Protein AF-0000000086148954 (afdb_homodimer)

Nearest PDB structures (foldseek):
  1w4z-assembly1_B-2  TM=8.195E-01  e=2.477E-18  Streptomyces coelicolor
  4bms-assembly1_A  TM=8.502E-01  e=3.959E-18  Ralstonia sp. DSMZ 6428
  4imr-assembly1_A  TM=7.903E-01  e=1.659E-15  Agrobacterium fabrum str. C58
  8h8y-assembly1_D  TM=7.739E-01  e=9.082E-15  Acidimicrobiia bacterium
  7qy3-assembly4_J-2  TM=7.728E-01  e=2.153E-13  Ilumatobacter coccineus YM16-304

Structure (mmCIF, N/CA/C/O backbone):
data_AF-0000000086148954-model_v1
#
loop_
_entity.id
_entity.type
_entity.pdbx_description
1 polymer 'Uncharacterized protein'
#
loop_
_atom_site.group_PDB
_atom_site.id
_atom_site.type_symbol
_atom_site.label_atom_id
_atom_site.label_alt_id
_atom_site.label_comp_id
_atom_site.label_asym_id
_atom_site.label_entity_id
_atom_site.label_seq_id
_atom_site.pdbx_PDB_ins_code
_atom_site.Cartn_x
_atom_site.Cartn_y
_atom_site.Cartn_z
_atom_site.occupancy
_atom_site.B_iso_or_equiv
_atom_site.auth_seq_id
_atom_site.auth_comp_id
_atom_site.auth_asym_id
_atom_site.auth_atom_id
_atom_site.pdbx_PDB_model_num
ATOM 1 N N . MET A 1 1 ? -13.07 -8.312 -26.156 1 86.5 1 MET A N 1
ATOM 2 C CA . MET A 1 1 ? -13.484 -8.516 -24.766 1 86.5 1 MET A CA 1
ATOM 3 C C . MET A 1 1 ? -12.281 -8.586 -23.844 1 86.5 1 MET A C 1
ATOM 5 O O . MET A 1 1 ? -11.234 -9.133 -24.203 1 86.5 1 MET A O 1
ATOM 9 N N . SER A 1 2 ? -12.375 -7.961 -22.672 1 93.62 2 SER A N 1
ATOM 10 C CA . SER A 1 2 ? -11.281 -7.945 -21.703 1 93.62 2 SER A CA 1
ATOM 11 C C . SER A 1 2 ? -11.133 -9.297 -21.016 1 93.62 2 SER A C 1
ATOM 13 O O . SER A 1 2 ? -12.133 -9.938 -20.688 1 93.62 2 SER A O 1
ATOM 15 N N . THR A 1 3 ? -9.938 -9.805 -20.875 1 97.88 3 THR A N 1
ATOM 16 C CA . THR A 1 3 ? -9.648 -11.086 -20.25 1 97.88 3 THR A CA 1
ATOM 17 C C . THR A 1 3 ? -8.914 -10.883 -18.922 1 97.88 3 THR A C 1
ATOM 19 O O . THR A 1 3 ? -7.953 -10.117 -18.859 1 97.88 3 THR A O 1
ATOM 22 N N . VAL A 1 4 ? -9.43 -11.531 -17.906 1 98.75 4 VAL A N 1
ATOM 23 C CA . VAL A 1 4 ? -8.797 -11.609 -16.594 1 98.75 4 VAL A CA 1
ATOM 24 C C . VAL A 1 4 ? -8.211 -13 -16.391 1 98.75 4 VAL A C 1
ATOM 26 O O . VAL A 1 4 ? -8.906 -14.008 -16.562 1 98.75 4 VAL A O 1
ATOM 29 N N . VAL A 1 5 ? -6.922 -13.016 -16.047 1 98.94 5 VAL A N 1
ATOM 30 C CA . VAL A 1 5 ? -6.223 -14.281 -15.828 1 98.94 5 VAL A CA 1
ATOM 31 C C . VAL A 1 5 ? -5.914 -14.453 -14.344 1 98.94 5 VAL A C 1
ATOM 33 O O . VAL A 1 5 ? -5.355 -13.555 -13.711 1 98.94 5 VAL A O 1
ATOM 36 N N . ILE A 1 6 ? -6.293 -15.555 -13.805 1 98.81 6 ILE A N 1
ATOM 37 C CA . ILE A 1 6 ? -5.973 -15.875 -12.422 1 98.81 6 ILE A CA 1
ATOM 38 C C . ILE A 1 6 ? -5.258 -17.219 -12.352 1 98.81 6 ILE A C 1
ATOM 40 O O . ILE A 1 6 ? -5.781 -18.234 -12.82 1 98.81 6 ILE A O 1
ATOM 44 N N . THR A 1 7 ? -4.031 -17.156 -11.859 1 98.69 7 THR A N 1
ATOM 45 C CA . THR A 1 7 ? -3.285 -18.375 -11.609 1 98.69 7 THR A CA 1
ATOM 46 C C . THR A 1 7 ? -3.334 -18.75 -10.125 1 98.69 7 THR A C 1
ATOM 48 O O . THR A 1 7 ? -2.994 -17.938 -9.266 1 98.69 7 THR A O 1
ATOM 51 N N . GLY A 1 8 ? -3.611 -20 -9.773 1 97.94 8 GLY A N 1
ATOM 52 C CA . GLY A 1 8 ? -3.955 -20.391 -8.414 1 97.94 8 GLY A CA 1
ATOM 53 C C . GLY A 1 8 ? -5.395 -20.078 -8.055 1 97.94 8 GLY A C 1
ATOM 54 O O . GLY A 1 8 ? -5.773 -18.906 -7.945 1 97.94 8 GLY A O 1
ATOM 55 N N . ILE A 1 9 ? -6.203 -21.219 -7.934 1 97 9 ILE A N 1
ATOM 56 C CA . ILE A 1 9 ? -7.609 -20.938 -7.672 1 97 9 ILE A CA 1
ATOM 57 C C . ILE A 1 9 ? -8.023 -21.562 -6.34 1 97 9 ILE A C 1
ATOM 59 O O . ILE A 1 9 ? -9.039 -22.266 -6.262 1 97 9 ILE A O 1
ATOM 63 N N . GLY A 1 10 ? -7.129 -21.344 -5.309 1 95.25 10 GLY A N 1
ATOM 64 C CA . GLY A 1 10 ? -7.574 -21.547 -3.939 1 95.25 10 GLY A CA 1
ATOM 65 C C . GLY A 1 10 ? -8.57 -20.516 -3.467 1 95.25 10 GLY A C 1
ATOM 66 O O . GLY A 1 10 ? -9.32 -19.953 -4.27 1 95.25 10 GLY A O 1
ATOM 67 N N . GLY A 1 11 ? -8.688 -20.328 -2.229 1 94.12 11 GLY A N 1
ATOM 68 C CA . GLY A 1 11 ? -9.656 -19.391 -1.663 1 94.12 11 GLY A CA 1
ATOM 69 C C . GLY A 1 11 ? -9.516 -17.984 -2.199 1 94.12 11 GLY A C 1
ATOM 70 O O . GLY A 1 11 ? -10.5 -17.375 -2.625 1 94.12 11 GLY A O 1
ATOM 71 N N . MET A 1 12 ? -8.297 -17.438 -2.207 1 96.94 12 MET A N 1
ATOM 72 C CA . MET A 1 12 ? -8.07 -16.078 -2.658 1 96.94 12 MET A CA 1
ATOM 73 C C . MET A 1 12 ? -8.344 -15.938 -4.152 1 96.94 12 MET A C 1
ATOM 75 O O . MET A 1 12 ? -9.016 -15 -4.582 1 96.94 12 MET A O 1
ATOM 79 N N . GLY A 1 13 ? -7.852 -16.938 -4.949 1 98.38 13 GLY A N 1
ATOM 80 C CA . GLY A 1 13 ? -8.055 -16.891 -6.391 1 98.38 13 GLY A CA 1
ATOM 81 C C . GLY A 1 13 ? -9.516 -16.891 -6.789 1 98.38 13 GLY A C 1
ATOM 82 O O . GLY A 1 13 ? -9.922 -16.125 -7.668 1 98.38 13 GLY A O 1
ATOM 83 N N . LEU A 1 14 ? -10.273 -17.703 -6.113 1 98.19 14 LEU A N 1
ATOM 84 C CA . LEU A 1 14 ? -11.695 -17.797 -6.441 1 98.19 14 LEU A CA 1
ATOM 85 C C . LEU A 1 14 ? -12.438 -16.531 -6.043 1 98.19 14 LEU A C 1
ATOM 87 O O . LEU A 1 14 ? -13.328 -16.078 -6.762 1 98.19 14 LEU A O 1
ATOM 91 N N . ALA A 1 15 ? -12.102 -15.945 -4.898 1 98.31 15 ALA A N 1
ATOM 92 C CA . ALA A 1 15 ? -12.719 -14.695 -4.461 1 98.31 15 ALA A CA 1
ATOM 93 C C . ALA A 1 15 ? -12.422 -13.57 -5.441 1 98.31 15 ALA A C 1
ATOM 95 O O . ALA A 1 15 ? -13.305 -12.773 -5.77 1 98.31 15 ALA A O 1
ATOM 96 N N . ILE A 1 16 ? -11.211 -13.531 -5.926 1 98.75 16 ILE A N 1
ATOM 97 C CA . ILE A 1 16 ? -10.797 -12.516 -6.883 1 98.75 16 ILE A CA 1
ATOM 98 C C . ILE A 1 16 ? -11.531 -12.719 -8.203 1 98.75 16 ILE A C 1
ATOM 100 O O . ILE A 1 16 ? -12.023 -11.758 -8.797 1 98.75 16 ILE A O 1
ATOM 104 N N . ALA A 1 17 ? -11.625 -13.969 -8.609 1 98.69 17 ALA A N 1
ATOM 105 C CA . ALA A 1 17 ? -12.336 -14.289 -9.844 1 98.69 17 ALA A CA 1
ATOM 106 C C . ALA A 1 17 ? -13.781 -13.812 -9.789 1 98.69 17 ALA A C 1
ATOM 108 O O . ALA A 1 17 ? -14.297 -13.242 -10.758 1 98.69 17 ALA A O 1
ATOM 109 N N . ARG A 1 18 ? -14.383 -14.023 -8.688 1 98.25 18 ARG A N 1
ATOM 110 C CA . ARG A 1 18 ? -15.781 -13.633 -8.516 1 98.25 18 ARG A CA 1
ATOM 111 C C . ARG A 1 18 ? -15.945 -12.125 -8.641 1 98.25 18 ARG A C 1
ATOM 113 O O . ARG A 1 18 ? -16.938 -11.648 -9.211 1 98.25 18 ARG A O 1
ATOM 120 N N . ARG A 1 19 ? -15.008 -11.398 -8.141 1 98.12 19 ARG A N 1
ATOM 121 C CA . ARG A 1 19 ? -15.102 -9.945 -8.117 1 98.12 19 ARG A CA 1
ATOM 122 C C . ARG A 1 19 ? -14.758 -9.352 -9.477 1 98.12 19 ARG A C 1
ATOM 124 O O . ARG A 1 19 ? -15.328 -8.336 -9.875 1 98.12 19 ARG A O 1
ATOM 131 N N . LEU A 1 20 ? -13.867 -9.984 -10.219 1 98.19 20 LEU A N 1
ATOM 132 C CA . LEU A 1 20 ? -13.336 -9.367 -11.422 1 98.19 20 LEU A CA 1
ATOM 133 C C . LEU A 1 20 ? -13.977 -9.969 -12.672 1 98.19 20 LEU A C 1
ATOM 135 O O . LEU A 1 20 ? -13.844 -9.43 -13.773 1 98.19 20 LEU A O 1
ATOM 139 N N . GLY A 1 21 ? -14.648 -11.047 -12.562 1 97.19 21 GLY A N 1
ATOM 140 C CA . GLY A 1 21 ? -15.039 -11.836 -13.719 1 97.19 21 GLY A CA 1
ATOM 141 C C . GLY A 1 21 ? -16.312 -11.328 -14.391 1 97.19 21 GLY A C 1
ATOM 142 O O . GLY A 1 21 ? -16.609 -11.719 -15.516 1 97.19 21 GLY A O 1
ATOM 143 N N . SER A 1 22 ? -17.078 -10.492 -13.641 1 94.19 22 SER A N 1
ATOM 144 C CA . SER A 1 22 ? -18.344 -10.039 -14.195 1 94.19 22 SER A CA 1
ATOM 145 C C . SER A 1 22 ? -18.141 -9.188 -15.445 1 94.19 22 SER A C 1
ATOM 147 O O . SER A 1 22 ? -17.406 -8.195 -15.414 1 94.19 22 SER A O 1
ATOM 149 N N . GLY A 1 23 ? -18.734 -9.633 -16.562 1 94.75 23 GLY A N 1
ATOM 150 C CA . GLY A 1 23 ? -18.672 -8.883 -17.797 1 94.75 23 GLY A CA 1
ATOM 151 C C . GLY A 1 23 ? -17.359 -9.07 -18.547 1 94.75 23 GLY A C 1
ATOM 152 O O . GLY A 1 23 ? -17.125 -8.406 -19.562 1 94.75 23 GLY A O 1
ATOM 153 N N . ARG A 1 24 ? -16.5 -9.945 -18.078 1 97.5 24 ARG A N 1
ATOM 154 C CA . ARG A 1 24 ? -15.203 -10.203 -18.688 1 97.5 24 ARG A CA 1
ATOM 155 C C . ARG A 1 24 ? -15 -11.695 -18.953 1 97.5 24 ARG A C 1
ATOM 157 O O . ARG A 1 24 ? -15.82 -12.516 -18.531 1 97.5 24 ARG A O 1
ATOM 164 N N . ARG A 1 25 ? -14.031 -12.031 -19.734 1 98.25 25 ARG A N 1
ATOM 165 C CA . ARG A 1 25 ? -13.578 -13.414 -19.844 1 98.25 25 ARG A CA 1
ATOM 166 C C . ARG A 1 25 ? -12.625 -13.773 -18.719 1 98.25 25 ARG A C 1
ATOM 168 O O . ARG A 1 25 ? -11.68 -13.031 -18.422 1 98.25 25 ARG A O 1
ATOM 175 N N . LEU A 1 26 ? -12.977 -14.852 -18.109 1 98.44 26 LEU A N 1
ATOM 176 C CA . LEU A 1 26 ? -12.156 -15.352 -17 1 98.44 26 LEU A CA 1
ATOM 177 C C . LEU A 1 26 ? -11.352 -16.578 -17.438 1 98.44 26 LEU A C 1
ATOM 179 O O . LEU A 1 26 ? -11.922 -17.547 -17.938 1 98.44 26 LEU A O 1
ATOM 183 N N . LEU A 1 27 ? -10.039 -16.484 -17.344 1 98.81 27 LEU A N 1
ATOM 184 C CA . LEU A 1 27 ? -9.18 -17.656 -17.5 1 98.81 27 LEU A CA 1
ATOM 185 C C . LEU A 1 27 ? -8.57 -18.078 -16.172 1 98.81 27 LEU A C 1
ATOM 187 O O . LEU A 1 27 ? -7.727 -17.359 -15.617 1 98.81 27 LEU A O 1
ATOM 191 N N . LEU A 1 28 ? -9.031 -19.219 -15.672 1 98.81 28 LEU A N 1
ATOM 192 C CA . LEU A 1 28 ? -8.57 -19.766 -14.398 1 98.81 28 LEU A CA 1
ATOM 193 C C . LEU A 1 28 ? -7.559 -20.875 -14.617 1 98.81 28 LEU A C 1
ATOM 195 O O . LEU A 1 28 ? -7.816 -21.812 -15.383 1 98.81 28 LEU A O 1
ATOM 199 N N . ALA A 1 29 ? -6.418 -20.75 -14 1 98.88 29 ALA A N 1
ATOM 200 C CA . ALA A 1 29 ? -5.363 -21.75 -14.148 1 98.88 29 ALA A CA 1
ATOM 201 C C . ALA A 1 29 ? -4.957 -22.328 -12.789 1 98.88 29 ALA A C 1
ATOM 203 O O . ALA A 1 29 ? -4.902 -21.594 -11.797 1 98.88 29 ALA A O 1
ATOM 204 N N . ASP A 1 30 ? -4.668 -23.531 -12.766 1 98.75 30 ASP A N 1
ATOM 205 C CA . ASP A 1 30 ? -4.25 -24.25 -11.562 1 98.75 30 ASP A CA 1
ATOM 206 C C . ASP A 1 30 ? -3.557 -25.562 -11.914 1 98.75 30 ASP A C 1
ATOM 208 O O . ASP A 1 30 ? -3.68 -26.062 -13.039 1 98.75 30 ASP A O 1
ATOM 212 N N . TYR A 1 31 ? -2.811 -26.016 -10.953 1 98.5 31 TYR A N 1
ATOM 213 C CA . TYR A 1 31 ? -2.188 -27.328 -11.117 1 98.5 31 TYR A CA 1
ATOM 214 C C . TYR A 1 31 ? -3.221 -28.438 -11.016 1 98.5 31 TYR A C 1
ATOM 216 O O . TYR A 1 31 ? -3.104 -29.469 -11.688 1 98.5 31 TYR A O 1
ATOM 224 N N . SER A 1 32 ? -4.215 -28.266 -10.211 1 98.06 32 SER A N 1
ATOM 225 C CA . SER A 1 32 ? -5.219 -29.281 -9.914 1 98.06 32 SER A CA 1
ATOM 226 C C . SER A 1 32 ? -6.332 -29.281 -10.953 1 98.06 32 SER A C 1
ATOM 228 O O . SER A 1 32 ? -7.145 -28.359 -11 1 98.06 32 SER A O 1
ATOM 230 N N . GLN A 1 33 ? -6.449 -30.359 -11.672 1 98 33 GLN A N 1
ATOM 231 C CA . GLN A 1 33 ? -7.523 -30.516 -12.648 1 98 33 GLN A CA 1
ATOM 232 C C . GLN A 1 33 ? -8.883 -30.547 -11.969 1 98 33 GLN A C 1
ATOM 234 O O . GLN A 1 33 ? -9.867 -30.031 -12.492 1 98 33 GLN A O 1
ATOM 239 N N . ASP A 1 34 ? -8.945 -31.188 -10.828 1 98.19 34 ASP A N 1
ATOM 240 C CA . ASP A 1 34 ? -10.188 -31.281 -10.078 1 98.19 34 ASP A CA 1
ATOM 241 C C . ASP A 1 34 ? -10.68 -29.906 -9.648 1 98.19 34 ASP A C 1
ATOM 243 O O . ASP A 1 34 ? -11.867 -29.609 -9.758 1 98.19 34 ASP A O 1
ATOM 247 N N . ALA A 1 35 ? -9.742 -29.094 -9.172 1 97.75 35 ALA A N 1
ATOM 248 C CA . ALA A 1 35 ? -10.094 -27.734 -8.781 1 97.75 35 ALA A CA 1
ATOM 249 C C . ALA A 1 35 ? -10.625 -26.938 -9.969 1 97.75 35 ALA A C 1
ATOM 251 O O . ALA A 1 35 ? -11.594 -26.188 -9.844 1 97.75 35 ALA A O 1
ATOM 252 N N . LEU A 1 36 ? -10.039 -27.141 -11.102 1 98.69 36 LEU A N 1
ATOM 253 C CA . LEU A 1 36 ? -10.422 -26.422 -12.312 1 98.69 36 LEU A CA 1
ATOM 254 C C . LEU A 1 36 ? -11.82 -26.828 -12.766 1 98.69 36 LEU A C 1
ATOM 256 O O . LEU A 1 36 ? -12.633 -25.984 -13.141 1 98.69 36 LEU A O 1
ATOM 260 N N . LYS A 1 37 ? -12.07 -28.109 -12.734 1 98.5 37 LYS A N 1
ATOM 261 C CA . LYS A 1 37 ? -13.391 -28.609 -13.125 1 98.5 37 LYS A CA 1
ATOM 262 C C . LYS A 1 37 ? -14.484 -28.031 -12.219 1 98.5 37 LYS A C 1
ATOM 264 O O . LYS A 1 37 ? -15.531 -27.594 -12.703 1 98.5 37 LYS A O 1
ATOM 269 N N . LYS A 1 38 ? -14.203 -28.062 -10.961 1 98.31 38 LYS A N 1
ATOM 270 C CA . LYS A 1 38 ? -15.148 -27.516 -9.992 1 98.31 38 LYS A CA 1
ATOM 271 C C . LYS A 1 38 ? -15.383 -26.031 -10.242 1 98.31 38 LYS A C 1
ATOM 273 O O . LYS A 1 38 ? -16.516 -25.562 -10.203 1 98.31 38 LYS A O 1
ATOM 278 N N . ALA A 1 39 ? -14.297 -25.297 -10.461 1 98.31 39 ALA A N 1
ATOM 279 C CA . ALA A 1 39 ? -14.398 -23.875 -10.711 1 98.31 39 ALA A CA 1
ATOM 280 C C . ALA A 1 39 ? -15.172 -23.594 -12 1 98.31 39 ALA A C 1
ATOM 282 O O . ALA A 1 39 ? -16 -22.672 -12.047 1 98.31 39 ALA A O 1
ATOM 283 N N . ALA A 1 40 ? -14.875 -24.344 -13.039 1 98.19 40 ALA A N 1
ATOM 284 C CA . ALA A 1 40 ? -15.57 -24.188 -14.32 1 98.19 40 ALA A CA 1
ATOM 285 C C . ALA A 1 40 ? -17.078 -24.344 -14.141 1 98.19 40 ALA A C 1
ATOM 287 O O . ALA A 1 40 ? -17.859 -23.562 -14.695 1 98.19 40 ALA A O 1
ATOM 288 N N . THR A 1 41 ? -17.453 -25.312 -13.391 1 98.19 41 THR A N 1
ATOM 289 C CA . THR A 1 41 ? -18.859 -25.578 -13.148 1 98.19 41 THR A CA 1
ATOM 290 C C . THR A 1 41 ? -19.5 -24.453 -12.336 1 98.19 41 THR A C 1
ATOM 292 O O . THR A 1 41 ? -20.531 -23.906 -12.719 1 98.19 41 THR A O 1
ATOM 295 N N . THR A 1 42 ? -18.859 -24.078 -11.25 1 97.69 42 THR A N 1
ATOM 296 C CA . THR A 1 42 ? -19.391 -23.078 -10.328 1 97.69 42 THR A CA 1
ATOM 297 C C . THR A 1 42 ? -19.547 -21.734 -11.031 1 97.69 42 THR A C 1
ATOM 299 O O . THR A 1 42 ? -20.594 -21.109 -10.953 1 97.69 42 THR A O 1
ATOM 302 N N . PHE A 1 43 ? -18.562 -21.312 -11.711 1 98.06 43 PHE A N 1
ATOM 303 C CA . PHE A 1 43 ? -18.594 -20.016 -12.375 1 98.06 43 PHE A CA 1
ATOM 304 C C . PHE A 1 43 ? -19.469 -20.062 -13.617 1 98.06 43 PHE A C 1
ATOM 306 O O . PHE A 1 43 ? -20.188 -19.094 -13.914 1 98.06 43 PHE A O 1
ATOM 313 N N . GLY A 1 44 ? -19.391 -21.156 -14.32 1 97.62 44 GLY A N 1
ATOM 314 C CA . GLY A 1 44 ? -20.297 -21.312 -15.445 1 97.62 44 GLY A CA 1
ATOM 315 C C . GLY A 1 44 ? -21.766 -21.219 -15.055 1 97.62 44 GLY A C 1
ATOM 316 O O . GLY A 1 44 ? -22.531 -20.484 -15.68 1 97.62 44 GLY A O 1
ATOM 317 N N . ASP A 1 45 ? -22.109 -21.906 -14.031 1 97.81 45 ASP A N 1
ATOM 318 C CA . ASP A 1 45 ? -23.484 -21.922 -13.539 1 97.81 45 ASP A CA 1
ATOM 319 C C . ASP A 1 45 ? -23.906 -20.531 -13.078 1 97.81 45 ASP A C 1
ATOM 321 O O . ASP A 1 45 ? -25.094 -20.188 -13.156 1 97.81 45 ASP A O 1
ATOM 325 N N . ALA A 1 46 ? -23 -19.75 -12.641 1 97.62 46 ALA A N 1
ATOM 326 C CA . ALA A 1 46 ? -23.281 -18.406 -12.164 1 97.62 46 ALA A CA 1
ATOM 327 C C . ALA A 1 46 ? -23.312 -17.406 -13.312 1 97.62 46 ALA A C 1
ATOM 329 O O . ALA A 1 46 ? -23.562 -16.219 -13.102 1 97.62 46 ALA A O 1
ATOM 330 N N . GLY A 1 47 ? -23 -17.812 -14.539 1 97.88 47 GLY A N 1
ATOM 331 C CA . GLY A 1 47 ? -23.172 -16.984 -15.719 1 97.88 47 GLY A CA 1
ATOM 332 C C . GLY A 1 47 ? -21.875 -16.328 -16.188 1 97.88 47 GLY A C 1
ATOM 333 O O . GLY A 1 47 ? -21.891 -15.477 -17.062 1 97.88 47 GLY A O 1
ATOM 334 N N . PHE A 1 48 ? -20.797 -16.719 -15.586 1 98 48 PHE A N 1
ATOM 335 C CA . PHE A 1 48 ? -19.516 -16.141 -15.992 1 98 48 PHE A CA 1
ATOM 336 C C . PHE A 1 48 ? -19.031 -16.766 -17.297 1 98 48 PHE A C 1
ATOM 338 O O . PHE A 1 48 ? -19.359 -17.922 -17.594 1 98 48 PHE A O 1
ATOM 345 N N . ASN A 1 49 ? -18.344 -16 -18.078 1 98.06 49 ASN A N 1
ATOM 346 C CA . ASN A 1 49 ? -17.562 -16.516 -19.203 1 98.06 49 ASN A CA 1
ATOM 347 C C . ASN A 1 49 ? -16.219 -17.062 -18.75 1 98.06 49 ASN A C 1
ATOM 349 O O . ASN A 1 49 ? -15.227 -16.312 -18.688 1 98.06 49 ASN A O 1
ATOM 353 N N . VAL A 1 50 ? -16.125 -18.375 -18.438 1 98.19 50 VAL A N 1
ATOM 354 C CA . VAL A 1 50 ? -14.969 -18.922 -17.734 1 98.19 50 VAL A CA 1
ATOM 355 C C . VAL A 1 50 ? -14.305 -19.984 -18.609 1 98.19 50 VAL A C 1
ATOM 357 O O . VAL A 1 50 ? -14.984 -20.797 -19.25 1 98.19 50 VAL A O 1
ATOM 360 N N . ASN A 1 51 ? -13.008 -19.906 -18.766 1 98.19 51 ASN A N 1
ATOM 361 C CA . ASN A 1 51 ? -12.109 -20.922 -19.297 1 98.19 51 ASN A CA 1
ATOM 362 C C . ASN A 1 51 ? -11.117 -21.406 -18.25 1 98.19 51 ASN A C 1
ATOM 364 O O . ASN A 1 51 ? -10.836 -20.703 -17.281 1 98.19 51 ASN A O 1
ATOM 368 N N . THR A 1 52 ? -10.742 -22.594 -18.375 1 98.62 52 THR A N 1
ATOM 369 C CA . THR A 1 52 ? -9.766 -23.125 -17.422 1 98.62 52 THR A CA 1
ATOM 370 C C . THR A 1 52 ? -8.578 -23.734 -18.156 1 98.62 52 THR A C 1
ATOM 372 O O . THR A 1 52 ? -8.688 -24.125 -19.328 1 98.62 52 THR A O 1
ATOM 375 N N . LYS A 1 53 ? -7.445 -23.75 -17.531 1 98.62 53 LYS A N 1
ATOM 376 C CA . LYS A 1 53 ? -6.234 -24.375 -18.047 1 98.62 53 LYS A CA 1
ATOM 377 C C . LYS A 1 53 ? -5.379 -24.953 -16.906 1 98.62 53 LYS A C 1
ATOM 379 O O . LYS A 1 53 ? -5.121 -24.266 -15.922 1 98.62 53 LYS A O 1
ATOM 384 N N . GLN A 1 54 ? -5.02 -26.188 -17.062 1 98.75 54 GLN A N 1
ATOM 385 C CA . GLN A 1 54 ? -4.066 -26.75 -16.109 1 98.75 54 GLN A CA 1
ATOM 386 C C . GLN A 1 54 ? -2.66 -26.219 -16.359 1 98.75 54 GLN A C 1
ATOM 388 O O . GLN A 1 54 ? -2.18 -26.219 -17.5 1 98.75 54 GLN A O 1
ATOM 393 N N . VAL A 1 55 ? -2.014 -25.75 -15.352 1 98.81 55 VAL A N 1
ATOM 394 C CA . VAL A 1 55 ? -0.682 -25.156 -15.469 1 98.81 55 VAL A CA 1
ATOM 395 C C . VAL A 1 55 ? 0.185 -25.609 -14.289 1 98.81 55 VAL A C 1
ATOM 397 O O . VAL A 1 55 ? -0.284 -25.656 -13.148 1 98.81 55 VAL A O 1
ATOM 400 N N . ASP A 1 56 ? 1.373 -26.016 -14.523 1 98.81 56 ASP A N 1
ATOM 401 C CA . ASP A 1 56 ? 2.432 -26.125 -13.523 1 98.81 56 ASP A CA 1
ATOM 402 C C . ASP A 1 56 ? 3.35 -24.906 -13.562 1 98.81 56 ASP A C 1
ATOM 404 O O . ASP A 1 56 ? 4.184 -24.781 -14.461 1 98.81 56 ASP A O 1
ATOM 408 N N . VAL A 1 57 ? 3.219 -24.047 -12.586 1 98.81 57 VAL A N 1
ATOM 409 C CA . VAL A 1 57 ? 3.928 -22.766 -12.641 1 98.81 57 VAL A CA 1
ATOM 410 C C . VAL A 1 57 ? 5.43 -23.016 -12.484 1 98.81 57 VAL A C 1
ATOM 412 O O . VAL A 1 57 ? 6.238 -22.141 -12.82 1 98.81 57 VAL A O 1
ATOM 415 N N . ALA A 1 58 ? 5.82 -24.141 -11.93 1 98.5 58 ALA A N 1
ATOM 416 C CA . ALA A 1 58 ? 7.234 -24.469 -11.773 1 98.5 58 ALA A CA 1
ATOM 417 C C . ALA A 1 58 ? 7.859 -24.859 -13.102 1 98.5 58 ALA A C 1
ATOM 419 O O . ALA A 1 58 ? 9.078 -25 -13.203 1 98.5 58 ALA A O 1
ATOM 420 N N . ASP A 1 59 ? 7.043 -25.078 -14.086 1 98.56 59 ASP A N 1
ATOM 421 C CA . ASP A 1 59 ? 7.484 -25.469 -15.422 1 98.56 59 ASP A CA 1
ATOM 422 C C . ASP A 1 59 ? 7.359 -24.312 -16.406 1 98.56 59 ASP A C 1
ATOM 424 O O . ASP A 1 59 ? 6.25 -23.906 -16.766 1 98.56 59 ASP A O 1
ATOM 428 N N . ALA A 1 60 ? 8.477 -23.828 -16.875 1 98.31 60 ALA A N 1
ATOM 429 C CA . ALA A 1 60 ? 8.523 -22.656 -17.734 1 98.31 60 ALA A CA 1
ATOM 430 C C . ALA A 1 60 ? 7.691 -22.859 -19 1 98.31 60 ALA A C 1
ATOM 432 O O . ALA A 1 60 ? 6.996 -21.938 -19.438 1 98.31 60 ALA A O 1
ATOM 433 N N . GLU A 1 61 ? 7.809 -24 -19.562 1 98.44 61 GLU A N 1
ATOM 434 C CA . GLU A 1 61 ? 7.074 -24.281 -20.797 1 98.44 61 GLU A CA 1
ATOM 435 C C . GLU A 1 61 ? 5.57 -24.328 -20.547 1 98.44 61 GLU A C 1
ATOM 437 O O . GLU A 1 61 ? 4.781 -23.859 -21.359 1 98.44 61 GLU A O 1
ATOM 442 N N . SER A 1 62 ? 5.203 -24.922 -19.453 1 98.75 62 SER A N 1
ATOM 443 C CA . SER A 1 62 ? 3.799 -24.938 -19.062 1 98.75 62 SER A CA 1
ATOM 444 C C . SER A 1 62 ? 3.24 -23.531 -18.938 1 98.75 62 SER A C 1
ATOM 446 O O . SER A 1 62 ? 2.152 -23.234 -19.453 1 98.75 62 SER A O 1
ATOM 448 N N . VAL A 1 63 ? 3.965 -22.625 -18.359 1 98.81 63 VAL A N 1
ATOM 449 C CA . VAL A 1 63 ? 3.533 -21.25 -18.141 1 98.81 63 VAL A CA 1
ATOM 450 C C . VAL A 1 63 ? 3.51 -20.5 -19.469 1 98.81 63 VAL A C 1
ATOM 452 O O . VAL A 1 63 ? 2.598 -19.703 -19.734 1 98.81 63 VAL A O 1
ATOM 455 N N . ARG A 1 64 ? 4.496 -20.719 -20.281 1 98.31 64 ARG A N 1
ATOM 456 C CA . ARG A 1 64 ? 4.527 -20.062 -21.594 1 98.31 64 ARG A CA 1
ATOM 457 C C . ARG A 1 64 ? 3.301 -20.438 -22.422 1 98.31 64 ARG A C 1
ATOM 459 O O . ARG A 1 64 ? 2.664 -19.562 -23.016 1 98.31 64 ARG A O 1
ATOM 466 N N . ALA A 1 65 ? 3.014 -21.719 -22.484 1 98.5 65 ALA A N 1
ATOM 467 C CA . ALA A 1 65 ? 1.832 -22.172 -23.203 1 98.5 65 ALA A CA 1
ATOM 468 C C . ALA A 1 65 ? 0.561 -21.547 -22.625 1 98.5 65 ALA A C 1
ATOM 470 O O . ALA A 1 65 ? -0.352 -21.188 -23.375 1 98.5 65 ALA A O 1
ATOM 471 N N . PHE A 1 66 ? 0.523 -21.484 -21.328 1 98.69 66 PHE A N 1
ATOM 472 C CA . PHE A 1 66 ? -0.591 -20.875 -20.609 1 98.69 66 PHE A CA 1
ATOM 473 C C . PHE A 1 66 ? -0.755 -19.406 -21.016 1 98.69 66 PHE A C 1
ATOM 475 O O . PHE A 1 66 ? -1.86 -18.969 -21.328 1 98.69 66 PHE A O 1
ATOM 482 N N . ALA A 1 67 ? 0.316 -18.641 -21.062 1 98.75 67 ALA A N 1
ATOM 483 C CA . ALA A 1 67 ? 0.296 -17.234 -21.438 1 98.75 67 ALA A CA 1
ATOM 484 C C . ALA A 1 67 ? -0.136 -17.047 -22.891 1 98.75 67 ALA A C 1
ATOM 486 O O . ALA A 1 67 ? -0.929 -16.156 -23.203 1 98.75 67 ALA A O 1
ATOM 487 N N . GLU A 1 68 ? 0.346 -17.891 -23.734 1 98.12 68 GLU A N 1
ATOM 488 C CA . GLU A 1 68 ? -0.044 -17.844 -25.141 1 98.12 68 GLU A CA 1
ATOM 489 C C . GLU A 1 68 ? -1.531 -18.125 -25.312 1 98.12 68 GLU A C 1
ATOM 491 O O . GLU A 1 68 ? -2.195 -17.516 -26.156 1 98.12 68 GLU A O 1
ATOM 496 N N . HIS A 1 69 ? -1.957 -19.094 -24.562 1 98.44 69 HIS A N 1
ATOM 497 C CA . HIS A 1 69 ? -3.387 -19.391 -24.578 1 98.44 69 HIS A CA 1
ATOM 498 C C . HIS A 1 69 ? -4.203 -18.172 -24.156 1 98.44 69 HIS A C 1
ATOM 500 O O . HIS A 1 69 ? -5.215 -17.844 -24.781 1 98.44 69 HIS A O 1
ATOM 506 N N . ALA A 1 70 ? -3.852 -17.531 -23.094 1 98.62 70 ALA A N 1
ATOM 507 C CA . ALA A 1 70 ? -4.527 -16.328 -22.641 1 98.62 70 ALA A CA 1
ATOM 508 C C . ALA A 1 70 ? -4.598 -15.281 -23.75 1 98.62 70 ALA A C 1
ATOM 510 O O . ALA A 1 70 ? -5.652 -14.695 -23.984 1 98.62 70 ALA A O 1
ATOM 511 N N . LYS A 1 71 ? -3.479 -15.078 -24.359 1 97.5 71 LYS A N 1
ATOM 512 C CA . LYS A 1 71 ? -3.389 -14.117 -25.453 1 97.5 71 LYS A CA 1
ATOM 513 C C . LYS A 1 71 ? -4.379 -14.453 -26.562 1 97.5 71 LYS A C 1
ATOM 515 O O . LYS A 1 71 ? -5 -13.562 -27.156 1 97.5 71 LYS A O 1
ATOM 520 N N . SER A 1 72 ? -4.508 -15.703 -26.828 1 97.12 72 SER A N 1
ATOM 521 C CA . SER A 1 72 ? -5.371 -16.141 -27.906 1 97.12 72 SER A CA 1
ATOM 522 C C . SER A 1 72 ? -6.844 -15.906 -27.578 1 97.12 72 SER A C 1
ATOM 524 O O . SER A 1 72 ? -7.688 -15.859 -28.469 1 97.12 72 SER A O 1
ATOM 526 N N . LEU A 1 73 ? -7.199 -15.812 -26.312 1 96.81 73 LEU A N 1
ATOM 527 C CA . LEU A 1 73 ? -8.586 -15.648 -25.875 1 96.81 73 LEU A CA 1
ATOM 528 C C . LEU A 1 73 ? -9.031 -14.195 -26.031 1 96.81 73 LEU A C 1
ATOM 530 O O . LEU A 1 73 ? -10.234 -13.914 -26.047 1 96.81 73 LEU A O 1
ATOM 534 N N . GLY A 1 74 ? -8.094 -13.258 -26.094 1 95 74 GLY A N 1
ATOM 535 C CA . GLY A 1 74 ? -8.438 -11.852 -26.219 1 95 74 GLY A CA 1
ATOM 536 C C . GLY A 1 74 ? -7.453 -10.93 -25.516 1 95 74 GLY A C 1
ATOM 537 O O . GLY A 1 74 ? -6.328 -11.328 -25.219 1 95 74 GLY A O 1
ATOM 538 N N . LYS A 1 75 ? -7.918 -9.68 -25.375 1 97.75 75 LYS A N 1
ATOM 539 C CA . LYS A 1 75 ? -7.086 -8.656 -24.75 1 97.75 75 LYS A CA 1
ATOM 540 C C . LYS A 1 75 ? -6.906 -8.93 -23.266 1 97.75 75 LYS A C 1
ATOM 542 O O . LYS A 1 75 ? -7.844 -8.781 -22.469 1 97.75 75 LYS A O 1
ATOM 547 N N . VAL A 1 76 ? -5.711 -9.297 -22.859 1 98.75 76 VAL A N 1
ATOM 548 C CA . VAL A 1 76 ? -5.418 -9.57 -21.453 1 98.75 76 VAL A CA 1
ATOM 549 C C . VAL A 1 76 ? -5.191 -8.258 -20.703 1 98.75 76 VAL A C 1
ATOM 551 O O . VAL A 1 76 ? -4.227 -7.539 -20.984 1 98.75 76 VAL A O 1
ATOM 554 N N . GLU A 1 77 ? -5.992 -7.957 -19.719 1 98.69 77 GLU A N 1
ATOM 555 C CA . GLU A 1 77 ? -5.906 -6.68 -19.016 1 98.69 77 GLU A CA 1
ATOM 556 C C . GLU A 1 77 ? -5.414 -6.871 -17.578 1 98.69 77 GLU A C 1
ATOM 558 O O . GLU A 1 77 ? -4.746 -5.996 -17.031 1 98.69 77 GLU A O 1
ATOM 563 N N . ILE A 1 78 ? -5.82 -7.957 -17 1 98.88 78 ILE A N 1
ATOM 564 C CA . ILE A 1 78 ? -5.5 -8.203 -15.594 1 98.88 78 ILE A CA 1
ATOM 565 C C . ILE A 1 78 ? -4.938 -9.609 -15.43 1 98.88 78 ILE A C 1
ATOM 567 O O . ILE A 1 78 ? -5.508 -10.578 -15.945 1 98.88 78 ILE A O 1
ATOM 571 N N . VAL A 1 79 ? -3.836 -9.703 -14.812 1 98.94 79 VAL A N 1
ATOM 572 C CA . VAL A 1 79 ? -3.26 -10.984 -14.414 1 98.94 79 VAL A CA 1
ATOM 573 C C . VAL A 1 79 ? -3.037 -11 -12.898 1 98.94 79 VAL A C 1
ATOM 575 O O . VAL A 1 79 ? -2.369 -10.117 -12.352 1 98.94 79 VAL A O 1
ATOM 578 N N . VAL A 1 80 ? -3.643 -11.93 -12.227 1 98.94 80 VAL A N 1
ATOM 579 C CA . VAL A 1 80 ? -3.445 -12.109 -10.789 1 98.94 80 VAL A CA 1
ATOM 580 C C . VAL A 1 80 ? -2.83 -13.477 -10.516 1 98.94 80 VAL A C 1
ATOM 582 O O . VAL A 1 80 ? -3.402 -14.508 -10.883 1 98.94 80 VAL A O 1
ATOM 585 N N . HIS A 1 81 ? -1.656 -13.484 -9.945 1 98.94 81 HIS A N 1
ATOM 586 C CA . HIS A 1 81 ? -0.945 -14.711 -9.617 1 98.94 81 HIS A CA 1
ATOM 587 C C . HIS A 1 81 ? -1.05 -15.031 -8.125 1 98.94 81 HIS A C 1
ATOM 589 O O . HIS A 1 81 ? -0.348 -14.43 -7.309 1 98.94 81 HIS A O 1
ATOM 595 N N . THR A 1 82 ? -1.855 -16.031 -7.816 1 98.62 82 THR A N 1
ATOM 596 C CA . THR A 1 82 ? -2.059 -16.391 -6.418 1 98.62 82 THR A CA 1
ATOM 597 C C . THR A 1 82 ? -1.505 -17.797 -6.145 1 98.62 82 THR A C 1
ATOM 599 O O . THR A 1 82 ? -1.567 -18.281 -5.012 1 98.62 82 THR A O 1
ATOM 602 N N . ALA A 1 83 ? -0.948 -18.422 -7.164 1 98.38 83 ALA A N 1
ATOM 603 C CA . ALA A 1 83 ? -0.432 -19.781 -6.988 1 98.38 83 ALA A CA 1
ATOM 604 C C . ALA A 1 83 ? 0.719 -19.812 -5.988 1 98.38 83 ALA A C 1
ATOM 606 O O . ALA A 1 83 ? 1.6 -18.953 -6.023 1 98.38 83 ALA A O 1
ATOM 607 N N . GLY A 1 84 ? 0.731 -20.688 -5.125 1 97.19 84 GLY A N 1
ATOM 608 C CA . GLY A 1 84 ? 1.741 -20.891 -4.102 1 97.19 84 GLY A CA 1
ATOM 609 C C . GLY A 1 84 ? 1.363 -21.953 -3.094 1 97.19 84 GLY A C 1
ATOM 610 O O . GLY A 1 84 ? 0.206 -22.375 -3.029 1 97.19 84 GLY A O 1
ATOM 611 N N . ILE A 1 85 ? 2.348 -22.469 -2.426 1 96.75 85 ILE A N 1
ATOM 612 C CA . ILE A 1 85 ? 2.082 -23.438 -1.371 1 96.75 85 ILE A CA 1
ATOM 613 C C . ILE A 1 85 ? 2.664 -22.938 -0.051 1 96.75 85 ILE A C 1
ATOM 615 O O . ILE A 1 85 ? 3.562 -22.094 -0.041 1 96.75 85 ILE A O 1
ATOM 619 N N . SER A 1 86 ? 2.1 -23.469 1.056 1 95.81 86 SER A N 1
ATOM 620 C CA . SER A 1 86 ? 2.473 -23.047 2.4 1 95.81 86 SER A CA 1
ATOM 621 C C . SER A 1 86 ? 3.83 -23.609 2.803 1 95.81 86 SER A C 1
ATOM 623 O O . SER A 1 86 ? 4.391 -24.453 2.098 1 95.81 86 SER A O 1
ATOM 625 N N . PRO A 1 87 ? 4.363 -23.141 3.936 1 94.88 87 PRO A N 1
ATOM 626 C CA . PRO A 1 87 ? 5.641 -23.672 4.426 1 94.88 87 PRO A CA 1
ATOM 627 C C . PRO A 1 87 ? 5.594 -25.172 4.691 1 94.88 87 PRO A C 1
ATOM 629 O O . PRO A 1 87 ? 6.641 -25.828 4.719 1 94.88 87 PRO A O 1
ATOM 632 N N . THR A 1 88 ? 4.418 -25.688 4.871 1 93.69 88 THR A N 1
ATOM 633 C CA . THR A 1 88 ? 4.281 -27.109 5.188 1 93.69 88 THR A CA 1
ATOM 634 C C . THR A 1 88 ? 3.748 -27.891 3.98 1 93.69 88 THR A C 1
ATOM 636 O O . THR A 1 88 ? 3.408 -29.062 4.094 1 93.69 88 THR A O 1
ATOM 639 N N . GLY A 1 89 ? 3.627 -27.234 2.879 1 93.5 89 GLY A N 1
ATOM 640 C CA . GLY A 1 89 ? 2.996 -27.828 1.709 1 93.5 89 GLY A CA 1
ATOM 641 C C . GLY A 1 89 ? 3.924 -28.734 0.924 1 93.5 89 GLY A C 1
ATOM 642 O O . GLY A 1 89 ? 3.525 -29.312 -0.091 1 93.5 89 GLY A O 1
ATOM 643 N N . GLY A 1 90 ? 5.148 -28.953 1.305 1 94.62 90 GLY A N 1
ATOM 644 C CA . GLY A 1 90 ? 6.141 -29.781 0.639 1 94.62 90 GLY A CA 1
ATOM 645 C C . GLY A 1 90 ? 7.559 -29.5 1.108 1 94.62 90 GLY A C 1
ATOM 646 O O . GLY A 1 90 ? 7.773 -28.719 2.029 1 94.62 90 GLY A O 1
ATOM 647 N N . PRO A 1 91 ? 8.453 -30.266 0.497 1 96.88 91 PRO A N 1
ATOM 648 C CA . PRO A 1 91 ? 9.852 -29.984 0.821 1 96.88 91 PRO A CA 1
ATOM 649 C C . PRO A 1 91 ? 10.297 -28.609 0.326 1 96.88 91 PRO A C 1
ATOM 651 O O . PRO A 1 91 ? 9.633 -28.016 -0.535 1 96.88 91 PRO A O 1
ATOM 654 N N . ALA A 1 92 ? 11.336 -28.109 0.877 1 98 92 ALA A N 1
ATOM 655 C CA . ALA A 1 92 ? 11.852 -26.781 0.541 1 98 92 ALA A CA 1
ATOM 656 C C . ALA A 1 92 ? 12.047 -26.641 -0.966 1 98 92 ALA A C 1
ATOM 658 O O . ALA A 1 92 ? 11.711 -25.609 -1.543 1 98 92 ALA A O 1
ATOM 659 N N . SER A 1 93 ? 12.562 -27.672 -1.552 1 98 93 SER A N 1
ATOM 660 C CA . SER A 1 93 ? 12.812 -27.625 -2.988 1 98 93 SER A CA 1
ATOM 661 C C . SER A 1 93 ? 11.531 -27.344 -3.766 1 98 93 SER A C 1
ATOM 663 O O . SER A 1 93 ? 11.531 -26.547 -4.699 1 98 93 SER A O 1
ATOM 665 N N . ARG A 1 94 ? 10.508 -27.953 -3.389 1 97.81 94 ARG A N 1
ATOM 666 C CA . ARG A 1 94 ? 9.227 -27.766 -4.055 1 97.81 94 ARG A CA 1
ATOM 667 C C . ARG A 1 94 ? 8.688 -26.359 -3.803 1 97.81 94 ARG A C 1
ATOM 669 O O . ARG A 1 94 ? 8.125 -25.734 -4.703 1 97.81 94 ARG A O 1
ATOM 676 N N . ILE A 1 95 ? 8.812 -25.859 -2.58 1 98.44 95 ILE A N 1
ATOM 677 C CA . ILE A 1 95 ? 8.367 -24.516 -2.227 1 98.44 95 ILE A CA 1
ATOM 678 C C . ILE A 1 95 ? 9.125 -23.5 -3.064 1 98.44 95 ILE A C 1
ATOM 680 O O . ILE A 1 95 ? 8.523 -22.578 -3.637 1 98.44 95 ILE A O 1
ATOM 684 N N . TYR A 1 96 ? 10.406 -23.625 -3.213 1 98.75 96 TYR A N 1
ATOM 685 C CA . TYR A 1 96 ? 11.203 -22.734 -4.055 1 98.75 96 TYR A CA 1
ATOM 686 C C . TYR A 1 96 ? 10.734 -22.797 -5.504 1 98.75 96 TYR A C 1
ATOM 688 O O . TYR A 1 96 ? 10.562 -21.766 -6.148 1 98.75 96 TYR A O 1
ATOM 696 N N . ASP A 1 97 ? 10.492 -23.984 -5.992 1 98.69 97 ASP A N 1
ATOM 697 C CA . ASP A 1 97 ? 10.094 -24.188 -7.387 1 98.69 97 ASP A CA 1
ATOM 698 C C . ASP A 1 97 ? 8.773 -23.484 -7.684 1 98.69 97 ASP A C 1
ATOM 700 O O . ASP A 1 97 ? 8.617 -22.859 -8.734 1 98.69 97 ASP A O 1
ATOM 704 N N . ILE A 1 98 ? 7.887 -23.609 -6.793 1 98.75 98 ILE A N 1
ATOM 705 C CA . ILE A 1 98 ? 6.531 -23.125 -7.035 1 98.75 98 ILE A CA 1
ATOM 706 C C . ILE A 1 98 ? 6.441 -21.656 -6.672 1 98.75 98 ILE A C 1
ATOM 708 O O . ILE A 1 98 ? 6.055 -20.828 -7.5 1 98.75 98 ILE A O 1
ATOM 712 N N . ASN A 1 99 ? 6.82 -21.281 -5.434 1 98.88 99 ASN A N 1
ATOM 713 C CA . ASN A 1 99 ? 6.578 -19.938 -4.906 1 98.88 99 ASN A CA 1
ATOM 714 C C . ASN A 1 99 ? 7.578 -18.938 -5.465 1 98.88 99 ASN A C 1
ATOM 716 O O . ASN A 1 99 ? 7.262 -17.75 -5.602 1 98.88 99 ASN A O 1
ATOM 720 N N . LEU A 1 100 ? 8.789 -19.359 -5.707 1 98.81 100 LEU A N 1
ATOM 721 C CA . LEU A 1 100 ? 9.828 -18.438 -6.16 1 98.81 100 LEU A CA 1
ATOM 722 C C . LEU A 1 100 ? 9.984 -18.5 -7.676 1 98.81 100 LEU A C 1
ATOM 724 O O . LEU A 1 100 ? 9.656 -17.547 -8.375 1 98.81 100 LEU A O 1
ATOM 728 N N . VAL A 1 101 ? 10.375 -19.641 -8.172 1 98.88 101 VAL A N 1
ATOM 729 C CA . VAL A 1 101 ? 10.633 -19.797 -9.602 1 98.88 101 VAL A CA 1
ATOM 730 C C . VAL A 1 101 ? 9.328 -19.656 -10.383 1 98.88 101 VAL A C 1
ATOM 732 O O . VAL A 1 101 ? 9.289 -19.016 -11.43 1 98.88 101 VAL A O 1
ATOM 735 N N . GLY A 1 102 ? 8.289 -20.266 -9.914 1 98.94 102 GLY A N 1
ATOM 736 C CA . GLY A 1 102 ? 6.988 -20.188 -10.555 1 98.94 102 GLY A CA 1
ATOM 737 C C . GLY A 1 102 ? 6.496 -18.766 -10.734 1 98.94 102 GLY A C 1
ATOM 738 O O . GLY A 1 102 ? 5.938 -18.422 -11.781 1 98.94 102 GLY A O 1
ATOM 739 N N . THR A 1 103 ? 6.695 -17.938 -9.688 1 98.88 103 THR A N 1
ATOM 740 C CA . THR A 1 103 ? 6.297 -16.531 -9.781 1 98.88 103 THR A CA 1
ATOM 741 C C . THR A 1 103 ? 7.086 -15.82 -10.867 1 98.88 103 THR A C 1
ATOM 743 O O . THR A 1 103 ? 6.516 -15.055 -11.656 1 98.88 103 THR A O 1
ATOM 746 N N . ILE A 1 104 ? 8.352 -16.078 -10.969 1 98.88 104 ILE A N 1
ATOM 747 C CA . ILE A 1 104 ? 9.195 -15.477 -11.992 1 98.88 104 ILE A CA 1
ATOM 748 C C . ILE A 1 104 ? 8.711 -15.906 -13.375 1 98.88 104 ILE A C 1
ATOM 750 O O . ILE A 1 104 ? 8.617 -15.086 -14.289 1 98.88 104 ILE A O 1
ATOM 754 N N . HIS A 1 105 ? 8.375 -17.219 -13.516 1 98.88 105 HIS A N 1
ATOM 755 C CA . HIS A 1 105 ? 7.855 -17.719 -14.789 1 98.88 105 HIS A CA 1
ATOM 756 C C . HIS A 1 105 ? 6.633 -16.922 -15.234 1 98.88 105 HIS A C 1
ATOM 758 O O . HIS A 1 105 ? 6.543 -16.516 -16.391 1 98.88 105 HIS A O 1
ATOM 764 N N . VAL A 1 106 ? 5.727 -16.703 -14.359 1 98.88 106 VAL A N 1
ATOM 765 C CA . VAL A 1 106 ? 4.469 -16.031 -14.695 1 98.88 106 VAL A CA 1
ATOM 766 C C . VAL A 1 106 ? 4.734 -14.57 -15.031 1 98.88 106 VAL A C 1
ATOM 768 O O . VAL A 1 106 ? 4.227 -14.055 -16.031 1 98.88 106 VAL A O 1
ATOM 771 N N . MET A 1 107 ? 5.52 -13.914 -14.219 1 98.75 107 MET A N 1
ATOM 772 C CA . MET A 1 107 ? 5.875 -12.523 -14.477 1 98.75 107 MET A CA 1
ATOM 773 C C . MET A 1 107 ? 6.484 -12.367 -15.867 1 98.75 107 MET A C 1
ATOM 775 O O . MET A 1 107 ? 6.098 -11.469 -16.625 1 98.75 107 MET A O 1
ATOM 779 N N . ASP A 1 108 ? 7.402 -13.25 -16.172 1 98.44 108 ASP A N 1
ATOM 780 C CA . ASP A 1 108 ? 8.117 -13.172 -17.438 1 98.44 108 ASP A CA 1
ATOM 781 C C . ASP A 1 108 ? 7.176 -13.445 -18.609 1 98.44 108 ASP A C 1
ATOM 783 O O . ASP A 1 108 ? 7.207 -12.734 -19.625 1 98.44 108 ASP A O 1
ATOM 787 N N . ALA A 1 109 ? 6.383 -14.438 -18.484 1 98.69 109 ALA A N 1
ATOM 788 C CA . ALA A 1 109 ? 5.551 -14.914 -19.578 1 98.69 109 ALA A CA 1
ATOM 789 C C . ALA A 1 109 ? 4.492 -13.875 -19.953 1 98.69 109 ALA A C 1
ATOM 791 O O . ALA A 1 109 ? 4.125 -13.75 -21.125 1 98.69 109 ALA A O 1
ATOM 792 N N . PHE A 1 110 ? 4.016 -13.102 -18.969 1 98.75 110 PHE A N 1
ATOM 793 C CA . PHE A 1 110 ? 2.861 -12.25 -19.234 1 98.75 110 PHE A CA 1
ATOM 794 C C . PHE A 1 110 ? 3.297 -10.812 -19.5 1 98.75 110 PHE A C 1
ATOM 796 O O . PHE A 1 110 ? 2.477 -9.969 -19.844 1 98.75 110 PHE A O 1
ATOM 803 N N . ARG A 1 111 ? 4.551 -10.539 -19.312 1 97.5 111 ARG A N 1
ATOM 804 C CA . ARG A 1 111 ? 5.066 -9.18 -19.438 1 97.5 111 ARG A CA 1
ATOM 805 C C . ARG A 1 111 ? 4.648 -8.555 -20.766 1 97.5 111 ARG A C 1
ATOM 807 O O . ARG A 1 111 ? 4.152 -7.426 -20.797 1 97.5 111 ARG A O 1
ATOM 814 N N . ASP A 1 112 ? 4.773 -9.305 -21.875 1 96.88 112 ASP A N 1
ATOM 815 C CA . ASP A 1 112 ? 4.523 -8.742 -23.203 1 96.88 112 ASP A CA 1
ATOM 816 C C . ASP A 1 112 ? 3.109 -9.062 -23.672 1 96.88 112 ASP A C 1
ATOM 818 O O . ASP A 1 112 ? 2.752 -8.773 -24.828 1 96.88 112 ASP A O 1
ATOM 822 N N . ILE A 1 113 ? 2.393 -9.68 -22.812 1 97.88 113 ILE A N 1
ATOM 823 C CA . ILE A 1 113 ? 1.059 -10.133 -23.188 1 97.88 113 ILE A CA 1
ATOM 824 C C . ILE A 1 113 ? 0.008 -9.188 -22.609 1 97.88 113 ILE A C 1
ATOM 826 O O . ILE A 1 113 ? -1.018 -8.93 -23.234 1 97.88 113 ILE A O 1
ATOM 830 N N . ILE A 1 114 ? 0.213 -8.672 -21.469 1 98.69 114 ILE A N 1
ATOM 831 C CA . ILE A 1 114 ? -0.733 -7.766 -20.828 1 98.69 114 ILE A CA 1
ATOM 832 C C . ILE A 1 114 ? -0.849 -6.48 -21.656 1 98.69 114 ILE A C 1
ATOM 834 O O . ILE A 1 114 ? 0.163 -5.895 -22.047 1 98.69 114 ILE A O 1
ATOM 838 N N . ALA A 1 115 ? -1.987 -6.062 -21.922 1 98.31 115 ALA A N 1
ATOM 839 C CA . ALA A 1 115 ? -2.252 -4.883 -22.75 1 98.31 115 ALA A CA 1
ATOM 840 C C . ALA A 1 115 ? -1.876 -3.604 -22 1 98.31 115 ALA A C 1
ATOM 842 O O . ALA A 1 115 ? -1.945 -3.549 -20.781 1 98.31 115 ALA A O 1
ATOM 843 N N . PRO A 1 116 ? -1.493 -2.561 -22.828 1 97.31 116 PRO A N 1
ATOM 844 C CA . PRO A 1 116 ? -1.261 -1.268 -22.188 1 97.31 116 PRO A CA 1
ATOM 845 C C . PRO A 1 116 ? -2.438 -0.821 -21.312 1 97.31 116 PRO A C 1
ATOM 847 O O . PRO A 1 116 ? -3.596 -0.977 -21.719 1 97.31 116 PRO A O 1
ATOM 850 N N . GLY A 1 117 ? -2.107 -0.272 -20.172 1 97.06 117 GLY A N 1
ATOM 851 C CA . GLY A 1 117 ? -3.141 0.105 -19.219 1 97.06 117 GLY A CA 1
ATOM 852 C C . GLY A 1 117 ? -3.525 -1.02 -18.281 1 97.06 117 GLY A C 1
ATOM 853 O O . GLY A 1 117 ? -4.262 -0.804 -17.312 1 97.06 117 GLY A O 1
ATOM 854 N N . GLY A 1 118 ? -2.967 -2.271 -18.547 1 98.44 118 GLY A N 1
ATOM 855 C CA . GLY A 1 118 ? -3.268 -3.439 -17.734 1 98.44 118 GLY A CA 1
ATOM 856 C C . GLY A 1 118 ? -2.424 -3.527 -16.469 1 98.44 118 GLY A C 1
ATOM 857 O O . GLY A 1 118 ? -1.669 -2.604 -16.156 1 98.44 118 GLY A O 1
ATOM 858 N N . SER A 1 119 ? -2.67 -4.59 -15.688 1 98.69 119 SER A N 1
ATOM 859 C CA . SER A 1 119 ? -2.029 -4.703 -14.383 1 98.69 119 SER A CA 1
ATOM 860 C C . SER A 1 119 ? -1.834 -6.164 -13.992 1 98.69 119 SER A C 1
ATOM 862 O O . SER A 1 119 ? -2.684 -7.008 -14.281 1 98.69 119 SER A O 1
ATOM 864 N N . MET A 1 120 ? -0.724 -6.422 -13.406 1 98.88 120 MET A N 1
ATOM 865 C CA . MET A 1 120 ? -0.481 -7.707 -12.758 1 98.88 120 MET A CA 1
ATOM 866 C C . MET A 1 120 ? -0.359 -7.539 -11.242 1 98.88 120 MET A C 1
ATOM 868 O O . MET A 1 120 ? 0.258 -6.582 -10.773 1 98.88 120 MET A O 1
ATOM 872 N N . VAL A 1 121 ? -0.978 -8.406 -10.492 1 98.94 121 VAL A N 1
ATOM 873 C CA . VAL A 1 121 ? -0.809 -8.484 -9.047 1 98.94 121 VAL A CA 1
ATOM 874 C C . VAL A 1 121 ? -0.312 -9.875 -8.664 1 98.94 121 VAL A C 1
ATOM 876 O O . VAL A 1 121 ? -0.905 -10.883 -9.047 1 98.94 121 VAL A O 1
ATOM 879 N N . CYS A 1 122 ? 0.817 -9.961 -7.992 1 98.94 122 CYS A N 1
ATOM 880 C CA . CYS A 1 122 ? 1.357 -11.211 -7.477 1 98.94 122 CYS A CA 1
ATOM 881 C C . CYS A 1 122 ? 1.185 -11.297 -5.965 1 98.94 122 CYS A C 1
ATOM 883 O O . CYS A 1 122 ? 1.384 -10.305 -5.254 1 98.94 122 CYS A O 1
ATOM 885 N N . MET A 1 123 ? 0.881 -12.461 -5.457 1 98.69 123 MET A N 1
ATOM 886 C CA . MET A 1 123 ? 0.713 -12.648 -4.02 1 98.69 123 MET A CA 1
ATOM 887 C C . MET A 1 123 ? 2.049 -12.953 -3.35 1 98.69 123 MET A C 1
ATOM 889 O O . MET A 1 123 ? 2.709 -13.938 -3.691 1 98.69 123 MET A O 1
ATOM 893 N N . ALA A 1 124 ? 2.422 -12.125 -2.502 1 98.56 124 ALA A N 1
ATOM 894 C CA . ALA A 1 124 ? 3.521 -12.398 -1.577 1 98.56 124 ALA A CA 1
ATOM 895 C C . ALA A 1 124 ? 2.996 -12.867 -0.224 1 98.56 124 ALA A C 1
ATOM 897 O O . ALA A 1 124 ? 2.285 -13.875 -0.143 1 98.56 124 ALA A O 1
ATOM 898 N N . SER A 1 125 ? 3.445 -12.25 0.845 1 97.12 125 SER A N 1
ATOM 899 C CA . SER A 1 125 ? 3.051 -12.602 2.205 1 97.12 125 SER A CA 1
ATOM 900 C C . SER A 1 125 ? 3.732 -11.695 3.23 1 97.12 125 SER A C 1
ATOM 902 O O . SER A 1 125 ? 4.738 -11.055 2.926 1 97.12 125 SER A O 1
ATOM 904 N N . THR A 1 126 ? 3.096 -11.633 4.418 1 95.44 126 THR A N 1
ATOM 905 C CA . THR A 1 126 ? 3.805 -10.992 5.52 1 95.44 126 THR A CA 1
ATOM 906 C C . THR A 1 126 ? 5.172 -11.641 5.734 1 95.44 126 THR A C 1
ATOM 908 O O . THR A 1 126 ? 6.109 -10.977 6.188 1 95.44 126 THR A O 1
ATOM 911 N N . ALA A 1 127 ? 5.359 -12.891 5.363 1 94.88 127 ALA A N 1
ATOM 912 C CA . ALA A 1 127 ? 6.648 -13.578 5.418 1 94.88 127 ALA A CA 1
ATOM 913 C C . ALA A 1 127 ? 7.672 -12.898 4.508 1 94.88 127 ALA A C 1
ATOM 915 O O . ALA A 1 127 ? 8.875 -13.102 4.656 1 94.88 127 ALA A O 1
ATOM 916 N N . GLY A 1 128 ? 7.199 -12.141 3.553 1 96 128 GLY A N 1
ATOM 917 C CA . GLY A 1 128 ? 8.07 -11.383 2.676 1 96 128 GLY A CA 1
ATOM 918 C C . GLY A 1 128 ? 8.664 -10.156 3.342 1 96 128 GLY A C 1
ATOM 919 O O . GLY A 1 128 ? 9.508 -9.469 2.758 1 96 128 GLY A O 1
ATOM 920 N N . HIS A 1 129 ? 8.305 -9.828 4.547 1 94 129 HIS A N 1
ATOM 921 C CA . HIS A 1 129 ? 8.758 -8.648 5.27 1 94 129 HIS A CA 1
ATOM 922 C C . HIS A 1 129 ? 9.672 -9.023 6.43 1 94 129 HIS A C 1
ATOM 924 O O . HIS A 1 129 ? 10.016 -8.18 7.258 1 94 129 HIS A O 1
ATOM 930 N N . VAL A 1 130 ? 10.039 -10.273 6.484 1 90.19 130 VAL A N 1
ATOM 931 C CA . VAL A 1 130 ? 10.984 -10.703 7.512 1 90.19 130 VAL A CA 1
ATOM 932 C C . VAL A 1 130 ? 12.398 -10.281 7.121 1 90.19 130 VAL A C 1
ATOM 934 O O . VAL A 1 130 ? 12.719 -10.188 5.934 1 90.19 130 VAL A O 1
ATOM 937 N N . GLU A 1 131 ? 13.219 -9.984 8.156 1 88.62 131 GLU A N 1
ATOM 938 C CA . GLU A 1 131 ? 14.633 -9.688 7.914 1 88.62 131 GLU A CA 1
ATOM 939 C C . GLU A 1 131 ? 15.453 -10.977 7.812 1 88.62 131 GLU A C 1
ATOM 941 O O . GLU A 1 131 ? 15.727 -11.625 8.82 1 88.62 131 GLU A O 1
ATOM 946 N N . LEU A 1 132 ? 15.852 -11.266 6.648 1 91.06 132 LEU A N 1
ATOM 947 C CA . LEU A 1 132 ? 16.594 -12.5 6.418 1 91.06 132 LEU A CA 1
ATOM 948 C C . LEU A 1 132 ? 18.094 -12.25 6.52 1 91.06 132 LEU A C 1
ATOM 950 O O . LEU A 1 132 ? 18.891 -13.195 6.613 1 91.06 132 LEU A O 1
ATOM 954 N N . GLY A 1 133 ? 18.469 -10.945 6.613 1 90.19 133 GLY A N 1
ATOM 955 C CA . GLY A 1 133 ? 19.875 -10.602 6.715 1 90.19 133 GLY A CA 1
ATOM 956 C C . GLY A 1 133 ? 20.688 -11.039 5.504 1 90.19 133 GLY A C 1
ATOM 957 O O . GLY A 1 133 ? 21.828 -11.492 5.641 1 90.19 133 GLY A O 1
ATOM 958 N N . LEU A 1 134 ? 20.047 -10.984 4.328 1 93.06 134 LEU A N 1
ATOM 959 C CA . LEU A 1 134 ? 20.734 -11.383 3.1 1 93.06 134 LEU A CA 1
ATOM 960 C C . LEU A 1 134 ? 21.719 -10.32 2.654 1 93.06 134 LEU A C 1
ATOM 962 O O . LEU A 1 134 ? 21.391 -9.133 2.613 1 93.06 134 LEU A O 1
ATOM 966 N N . PRO A 1 135 ? 22.969 -10.727 2.322 1 94.31 135 PRO A N 1
ATOM 967 C CA . PRO A 1 135 ? 23.938 -9.773 1.77 1 94.31 135 PRO A CA 1
ATOM 968 C C . PRO A 1 135 ? 23.453 -9.148 0.46 1 94.31 135 PRO A C 1
ATOM 970 O O . PRO A 1 135 ? 22.656 -9.75 -0.256 1 94.31 135 PRO A O 1
ATOM 973 N N . ALA A 1 136 ? 23.953 -7.969 0.173 1 93.31 136 ALA A N 1
ATOM 974 C CA . ALA A 1 136 ? 23.547 -7.211 -1.008 1 93.31 136 ALA A CA 1
ATOM 975 C C . ALA A 1 136 ? 23.734 -8.039 -2.279 1 93.31 136 ALA A C 1
ATOM 977 O O . ALA A 1 136 ? 22.906 -7.992 -3.182 1 93.31 136 ALA A O 1
ATOM 978 N N . GLU A 1 137 ? 24.781 -8.75 -2.32 1 95.31 137 GLU A N 1
ATOM 979 C CA . GLU A 1 137 ? 25.078 -9.555 -3.502 1 95.31 137 GLU A CA 1
ATOM 980 C C . GLU A 1 137 ? 24.031 -10.641 -3.711 1 95.31 137 GLU A C 1
ATOM 982 O O . GLU A 1 137 ? 23.641 -10.93 -4.844 1 95.31 137 GLU A O 1
ATOM 987 N N . VAL A 1 138 ? 23.609 -11.266 -2.635 1 96.75 138 VAL A N 1
ATOM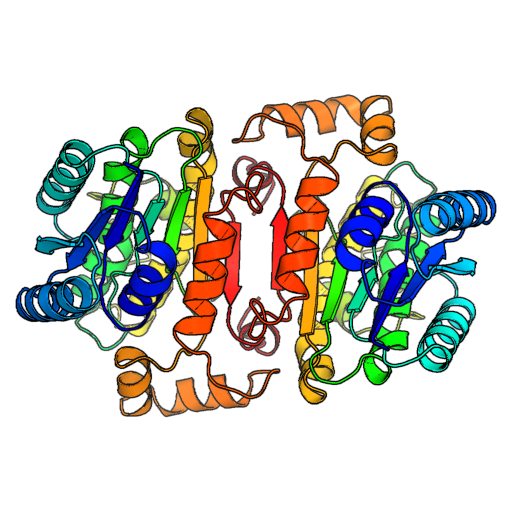 988 C CA . VAL A 1 138 ? 22.594 -12.305 -2.697 1 96.75 138 VAL A CA 1
ATOM 989 C C . VAL A 1 138 ? 21.25 -11.703 -3.107 1 96.75 138 VAL A C 1
ATOM 991 O O . VAL A 1 138 ? 20.547 -12.258 -3.945 1 96.75 138 VAL A O 1
ATOM 994 N N . LYS A 1 139 ? 20.906 -10.523 -2.549 1 95.62 139 LYS A N 1
ATOM 995 C CA . LYS A 1 139 ? 19.672 -9.828 -2.936 1 95.62 139 LYS A CA 1
ATOM 996 C C . LYS A 1 139 ? 19.672 -9.5 -4.426 1 95.62 139 LYS A C 1
ATOM 998 O O . LYS A 1 139 ? 18.656 -9.695 -5.109 1 95.62 139 LYS A O 1
ATOM 1003 N N . ASN A 1 140 ? 20.797 -9.039 -4.898 1 95.69 140 ASN A N 1
ATOM 1004 C CA . ASN A 1 140 ? 20.922 -8.727 -6.32 1 95.69 140 ASN A CA 1
ATOM 1005 C C . ASN A 1 140 ? 20.734 -9.977 -7.184 1 95.69 140 ASN A C 1
ATOM 1007 O O . ASN A 1 140 ? 20.062 -9.93 -8.211 1 95.69 140 ASN A O 1
ATOM 1011 N N . HIS A 1 141 ? 21.359 -11.062 -6.766 1 97.5 141 HIS A N 1
ATOM 1012 C CA . HIS A 1 141 ? 21.219 -12.32 -7.492 1 97.5 141 HIS A CA 1
ATOM 1013 C C . HIS A 1 141 ? 19.766 -12.766 -7.559 1 97.5 141 HIS A C 1
ATOM 1015 O O . HIS A 1 141 ? 19.25 -13.094 -8.633 1 97.5 141 HIS A O 1
ATOM 1021 N N . LEU A 1 142 ? 19.078 -12.734 -6.434 1 97.69 142 LEU A N 1
ATOM 1022 C CA . LEU A 1 142 ? 17.688 -13.164 -6.348 1 97.69 142 LEU A CA 1
ATOM 1023 C C . LEU A 1 142 ? 16.781 -12.266 -7.184 1 97.69 142 LEU A C 1
ATOM 1025 O O . LEU A 1 142 ? 15.789 -12.727 -7.746 1 97.69 142 LEU A O 1
ATOM 1029 N N . THR A 1 143 ? 17.156 -11.055 -7.262 1 96.62 143 THR A N 1
ATOM 1030 C CA . THR A 1 143 ? 16.344 -10.055 -7.934 1 96.62 143 THR A CA 1
ATOM 1031 C C . THR A 1 143 ? 16.531 -10.125 -9.445 1 96.62 143 THR A C 1
ATOM 1033 O O . THR A 1 143 ? 15.586 -9.883 -10.203 1 96.62 143 THR A O 1
ATOM 1036 N N . THR A 1 144 ? 17.688 -10.539 -9.922 1 96.12 144 THR A N 1
ATOM 1037 C CA . THR A 1 144 ? 18 -10.266 -11.312 1 96.12 144 THR A CA 1
ATOM 1038 C C . THR A 1 144 ? 18.25 -11.562 -12.078 1 96.12 144 THR A C 1
ATOM 1040 O O . THR A 1 144 ? 18.219 -11.578 -13.312 1 96.12 144 THR A O 1
ATOM 1043 N N . SER A 1 145 ? 18.578 -12.625 -11.398 1 97.94 145 SER A N 1
ATOM 1044 C CA . SER A 1 145 ? 18.969 -13.852 -12.086 1 97.94 145 SER A CA 1
ATOM 1045 C C . SER A 1 145 ? 17.797 -14.453 -12.852 1 97.94 145 SER A C 1
ATOM 1047 O O . SER A 1 145 ? 16.641 -14.344 -12.422 1 97.94 145 SER A O 1
ATOM 1049 N N . PRO A 1 146 ? 18.094 -15.07 -14 1 97.69 146 PRO A N 1
ATOM 1050 C CA . PRO A 1 146 ? 17.016 -15.805 -14.68 1 97.69 146 PRO A CA 1
ATOM 1051 C C . PRO A 1 146 ? 16.484 -16.969 -13.852 1 97.69 146 PRO A C 1
ATOM 1053 O O . PRO A 1 146 ? 17.156 -17.438 -12.922 1 97.69 146 PRO A O 1
ATOM 1056 N N . PRO A 1 147 ? 15.281 -17.391 -14.148 1 97.81 147 PRO A N 1
ATOM 1057 C CA . PRO A 1 147 ? 14.664 -18.469 -13.359 1 97.81 147 PRO A CA 1
ATOM 1058 C C . PRO A 1 147 ? 15.547 -19.703 -13.258 1 97.81 147 PRO A C 1
ATOM 1060 O O . PRO A 1 147 ? 15.523 -20.391 -12.234 1 97.81 147 PRO A O 1
ATOM 1063 N N . SER A 1 148 ? 16.375 -20.031 -14.25 1 97 148 SER A N 1
ATOM 1064 C CA . SER A 1 148 ? 17.188 -21.25 -14.273 1 97 148 SER A CA 1
ATOM 1065 C C . SER A 1 148 ? 18.375 -21.125 -13.328 1 97 148 SER A C 1
ATOM 1067 O O . SER A 1 148 ? 19.031 -22.125 -13.008 1 97 148 SER A O 1
ATOM 1069 N N . LYS A 1 149 ? 18.656 -19.891 -12.805 1 98.06 149 LYS A N 1
ATOM 1070 C CA . LYS A 1 149 ? 19.875 -19.688 -12.031 1 98.06 149 LYS A CA 1
ATOM 1071 C C . LYS A 1 149 ? 19.562 -19.094 -10.664 1 98.06 149 LYS A C 1
ATOM 1073 O O . LYS A 1 149 ? 20.438 -19 -9.805 1 98.06 149 LYS A O 1
ATOM 1078 N N . VAL A 1 150 ? 18.344 -18.719 -10.461 1 98.5 150 VAL A N 1
ATOM 1079 C CA . VAL A 1 150 ? 18 -17.891 -9.305 1 98.5 150 VAL A CA 1
ATOM 1080 C C . VAL A 1 150 ? 18.234 -18.688 -8.016 1 98.5 150 VAL A C 1
ATOM 1082 O O . VAL A 1 150 ? 18.594 -18.109 -6.984 1 98.5 150 VAL A O 1
ATOM 1085 N N . LEU A 1 151 ? 18.172 -19.969 -8.094 1 98.31 151 LEU A N 1
ATOM 1086 C CA . LEU A 1 151 ? 18.312 -20.766 -6.883 1 98.31 151 LEU A CA 1
ATOM 1087 C C . LEU A 1 151 ? 19.797 -21.062 -6.609 1 98.31 151 LEU A C 1
ATOM 1089 O O . LEU A 1 151 ? 20.125 -21.625 -5.57 1 98.31 151 LEU A O 1
ATOM 1093 N N . ASP A 1 152 ? 20.656 -20.641 -7.566 1 97.38 152 ASP A N 1
ATOM 1094 C CA . ASP A 1 152 ? 22.078 -20.875 -7.418 1 97.38 152 ASP A CA 1
ATOM 1095 C C . ASP A 1 152 ? 22.734 -19.797 -6.555 1 97.38 152 ASP A C 1
ATOM 1097 O O . ASP A 1 152 ? 23.531 -19 -7.047 1 97.38 152 ASP A O 1
ATOM 1101 N N . THR A 1 153 ? 22.531 -19.781 -5.328 1 96.75 153 THR A N 1
ATOM 1102 C CA . THR A 1 153 ? 23.062 -18.812 -4.375 1 96.75 153 THR A CA 1
ATOM 1103 C C . THR A 1 153 ? 23.344 -19.484 -3.031 1 96.75 153 THR A C 1
ATOM 1105 O O . THR A 1 153 ? 22.656 -20.422 -2.648 1 96.75 153 THR A O 1
ATOM 1108 N N . PRO A 1 154 ? 24.297 -19.047 -2.281 1 93.88 154 PRO A N 1
ATOM 1109 C CA . PRO A 1 154 ? 24.625 -19.641 -0.982 1 93.88 154 PRO A CA 1
ATOM 1110 C C . PRO A 1 154 ? 23.5 -19.516 0.03 1 93.88 154 PRO A C 1
ATOM 1112 O O . PRO A 1 154 ? 23.469 -20.234 1.029 1 93.88 154 PRO A O 1
ATOM 1115 N N . ALA A 1 155 ? 22.547 -18.641 -0.18 1 94.06 155 ALA A N 1
ATOM 1116 C CA . ALA A 1 155 ? 21.453 -18.406 0.749 1 94.06 155 ALA A CA 1
ATOM 1117 C C . ALA A 1 155 ? 20.422 -19.516 0.675 1 94.06 155 ALA A C 1
ATOM 1119 O O . ALA A 1 155 ? 19.547 -19.641 1.544 1 94.06 155 ALA A O 1
ATOM 1120 N N . ILE A 1 156 ? 20.453 -20.297 -0.382 1 97.69 156 ILE A N 1
ATOM 1121 C CA . ILE A 1 156 ? 19.469 -21.344 -0.606 1 97.69 156 ILE A CA 1
ATOM 1122 C C . ILE A 1 156 ? 20.156 -22.703 -0.645 1 97.69 156 ILE A C 1
ATOM 1124 O O . ILE A 1 156 ? 21.109 -22.906 -1.397 1 97.69 156 ILE A O 1
ATOM 1128 N N . ASP A 1 157 ? 19.781 -23.5 0.243 1 96.75 157 ASP A N 1
ATOM 1129 C CA . ASP A 1 157 ? 20.188 -24.891 0.252 1 96.75 157 ASP A CA 1
ATOM 1130 C C . ASP A 1 157 ? 18.969 -25.812 0.144 1 96.75 157 ASP A C 1
ATOM 1132 O O . ASP A 1 157 ? 18.266 -26.047 1.133 1 96.75 157 ASP A O 1
ATOM 1136 N N . LEU A 1 158 ? 18.719 -26.391 -0.992 1 94.88 158 LEU A N 1
ATOM 1137 C CA . LEU A 1 158 ? 17.516 -27.125 -1.33 1 94.88 158 LEU A CA 1
ATOM 1138 C C . LEU A 1 158 ? 17.359 -28.359 -0.446 1 94.88 158 LEU A C 1
ATOM 1140 O O . LEU A 1 158 ? 16.25 -28.828 -0.216 1 94.88 158 LEU A O 1
ATOM 1144 N N . GLU A 1 159 ? 18.438 -28.859 0.045 1 93.06 159 GLU A N 1
ATOM 1145 C CA . GLU A 1 159 ? 18.422 -30.078 0.842 1 93.06 159 GLU A CA 1
ATOM 1146 C C . GLU A 1 159 ? 18.328 -29.766 2.332 1 93.06 159 GLU A C 1
ATOM 1148 O O . GLU A 1 159 ? 17.781 -30.562 3.105 1 93.06 159 GLU A O 1
ATOM 1153 N N . LYS A 1 160 ? 18.906 -28.688 2.754 1 95.44 160 LYS A N 1
ATOM 1154 C CA . LYS A 1 160 ? 19.047 -28.422 4.184 1 95.44 160 LYS A CA 1
ATOM 1155 C C . LYS A 1 160 ? 17.984 -27.422 4.664 1 95.44 160 LYS A C 1
ATOM 1157 O O . LYS A 1 160 ? 17.656 -27.406 5.848 1 95.44 160 LYS A O 1
ATOM 1162 N N . ASP A 1 161 ? 17.484 -26.609 3.734 1 97.06 161 ASP A N 1
ATOM 1163 C CA . ASP A 1 161 ? 16.5 -25.609 4.141 1 97.06 161 ASP A CA 1
ATOM 1164 C C . ASP A 1 161 ? 15.195 -26.281 4.586 1 97.06 161 ASP A C 1
ATOM 1166 O O . ASP A 1 161 ? 14.836 -27.344 4.074 1 97.06 161 ASP A O 1
ATOM 1170 N N . ASP A 1 162 ? 14.531 -25.734 5.598 1 96.5 162 ASP A N 1
ATOM 1171 C CA . ASP A 1 162 ? 13.188 -26.188 5.941 1 96.5 162 ASP A CA 1
ATOM 1172 C C . ASP A 1 162 ? 12.125 -25.391 5.18 1 96.5 162 ASP A C 1
ATOM 1174 O O . ASP A 1 162 ? 12.453 -24.484 4.414 1 96.5 162 ASP A O 1
ATOM 1178 N N . GLY A 1 163 ? 10.891 -25.766 5.352 1 96.38 163 GLY A N 1
ATOM 1179 C CA . GLY A 1 163 ? 9.797 -25.156 4.617 1 96.38 163 GLY A CA 1
ATOM 1180 C C . GLY A 1 163 ? 9.57 -23.703 4.969 1 96.38 163 GLY A C 1
ATOM 1181 O O . GLY A 1 163 ? 9.234 -22.891 4.102 1 96.38 163 GLY A O 1
ATOM 1182 N N . GLN A 1 164 ? 9.766 -23.375 6.191 1 94.88 164 GLN A N 1
ATOM 1183 C CA . GLN A 1 164 ? 9.555 -22 6.637 1 94.88 164 GLN A CA 1
ATOM 1184 C C . GLN A 1 164 ? 10.57 -21.062 5.992 1 94.88 164 GLN A C 1
ATOM 1186 O O . GLN A 1 164 ? 10.203 -20 5.488 1 94.88 164 GLN A O 1
ATOM 1191 N N . LYS A 1 165 ? 11.781 -21.469 6.047 1 96.69 165 LYS A N 1
ATOM 1192 C CA . LYS A 1 165 ? 12.812 -20.656 5.422 1 96.69 165 LYS A CA 1
ATOM 1193 C C . LYS A 1 165 ? 12.562 -20.516 3.924 1 96.69 165 LYS A C 1
ATOM 1195 O O . LYS A 1 165 ? 12.648 -19.406 3.385 1 96.69 165 LYS A O 1
ATOM 1200 N N . ALA A 1 166 ? 12.266 -21.609 3.254 1 98.25 166 ALA A N 1
ATOM 1201 C CA . ALA A 1 166 ? 12 -21.578 1.817 1 98.25 166 ALA A CA 1
ATOM 1202 C C . ALA A 1 166 ? 10.852 -20.641 1.486 1 98.25 166 ALA A C 1
ATOM 1204 O O . ALA A 1 166 ? 10.914 -19.875 0.516 1 98.25 166 ALA A O 1
ATOM 1205 N N . TYR A 1 167 ? 9.891 -20.688 2.289 1 97.62 167 TYR A N 1
ATOM 1206 C CA . TYR A 1 167 ? 8.727 -19.828 2.105 1 97.62 167 TYR A CA 1
ATOM 1207 C C . TYR A 1 167 ? 9.102 -18.359 2.268 1 97.62 167 TYR A C 1
ATOM 1209 O O . TYR A 1 167 ? 8.789 -17.531 1.405 1 97.62 167 TYR A O 1
ATOM 1217 N N . CYS A 1 168 ? 9.805 -18.016 3.289 1 97.25 168 CYS A N 1
ATOM 1218 C CA . CYS A 1 168 ? 10.203 -16.625 3.553 1 97.25 168 CYS A CA 1
ATOM 1219 C C . CYS A 1 168 ? 11.086 -16.094 2.432 1 97.25 168 CYS A C 1
ATOM 1221 O O . CYS A 1 168 ? 10.836 -15.008 1.91 1 97.25 168 CYS A O 1
ATOM 1223 N N . VAL A 1 169 ? 12.07 -16.875 2.064 1 98.06 169 VAL A N 1
ATOM 1224 C CA . VAL A 1 169 ? 12.969 -16.453 1 1 98.06 169 VAL A CA 1
ATOM 1225 C C . VAL A 1 169 ? 12.18 -16.219 -0.285 1 98.06 169 VAL A C 1
ATOM 1227 O O . VAL A 1 169 ? 12.398 -15.227 -0.985 1 98.06 169 VAL A O 1
ATOM 1230 N N . SER A 1 170 ? 11.258 -17.109 -0.594 1 98.62 170 SER A N 1
ATOM 1231 C CA . SER A 1 170 ? 10.445 -16.984 -1.801 1 98.62 170 SER A CA 1
ATOM 1232 C C . SER A 1 170 ? 9.641 -15.688 -1.786 1 98.62 170 SER A C 1
ATOM 1234 O O . SER A 1 170 ? 9.633 -14.938 -2.766 1 98.62 170 SER A O 1
ATOM 1236 N N . LYS A 1 171 ? 9.016 -15.445 -0.682 1 98.56 171 LYS A N 1
ATOM 1237 C CA . LYS A 1 171 ? 8.102 -14.312 -0.613 1 98.56 171 LYS A CA 1
ATOM 1238 C C . LYS A 1 171 ? 8.867 -12.992 -0.56 1 98.56 171 LYS A C 1
ATOM 1240 O O . LYS A 1 171 ? 8.422 -11.992 -1.129 1 98.56 171 LYS A O 1
ATOM 1245 N N . VAL A 1 172 ? 10 -12.977 0.113 1 98 172 VAL A N 1
ATOM 1246 C CA . VAL A 1 172 ? 10.883 -11.812 0.048 1 98 172 VAL A CA 1
ATOM 1247 C C . VAL A 1 172 ? 11.305 -11.57 -1.398 1 98 172 VAL A C 1
ATOM 1249 O O . VAL A 1 172 ? 11.25 -10.438 -1.881 1 98 172 VAL A O 1
ATOM 1252 N N . THR A 1 173 ? 11.664 -12.602 -2.068 1 98.25 173 THR A N 1
ATOM 1253 C CA . THR A 1 173 ? 12.125 -12.492 -3.447 1 98.25 173 THR A CA 1
ATOM 1254 C C . THR A 1 173 ? 10.992 -12.031 -4.363 1 98.25 173 THR A C 1
ATOM 1256 O O . THR A 1 173 ? 11.219 -11.242 -5.285 1 98.25 173 THR A O 1
ATOM 1259 N N . ASN A 1 174 ? 9.758 -12.555 -4.137 1 98.75 174 ASN A N 1
ATOM 1260 C CA . ASN A 1 174 ? 8.625 -12.086 -4.918 1 98.75 174 ASN A CA 1
ATOM 1261 C C . ASN A 1 174 ? 8.508 -10.562 -4.891 1 98.75 174 ASN A C 1
ATOM 1263 O O . ASN A 1 174 ? 8.336 -9.93 -5.934 1 98.75 174 ASN A O 1
ATOM 1267 N N . ILE A 1 175 ? 8.602 -9.992 -3.701 1 98.12 175 ILE A N 1
ATOM 1268 C CA . ILE A 1 175 ? 8.477 -8.547 -3.533 1 98.12 175 ILE A CA 1
ATOM 1269 C C . ILE A 1 175 ? 9.609 -7.844 -4.281 1 98.12 175 ILE A C 1
ATOM 1271 O O . ILE A 1 175 ? 9.367 -6.887 -5.016 1 98.12 175 ILE A O 1
ATOM 1275 N N . MET A 1 176 ? 10.836 -8.359 -4.125 1 97.12 176 MET A N 1
ATOM 1276 C CA . MET A 1 176 ? 11.992 -7.754 -4.781 1 97.12 176 MET A CA 1
ATOM 1277 C C . MET A 1 176 ? 11.859 -7.832 -6.297 1 97.12 176 MET A C 1
ATOM 1279 O O . MET A 1 176 ? 12.156 -6.867 -7 1 97.12 176 MET A O 1
ATOM 1283 N N . ARG A 1 177 ? 11.406 -8.953 -6.793 1 97.94 177 ARG A N 1
ATOM 1284 C CA . ARG A 1 177 ? 11.273 -9.18 -8.227 1 97.94 177 ARG A CA 1
ATOM 1285 C C . ARG A 1 177 ? 10.211 -8.273 -8.836 1 97.94 177 ARG A C 1
ATOM 1287 O O . ARG A 1 177 ? 10.414 -7.711 -9.914 1 97.94 177 ARG A O 1
ATOM 1294 N N . VAL A 1 178 ? 9.109 -8.164 -8.211 1 98.31 178 VAL A N 1
ATOM 1295 C CA . VAL A 1 178 ? 8.031 -7.312 -8.695 1 98.31 178 VAL A CA 1
ATOM 1296 C C . VAL A 1 178 ? 8.5 -5.859 -8.727 1 98.31 178 VAL A C 1
ATOM 1298 O O . VAL A 1 178 ? 8.281 -5.148 -9.711 1 98.31 178 VAL A O 1
ATOM 1301 N N . ARG A 1 179 ? 9.102 -5.434 -7.629 1 96.94 179 ARG A N 1
ATOM 1302 C CA . ARG A 1 179 ? 9.648 -4.082 -7.578 1 96.94 179 ARG A CA 1
ATOM 1303 C C . ARG A 1 179 ? 10.602 -3.83 -8.742 1 96.94 179 ARG A C 1
ATOM 1305 O O . ARG A 1 179 ? 10.5 -2.812 -9.43 1 96.94 179 ARG A O 1
ATOM 1312 N N . ALA A 1 180 ? 11.477 -4.766 -8.992 1 95.62 180 ALA A N 1
ATOM 1313 C CA . ALA A 1 180 ? 12.484 -4.641 -10.039 1 95.62 180 ALA A CA 1
ATOM 1314 C C . ALA A 1 180 ? 11.836 -4.66 -11.422 1 95.62 180 ALA A C 1
ATOM 1316 O O . ALA A 1 180 ? 12.344 -4.035 -12.359 1 95.62 180 ALA A O 1
ATOM 1317 N N . ALA A 1 181 ? 10.742 -5.34 -11.555 1 97.19 181 ALA A N 1
ATOM 1318 C CA . ALA A 1 181 ? 10.094 -5.516 -12.852 1 97.19 181 ALA A CA 1
ATOM 1319 C C . ALA A 1 181 ? 9.281 -4.281 -13.227 1 97.19 181 ALA A C 1
ATOM 1321 O O . ALA A 1 181 ? 8.867 -4.133 -14.383 1 97.19 181 ALA A O 1
ATOM 1322 N N . ALA A 1 182 ? 9.039 -3.377 -12.336 1 96.69 182 ALA A N 1
ATOM 1323 C CA . ALA A 1 182 ? 8.148 -2.232 -12.531 1 96.69 182 ALA A CA 1
ATOM 1324 C C . ALA A 1 182 ? 8.594 -1.395 -13.727 1 96.69 182 ALA A C 1
ATOM 1326 O O . ALA A 1 182 ? 7.754 -0.925 -14.5 1 96.69 182 ALA A O 1
ATOM 1327 N N . ALA A 1 183 ? 9.883 -1.22 -13.883 1 94.81 183 ALA A N 1
ATOM 1328 C CA . ALA A 1 183 ? 10.398 -0.383 -14.969 1 94.81 183 ALA A CA 1
ATOM 1329 C C . ALA A 1 183 ? 10.078 -0.991 -16.328 1 94.81 183 ALA A C 1
ATOM 1331 O O . ALA A 1 183 ? 9.578 -0.302 -17.219 1 94.81 183 ALA A O 1
ATOM 1332 N N . GLU A 1 184 ? 10.391 -2.262 -16.438 1 95.94 184 GLU A N 1
ATOM 1333 C CA . GLU A 1 184 ? 10.156 -2.934 -17.719 1 95.94 184 GLU A CA 1
ATOM 1334 C C . GLU A 1 184 ? 8.664 -2.998 -18.047 1 95.94 184 GLU A C 1
ATOM 1336 O O . GLU A 1 184 ? 8.266 -2.764 -19.188 1 95.94 184 GLU A O 1
ATOM 1341 N N . TYR A 1 185 ? 7.828 -3.371 -17.094 1 98 185 TYR A N 1
ATOM 1342 C CA . TYR A 1 185 ? 6.383 -3.359 -17.281 1 98 185 TYR A CA 1
ATOM 1343 C C . TYR A 1 185 ? 5.891 -1.962 -17.641 1 98 185 TYR A C 1
ATOM 1345 O O . TYR A 1 185 ? 5.035 -1.803 -18.516 1 98 185 TYR A O 1
ATOM 1353 N N . GLY A 1 186 ? 6.418 -0.985 -16.938 1 97 186 GLY A N 1
ATOM 1354 C CA . GLY A 1 186 ? 6.02 0.401 -17.125 1 97 186 GLY A CA 1
ATOM 1355 C C . GLY A 1 186 ? 6.266 0.909 -18.531 1 97 186 GLY A C 1
ATOM 1356 O O . GLY A 1 186 ? 5.52 1.752 -19.031 1 97 186 GLY A O 1
ATOM 1357 N N . LYS A 1 187 ? 7.316 0.42 -19.219 1 95.31 187 LYS A N 1
ATOM 1358 C CA . LYS A 1 187 ? 7.605 0.803 -20.609 1 95.31 187 LYS A CA 1
ATOM 1359 C C . LYS A 1 187 ? 6.426 0.492 -21.516 1 95.31 187 LYS A C 1
ATOM 1361 O O . LYS A 1 187 ? 6.262 1.127 -22.562 1 95.31 187 LYS A O 1
ATOM 1366 N N . ARG A 1 188 ? 5.621 -0.396 -21.109 1 96.62 188 ARG A N 1
ATOM 1367 C CA . ARG A 1 188 ? 4.453 -0.785 -21.891 1 96.62 188 ARG A CA 1
ATOM 1368 C C . ARG A 1 188 ? 3.172 -0.246 -21.266 1 96.62 188 ARG A C 1
ATOM 1370 O O . ARG A 1 188 ? 2.076 -0.703 -21.594 1 96.62 188 ARG A O 1
ATOM 1377 N N . ASN A 1 189 ? 3.322 0.625 -20.297 1 97.19 189 ASN A N 1
ATOM 1378 C CA . ASN A 1 189 ? 2.197 1.178 -19.562 1 97.19 189 ASN A CA 1
ATOM 1379 C C . ASN A 1 189 ? 1.401 0.084 -18.844 1 97.19 189 ASN A C 1
ATOM 1381 O O . ASN A 1 189 ? 0.169 0.083 -18.891 1 97.19 189 ASN A O 1
ATOM 1385 N N . VAL A 1 190 ? 2.088 -0.885 -18.375 1 98.5 190 VAL A N 1
ATOM 1386 C CA . VAL A 1 190 ? 1.524 -1.95 -17.547 1 98.5 190 VAL A CA 1
ATOM 1387 C C . VAL A 1 190 ? 2.016 -1.808 -16.109 1 98.5 190 VAL A C 1
ATOM 1389 O O . VAL A 1 190 ? 3.191 -1.521 -15.875 1 98.5 190 VAL A O 1
ATOM 1392 N N . ARG A 1 191 ? 1.138 -1.915 -15.156 1 98.75 191 ARG A N 1
ATOM 1393 C CA . ARG A 1 191 ? 1.497 -1.86 -13.742 1 98.75 191 ARG A CA 1
ATOM 1394 C C . ARG A 1 191 ? 1.694 -3.262 -13.172 1 98.75 191 ARG A C 1
ATOM 1396 O O . ARG A 1 191 ? 1.072 -4.219 -13.633 1 98.75 191 ARG A O 1
ATOM 1403 N N . ILE A 1 192 ? 2.586 -3.42 -12.188 1 98.88 192 ILE A N 1
ATOM 1404 C CA . ILE A 1 192 ? 2.807 -4.684 -11.492 1 98.88 192 ILE A CA 1
ATOM 1405 C C . ILE A 1 192 ? 3.033 -4.418 -10.008 1 98.88 192 ILE A C 1
ATOM 1407 O O . ILE A 1 192 ? 3.816 -3.543 -9.633 1 98.88 192 ILE A O 1
ATOM 1411 N N . ASN A 1 193 ? 2.322 -5.078 -9.164 1 98.88 193 ASN A N 1
ATOM 1412 C CA . ASN A 1 193 ? 2.412 -4.91 -7.719 1 98.88 193 ASN A CA 1
ATOM 1413 C C . ASN A 1 193 ? 2.273 -6.242 -6.988 1 98.88 193 ASN A C 1
ATOM 1415 O O . ASN A 1 193 ? 1.803 -7.223 -7.566 1 98.88 193 ASN A O 1
ATOM 1419 N N . THR A 1 194 ? 2.734 -6.266 -5.766 1 98.81 194 THR A N 1
ATOM 1420 C CA . THR A 1 194 ? 2.488 -7.406 -4.887 1 98.81 194 THR A CA 1
ATOM 1421 C C . THR A 1 194 ? 1.493 -7.039 -3.791 1 98.81 194 THR A C 1
ATOM 1423 O O . THR A 1 194 ? 1.361 -5.867 -3.432 1 98.81 194 THR A O 1
ATOM 1426 N N . ILE A 1 195 ? 0.759 -7.977 -3.344 1 98.88 195 ILE A N 1
ATOM 1427 C CA . ILE A 1 195 ? 0.014 -7.934 -2.09 1 98.88 195 ILE A CA 1
ATOM 1428 C C . ILE A 1 195 ? 0.642 -8.891 -1.083 1 98.88 195 ILE A C 1
ATOM 1430 O O . ILE A 1 195 ? 0.979 -10.031 -1.426 1 98.88 195 ILE A O 1
ATOM 1434 N N . SER A 1 196 ? 0.846 -8.438 0.112 1 98.38 196 SER A N 1
ATOM 1435 C CA . SER A 1 196 ? 1.332 -9.273 1.208 1 98.38 196 SER A CA 1
ATOM 1436 C C . SER A 1 196 ? 0.255 -9.477 2.268 1 98.38 196 SER A C 1
ATOM 1438 O O . SER A 1 196 ? 0.057 -8.617 3.133 1 98.38 196 SER A O 1
ATOM 1440 N N . PRO A 1 197 ? -0.376 -10.648 2.221 1 97.69 197 PRO A N 1
ATOM 1441 C CA . PRO A 1 197 ? -1.428 -10.938 3.195 1 97.69 197 PRO A CA 1
ATOM 1442 C C . PRO A 1 197 ? -0.871 -11.367 4.555 1 97.69 197 PRO A C 1
ATOM 1444 O O . PRO A 1 197 ? 0.199 -11.977 4.621 1 97.69 197 PRO A O 1
ATOM 1447 N N . GLY A 1 198 ? -1.617 -10.977 5.586 1 95.25 198 GLY A N 1
ATOM 1448 C CA . GLY A 1 198 ? -1.458 -11.664 6.859 1 95.25 198 GLY A CA 1
ATOM 1449 C C . GLY A 1 198 ? -2.156 -13.008 6.902 1 95.25 198 GLY A C 1
ATOM 1450 O O . GLY A 1 198 ? -2.148 -13.75 5.918 1 95.25 198 GLY A O 1
ATOM 1451 N N . PHE A 1 199 ? -2.619 -13.359 8.031 1 93.81 199 PHE A N 1
ATOM 1452 C CA . PHE A 1 199 ? -3.381 -14.602 8.109 1 93.81 199 PHE A CA 1
ATOM 1453 C C . PHE A 1 199 ? -4.758 -14.43 7.477 1 93.81 199 PHE A C 1
ATOM 1455 O O . PHE A 1 199 ? -5.543 -13.586 7.906 1 93.81 199 PHE A O 1
ATOM 1462 N N . ILE A 1 200 ? -5.004 -15.117 6.508 1 94.94 200 ILE A N 1
ATOM 1463 C CA . ILE A 1 200 ? -6.289 -15.094 5.812 1 94.94 200 ILE A CA 1
ATOM 1464 C C . ILE A 1 200 ? -7.016 -16.422 6.027 1 94.94 200 ILE A C 1
ATOM 1466 O O . ILE A 1 200 ? -6.422 -17.484 5.883 1 94.94 200 ILE A O 1
ATOM 1470 N N . SER A 1 201 ? -8.273 -16.344 6.328 1 92.81 201 SER A N 1
ATOM 1471 C CA . SER A 1 201 ? -9.094 -17.531 6.59 1 92.81 201 SER A CA 1
ATOM 1472 C C . SER A 1 201 ? -9.461 -18.25 5.293 1 92.81 201 SER A C 1
ATOM 1474 O O . SER A 1 201 ? -10.617 -18.219 4.871 1 92.81 201 SER A O 1
ATOM 1476 N N . THR A 1 202 ? -8.531 -18.859 4.664 1 89.31 202 THR A N 1
ATOM 1477 C CA . THR A 1 202 ? -8.664 -19.75 3.525 1 89.31 202 THR A CA 1
ATOM 1478 C C . THR A 1 202 ? -8.445 -21.203 3.955 1 89.31 202 THR A C 1
ATOM 1480 O O . THR A 1 202 ? -8.039 -21.469 5.09 1 89.31 202 THR A O 1
ATOM 1483 N N . PRO A 1 203 ? -8.812 -22.141 3.084 1 83.44 203 PRO A N 1
ATOM 1484 C CA . PRO A 1 203 ? -8.461 -23.531 3.422 1 83.44 203 PRO A CA 1
ATOM 1485 C C . PRO A 1 203 ? -6.984 -23.703 3.76 1 83.44 203 PRO A C 1
ATOM 1487 O O . PRO A 1 203 ? -6.645 -24.391 4.719 1 83.44 203 PRO A O 1
ATOM 1490 N N . MET A 1 204 ? -6.113 -23.062 3.033 1 82 204 MET A N 1
ATOM 1491 C CA . MET A 1 204 ? -4.684 -23.109 3.332 1 82 204 MET A CA 1
ATOM 1492 C C . MET A 1 204 ? -4.402 -22.547 4.719 1 82 204 MET A C 1
ATOM 1494 O O . MET A 1 204 ? -3.639 -23.125 5.492 1 82 204 MET A O 1
ATOM 1498 N N . GLY A 1 205 ? -4.949 -21.391 5.027 1 86.56 205 GLY A N 1
ATOM 1499 C CA . GLY A 1 205 ? -4.793 -20.797 6.34 1 86.56 205 GLY A CA 1
ATOM 1500 C C . GLY A 1 205 ? -5.293 -21.688 7.465 1 86.56 205 GLY A C 1
ATOM 1501 O O . GLY A 1 205 ? -4.645 -21.797 8.508 1 86.56 205 GLY A O 1
ATOM 1502 N N . GLN A 1 206 ? -6.426 -22.266 7.219 1 85.19 206 GLN A N 1
ATOM 1503 C CA . GLN A 1 206 ? -7.008 -23.141 8.234 1 85.19 206 GLN A CA 1
ATOM 1504 C C . GLN A 1 206 ? -6.129 -24.359 8.484 1 85.19 206 GLN A C 1
ATOM 1506 O O . GLN A 1 206 ? -5.98 -24.797 9.625 1 85.19 206 GLN A O 1
ATOM 1511 N N . ASP A 1 207 ? -5.57 -24.859 7.418 1 84.38 207 ASP A N 1
ATOM 1512 C CA . ASP A 1 207 ? -4.668 -26 7.531 1 84.38 207 ASP A CA 1
ATOM 1513 C C . ASP A 1 207 ? -3.449 -25.641 8.383 1 84.38 207 ASP A C 1
ATOM 1515 O O . ASP A 1 207 ? -2.977 -26.469 9.172 1 84.38 207 ASP A O 1
ATOM 1519 N N . LEU A 1 208 ? -2.984 -24.453 8.227 1 85.75 208 LEU A N 1
ATOM 1520 C CA . LEU A 1 208 ? -1.818 -24 8.984 1 85.75 208 LEU A CA 1
ATOM 1521 C C . LEU A 1 208 ? -2.143 -23.891 10.469 1 85.75 208 LEU A C 1
ATOM 1523 O O . LEU A 1 208 ? -1.275 -24.109 11.32 1 85.75 208 LEU A O 1
ATOM 1527 N N . LEU A 1 209 ? -3.371 -23.562 10.766 1 85.81 209 LEU A N 1
ATOM 1528 C CA . LEU A 1 209 ? -3.809 -23.406 12.148 1 85.81 209 LEU A CA 1
ATOM 1529 C C . LEU A 1 209 ? -3.898 -24.75 12.852 1 85.81 209 LEU A C 1
ATOM 1531 O O . LEU A 1 209 ? -3.967 -24.812 14.086 1 85.81 209 LEU A O 1
ATOM 1535 N N . GLU A 1 210 ? -3.887 -25.812 12.102 1 84.25 210 GLU A N 1
ATOM 1536 C CA . GLU A 1 210 ? -4.023 -27.141 12.68 1 84.25 210 GLU A CA 1
ATOM 1537 C C . GLU A 1 210 ? -2.697 -27.891 12.648 1 84.25 210 GLU A C 1
ATOM 1539 O O . GLU A 1 210 ? -2.596 -29 13.18 1 84.25 210 GLU A O 1
ATOM 1544 N N . GLY A 1 211 ? -1.772 -27.359 12.117 1 84.06 211 GLY A N 1
ATOM 1545 C CA . GLY A 1 211 ? -0.512 -28.062 11.922 1 84.06 211 GLY A CA 1
ATOM 1546 C C . GLY A 1 211 ? 0.59 -27.562 12.844 1 84.06 211 GLY A C 1
ATOM 1547 O O . GLY A 1 211 ? 0.314 -27.016 13.906 1 84.06 211 GLY A O 1
ATOM 1548 N N . ALA A 1 212 ? 1.856 -27.859 12.469 1 78.88 212 ALA A N 1
ATOM 1549 C CA . ALA A 1 212 ? 3.055 -27.625 13.266 1 78.88 212 ALA A CA 1
ATOM 1550 C C . ALA A 1 212 ? 3.244 -26.125 13.531 1 78.88 212 ALA A C 1
ATOM 1552 O O . ALA A 1 212 ? 3.908 -25.734 14.492 1 78.88 212 ALA A O 1
ATOM 1553 N N . MET A 1 213 ? 2.562 -25.328 12.734 1 86.25 213 MET A N 1
ATOM 1554 C CA . MET A 1 213 ? 2.779 -23.875 12.828 1 86.25 213 MET A CA 1
ATOM 1555 C C . MET A 1 213 ? 1.664 -23.219 13.625 1 86.25 213 MET A C 1
ATOM 1557 O O . MET A 1 213 ? 1.609 -21.984 13.719 1 86.25 213 MET A O 1
ATOM 1561 N N . ALA A 1 214 ? 0.786 -23.906 14.211 1 86.12 214 ALA A N 1
ATOM 1562 C CA . ALA A 1 214 ? -0.419 -23.422 14.875 1 86.12 214 ALA A CA 1
ATOM 1563 C C . ALA A 1 214 ? -0.073 -22.391 15.953 1 86.12 214 ALA A C 1
ATOM 1565 O O . ALA A 1 214 ? -0.708 -21.344 16.047 1 86.12 214 ALA A O 1
ATOM 1566 N N . GLU A 1 215 ? 0.895 -22.656 16.75 1 84.25 215 GLU A N 1
ATOM 1567 C CA . GLU A 1 215 ? 1.26 -21.766 17.844 1 84.25 215 GLU A CA 1
ATOM 1568 C C . GLU A 1 215 ? 1.776 -20.438 17.312 1 84.25 215 GLU A C 1
ATOM 1570 O O . GLU A 1 215 ? 1.377 -19.375 17.797 1 84.25 215 GLU A O 1
ATOM 1575 N N . GLN A 1 216 ? 2.643 -20.516 16.312 1 82 216 GLN A N 1
ATOM 1576 C CA . GLN A 1 216 ? 3.213 -19.312 15.727 1 82 216 GLN A CA 1
ATOM 1577 C C . GLN A 1 216 ? 2.133 -18.453 15.062 1 82 216 GLN A C 1
ATOM 1579 O O . GLN A 1 216 ? 2.117 -17.234 15.219 1 82 216 GLN A O 1
ATOM 1584 N N . ILE A 1 217 ? 1.29 -19.078 14.422 1 83.12 217 ILE A N 1
ATOM 1585 C CA . ILE A 1 217 ? 0.209 -18.391 13.727 1 83.12 217 ILE A CA 1
ATOM 1586 C C . ILE A 1 217 ? -0.773 -17.812 14.742 1 83.12 217 ILE A C 1
ATOM 1588 O O . ILE A 1 217 ? -1.268 -16.703 14.57 1 83.12 217 ILE A O 1
ATOM 1592 N N . GLY A 1 218 ? -1.066 -18.594 15.805 1 83 218 GLY A N 1
ATOM 1593 C CA . GLY A 1 218 ? -1.91 -18.094 16.875 1 83 218 GLY A CA 1
ATOM 1594 C C . GLY A 1 218 ? -1.39 -16.812 17.5 1 83 218 GLY A C 1
ATOM 1595 O O . GLY A 1 218 ? -2.15 -15.867 17.703 1 83 218 GLY A O 1
ATOM 1596 N N . GLN A 1 219 ? -0.156 -16.781 17.734 1 81.62 219 GLN A N 1
ATOM 1597 C CA . GLN A 1 219 ? 0.467 -15.578 18.266 1 81.62 219 GLN A CA 1
ATOM 1598 C C . GLN A 1 219 ? 0.359 -14.414 17.297 1 81.62 219 GLN A C 1
ATOM 1600 O O . GLN A 1 219 ? 0.135 -13.273 17.688 1 81.62 219 GLN A O 1
ATOM 1605 N N . PHE A 1 220 ? 0.594 -14.781 16.094 1 82.94 220 PHE A N 1
ATOM 1606 C CA . PHE A 1 220 ? 0.492 -13.789 15.031 1 82.94 220 PHE A CA 1
ATOM 1607 C C . PHE A 1 220 ? -0.902 -13.172 15 1 82.94 220 PHE A C 1
ATOM 1609 O O . PHE A 1 220 ? -1.046 -11.953 14.922 1 82.94 220 PHE A O 1
ATOM 1616 N N . ILE A 1 221 ? -1.889 -13.984 15.156 1 84.06 221 ILE A N 1
ATOM 1617 C CA . ILE A 1 221 ? -3.277 -13.539 15.141 1 84.06 221 ILE A CA 1
ATOM 1618 C C . ILE A 1 221 ? -3.564 -12.711 16.391 1 84.06 221 ILE A C 1
ATOM 1620 O O . ILE A 1 221 ? -4.219 -11.664 16.312 1 84.06 221 ILE A O 1
ATOM 1624 N N . GLU A 1 222 ? -2.986 -13.141 17.469 1 82.75 222 GLU A N 1
ATOM 1625 C CA . GLU A 1 222 ? -3.238 -12.484 18.75 1 82.75 222 GLU A CA 1
ATOM 1626 C C . GLU A 1 222 ? -2.643 -11.078 18.781 1 82.75 222 GLU A C 1
ATOM 1628 O O . GLU A 1 222 ? -3.146 -10.195 19.484 1 82.75 222 GLU A O 1
ATOM 1633 N N . THR A 1 223 ? -1.69 -10.867 17.969 1 83.06 223 THR A N 1
ATOM 1634 C CA . THR A 1 223 ? -1.001 -9.586 17.984 1 83.06 223 THR A CA 1
ATOM 1635 C C . THR A 1 223 ? -1.511 -8.68 16.875 1 83.06 223 THR A C 1
ATOM 1637 O O . THR A 1 223 ? -0.964 -7.598 16.641 1 83.06 223 THR A O 1
ATOM 1640 N N . THR A 1 224 ? -2.512 -9.117 16.234 1 90.81 224 THR A N 1
ATOM 1641 C CA . THR A 1 224 ? -3.064 -8.328 15.133 1 90.81 224 THR A CA 1
ATOM 1642 C C . THR A 1 224 ? -3.875 -7.152 15.672 1 90.81 224 THR A C 1
ATOM 1644 O O . THR A 1 224 ? -4.871 -7.348 16.375 1 90.81 224 THR A O 1
ATOM 1647 N N . PRO A 1 225 ? -3.506 -5.949 15.352 1 93.12 225 PRO A N 1
ATOM 1648 C CA . PRO A 1 225 ? -4.148 -4.73 15.852 1 93.12 225 PRO A CA 1
ATOM 1649 C C . PRO A 1 225 ? -5.656 -4.715 15.609 1 93.12 225 PRO A C 1
ATOM 1651 O O . PRO A 1 225 ? -6.422 -4.312 16.484 1 93.12 225 PRO A O 1
ATOM 1654 N N . LEU A 1 226 ? -6.172 -5.082 14.43 1 94.94 226 LEU A N 1
ATOM 1655 C CA . LEU A 1 226 ? -7.594 -5.027 14.109 1 94.94 226 LEU A CA 1
ATOM 1656 C C . LEU A 1 226 ? -8.32 -6.266 14.625 1 94.94 226 LEU A C 1
ATOM 1658 O O . LEU A 1 226 ? -9.516 -6.43 14.398 1 94.94 226 LEU A O 1
ATOM 1662 N N . SER A 1 227 ? -7.789 -7.164 15.328 1 90.44 227 SER A N 1
ATOM 1663 C CA . SER A 1 227 ? -8.305 -8.25 16.156 1 90.44 227 SER A CA 1
ATOM 1664 C C . SER A 1 227 ? -9.242 -9.148 15.344 1 90.44 227 SER A C 1
ATOM 1666 O O . SER A 1 227 ? -10.328 -9.5 15.812 1 90.44 227 SER A O 1
ATOM 1668 N N . ARG A 1 228 ? -8.93 -9.414 14.188 1 91.56 228 ARG A N 1
ATOM 1669 C CA . ARG A 1 228 ? -9.648 -10.383 13.375 1 91.56 228 ARG A CA 1
ATOM 1670 C C . ARG A 1 228 ? -8.719 -11.055 12.375 1 91.56 228 ARG A C 1
ATOM 1672 O O . ARG A 1 228 ? -7.625 -10.555 12.102 1 91.56 228 ARG A O 1
ATOM 1679 N N . LYS A 1 229 ? -9.195 -12.219 11.906 1 94 229 LYS A N 1
ATOM 1680 C CA . LYS A 1 229 ? -8.555 -12.828 10.75 1 94 229 LYS A CA 1
ATOM 1681 C C . LYS A 1 229 ? -8.969 -12.133 9.461 1 94 229 LYS A C 1
ATOM 1683 O O . LYS A 1 229 ? -10.062 -11.562 9.375 1 94 229 LYS A O 1
ATOM 1688 N N . GLY A 1 230 ? -8.039 -12.055 8.547 1 96.56 230 GLY A N 1
ATOM 1689 C CA . GLY A 1 230 ? -8.422 -11.602 7.223 1 96.56 230 GLY A CA 1
ATOM 1690 C C . GLY A 1 230 ? -9.289 -12.594 6.477 1 96.56 230 GLY A C 1
ATOM 1691 O O . GLY A 1 230 ? -9.328 -13.773 6.828 1 96.56 230 GLY A O 1
ATOM 1692 N N . THR A 1 231 ? -10.008 -12.125 5.504 1 97.44 231 THR A N 1
ATOM 1693 C CA . THR A 1 231 ? -10.844 -12.977 4.66 1 97.44 231 THR A CA 1
ATOM 1694 C C . THR A 1 231 ? -10.383 -12.914 3.207 1 97.44 231 THR A C 1
ATOM 1696 O O . THR A 1 231 ? -9.602 -12.039 2.832 1 97.44 231 THR A O 1
ATOM 1699 N N . GLU A 1 232 ? -10.852 -13.852 2.428 1 97.69 232 GLU A N 1
ATOM 1700 C CA . GLU A 1 232 ? -10.57 -13.844 0.996 1 97.69 232 GLU A CA 1
ATOM 1701 C C . GLU A 1 232 ? -11.094 -12.57 0.337 1 97.69 232 GLU A C 1
ATOM 1703 O O . GLU A 1 232 ? -10.5 -12.07 -0.616 1 97.69 232 GLU A O 1
ATOM 1708 N N . GLU A 1 233 ? -12.133 -12.016 0.902 1 97.94 233 GLU A N 1
ATOM 1709 C CA . GLU A 1 233 ? -12.734 -10.797 0.371 1 97.94 233 GLU A CA 1
ATOM 1710 C C . GLU A 1 233 ? -11.844 -9.586 0.637 1 97.94 233 GLU A C 1
ATOM 1712 O O . GLU A 1 233 ? -11.797 -8.656 -0.17 1 97.94 233 GLU A O 1
ATOM 1717 N N . ASP A 1 234 ? -11.148 -9.562 1.789 1 98.5 234 ASP A N 1
ATOM 1718 C CA . ASP A 1 234 ? -10.195 -8.492 2.059 1 98.5 234 ASP A CA 1
ATOM 1719 C C . ASP A 1 234 ? -9.148 -8.406 0.949 1 98.5 234 ASP A C 1
ATOM 1721 O O . ASP A 1 234 ? -8.781 -7.309 0.519 1 98.5 234 ASP A O 1
ATOM 1725 N N . ILE A 1 235 ? -8.711 -9.57 0.513 1 98.69 235 ILE A N 1
ATOM 1726 C CA . ILE A 1 235 ? -7.691 -9.641 -0.526 1 98.69 235 ILE A CA 1
ATOM 1727 C C . ILE A 1 235 ? -8.297 -9.258 -1.873 1 98.69 235 ILE A C 1
ATOM 1729 O O . ILE A 1 235 ? -7.707 -8.477 -2.629 1 98.69 235 ILE A O 1
ATOM 1733 N N . ALA A 1 236 ? -9.469 -9.781 -2.168 1 98.75 236 ALA A N 1
ATOM 1734 C CA . ALA A 1 236 ? -10.133 -9.492 -3.436 1 98.75 236 ALA A CA 1
ATOM 1735 C C . ALA A 1 236 ? -10.391 -7.996 -3.592 1 98.75 236 ALA A C 1
ATOM 1737 O O . ALA A 1 236 ? -10.195 -7.441 -4.676 1 98.75 236 ALA A O 1
ATOM 1738 N N . ASP A 1 237 ? -10.805 -7.32 -2.514 1 98.75 237 ASP A N 1
ATOM 1739 C CA . ASP A 1 237 ? -11.055 -5.883 -2.535 1 98.75 237 ASP A CA 1
ATOM 1740 C C . ASP A 1 237 ? -9.789 -5.113 -2.924 1 98.75 237 ASP A C 1
ATOM 1742 O O . ASP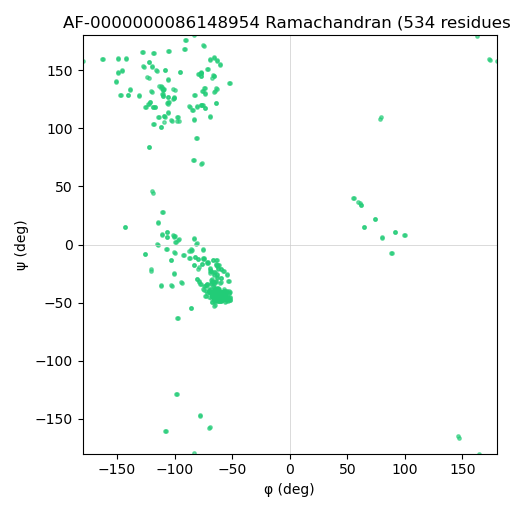 A 1 237 ? -9.852 -4.184 -3.729 1 98.75 237 ASP A O 1
ATOM 1746 N N . ALA A 1 238 ? -8.68 -5.52 -2.363 1 98.81 238 ALA A N 1
ATOM 1747 C CA . ALA A 1 238 ? -7.414 -4.859 -2.654 1 98.81 238 ALA A CA 1
ATOM 1748 C C . ALA A 1 238 ? -6.992 -5.09 -4.102 1 98.81 238 ALA A C 1
ATOM 1750 O O . ALA A 1 238 ? -6.484 -4.18 -4.762 1 98.81 238 ALA A O 1
ATOM 1751 N N . VAL A 1 239 ? -7.188 -6.324 -4.613 1 98.94 239 VAL A N 1
ATOM 1752 C CA . VAL A 1 239 ? -6.844 -6.637 -5.996 1 98.94 239 VAL A CA 1
ATOM 1753 C C . VAL A 1 239 ? -7.695 -5.793 -6.945 1 98.94 239 VAL A C 1
ATOM 1755 O O . VAL A 1 239 ? -7.184 -5.238 -7.918 1 98.94 239 VAL A O 1
ATOM 1758 N N . VAL A 1 240 ? -9.039 -5.68 -6.652 1 98.81 240 VAL A N 1
ATOM 1759 C CA . VAL A 1 240 ? -9.93 -4.875 -7.477 1 98.81 240 VAL A CA 1
ATOM 1760 C C . VAL A 1 240 ? -9.43 -3.434 -7.531 1 98.81 240 VAL A C 1
ATOM 1762 O O . VAL A 1 240 ? -9.367 -2.832 -8.609 1 98.81 240 VAL A O 1
ATOM 1765 N N . PHE A 1 241 ? -8.992 -2.912 -6.457 1 98.88 241 PHE A N 1
ATOM 1766 C CA . PHE A 1 241 ? -8.453 -1.558 -6.41 1 98.88 241 PHE A CA 1
ATOM 1767 C C . PHE A 1 241 ? -7.172 -1.455 -7.23 1 98.88 241 PHE A C 1
ATOM 1769 O O . PHE A 1 241 ? -7.082 -0.637 -8.148 1 98.88 241 PHE A O 1
ATOM 1776 N N . LEU A 1 242 ? -6.195 -2.332 -6.965 1 98.88 242 LEU A N 1
ATOM 1777 C CA . LEU A 1 242 ? -4.871 -2.234 -7.57 1 98.88 242 LEU A CA 1
ATOM 1778 C C . LEU A 1 242 ? -4.945 -2.445 -9.078 1 98.88 242 LEU A C 1
ATOM 1780 O O . LEU A 1 242 ? -4.055 -2.02 -9.812 1 98.88 242 LEU A O 1
ATOM 1784 N N . THR A 1 243 ? -5.984 -3.137 -9.539 1 98.69 243 THR A N 1
ATOM 1785 C CA . THR A 1 243 ? -6.074 -3.42 -10.961 1 98.69 243 THR A CA 1
ATOM 1786 C C . THR A 1 243 ? -7.02 -2.436 -11.648 1 98.69 243 THR A C 1
ATOM 1788 O O . THR A 1 243 ? -7.262 -2.537 -12.852 1 98.69 243 THR A O 1
ATOM 1791 N N . SER A 1 244 ? -7.598 -1.452 -10.945 1 98.31 244 SER A N 1
ATOM 1792 C CA . SER A 1 244 ? -8.516 -0.463 -11.5 1 98.31 244 SER A CA 1
ATOM 1793 C C . SER A 1 244 ? -7.766 0.78 -11.977 1 98.31 244 SER A C 1
ATOM 1795 O O . SER A 1 244 ? -6.598 0.975 -11.633 1 98.31 244 SER A O 1
ATOM 1797 N N . PRO A 1 245 ? -8.438 1.667 -12.734 1 97.56 245 PRO A N 1
ATOM 1798 C CA . PRO A 1 245 ? -7.848 2.943 -13.141 1 97.56 245 PRO A CA 1
ATOM 1799 C C . PRO A 1 245 ? -7.559 3.861 -11.953 1 97.56 245 PRO A C 1
ATOM 1801 O O . PRO A 1 245 ? -6.758 4.793 -12.07 1 97.56 245 PRO A O 1
ATOM 1804 N N . GLN A 1 246 ? -8.164 3.6 -10.766 1 98.25 246 GLN A N 1
ATOM 1805 C CA . GLN A 1 246 ? -7.957 4.414 -9.578 1 98.25 246 GLN A CA 1
ATOM 1806 C C . GLN A 1 246 ? -6.562 4.199 -9 1 98.25 246 GLN A C 1
ATOM 1808 O O . GLN A 1 246 ? -6.098 4.984 -8.172 1 98.25 246 GLN A O 1
ATOM 1813 N N . ALA A 1 247 ? -5.875 3.123 -9.43 1 98.62 247 ALA A N 1
ATOM 1814 C CA . ALA A 1 247 ? -4.523 2.824 -8.969 1 98.62 247 ALA A CA 1
ATOM 1815 C C . ALA A 1 247 ? -3.506 3.02 -10.086 1 98.62 247 ALA A C 1
ATOM 1817 O O . ALA A 1 247 ? -2.461 2.365 -10.109 1 98.62 247 ALA A O 1
ATOM 1818 N N . SER A 1 248 ? -3.818 3.951 -11.062 1 98 248 SER A N 1
ATOM 1819 C CA . SER A 1 248 ? -3.082 4.074 -12.32 1 98 248 SER A CA 1
ATOM 1820 C C . SER A 1 248 ? -1.658 4.566 -12.078 1 98 248 SER A C 1
ATOM 1822 O O . SER A 1 248 ? -0.811 4.488 -12.969 1 98 248 SER A O 1
ATOM 1824 N N . PHE A 1 249 ? -1.31 5.082 -10.867 1 98.19 249 PHE A N 1
ATOM 1825 C CA . PHE A 1 249 ? 0.022 5.609 -10.586 1 98.19 249 PHE A CA 1
ATOM 1826 C C . PHE A 1 249 ? 0.729 4.754 -9.539 1 98.19 249 PHE A C 1
ATOM 1828 O O . PHE A 1 249 ? 1.668 5.215 -8.891 1 98.19 249 PHE A O 1
ATOM 1835 N N . ILE A 1 250 ? 0.246 3.504 -9.344 1 98.69 250 ILE A N 1
ATOM 1836 C CA . ILE A 1 250 ? 0.8 2.574 -8.359 1 98.69 250 ILE A CA 1
ATOM 1837 C C . ILE A 1 250 ? 1.436 1.386 -9.078 1 98.69 250 ILE A C 1
ATOM 1839 O O . ILE A 1 250 ? 0.733 0.566 -9.68 1 98.69 250 ILE A O 1
ATOM 1843 N N . THR A 1 251 ? 2.756 1.298 -9.039 1 98.62 251 THR A N 1
ATOM 1844 C CA . THR A 1 251 ? 3.471 0.163 -9.617 1 98.62 251 THR A CA 1
ATOM 1845 C C . THR A 1 251 ? 4.762 -0.107 -8.844 1 98.62 251 THR A C 1
ATOM 1847 O O . THR A 1 251 ? 5.312 0.795 -8.211 1 98.62 251 THR A O 1
ATOM 1850 N N . GLY A 1 252 ? 5.137 -1.328 -8.789 1 97.81 252 GLY A N 1
ATOM 1851 C CA . GLY A 1 252 ? 6.379 -1.716 -8.133 1 97.81 252 GLY A CA 1
ATOM 1852 C C . GLY A 1 252 ? 6.297 -1.655 -6.617 1 97.81 252 GLY A C 1
ATOM 1853 O O . GLY A 1 252 ? 7.312 -1.492 -5.941 1 97.81 252 GLY A O 1
ATOM 1854 N N . THR A 1 253 ? 5.098 -1.711 -6.066 1 97.12 253 THR A N 1
ATOM 1855 C CA . THR A 1 253 ? 4.902 -1.553 -4.629 1 97.12 253 THR A CA 1
ATOM 1856 C C . THR A 1 253 ? 4.258 -2.799 -4.031 1 97.12 253 THR A C 1
ATOM 1858 O O . THR A 1 253 ? 3.662 -3.604 -4.75 1 97.12 253 THR A O 1
ATOM 1861 N N . ASP A 1 254 ? 4.496 -3.023 -2.783 1 98 254 ASP A N 1
ATOM 1862 C CA . ASP A 1 254 ? 3.852 -4.09 -2.021 1 98 254 ASP A CA 1
ATOM 1863 C C . ASP A 1 254 ? 2.789 -3.527 -1.079 1 98 254 ASP A C 1
ATOM 1865 O O . ASP A 1 254 ? 3.062 -2.609 -0.304 1 98 254 ASP A O 1
ATOM 1869 N N . LEU A 1 255 ? 1.583 -3.99 -1.221 1 98.62 255 LEU A N 1
ATOM 1870 C CA . LEU A 1 255 ? 0.506 -3.59 -0.322 1 98.62 255 LEU A CA 1
ATOM 1871 C C . LEU A 1 255 ? 0.299 -4.629 0.774 1 98.62 255 LEU A C 1
ATOM 1873 O O . LEU A 1 255 ? -0.15 -5.746 0.501 1 98.62 255 LEU A O 1
ATOM 1877 N N . LEU A 1 256 ? 0.646 -4.281 1.975 1 97.69 256 LEU A N 1
ATOM 1878 C CA . LEU A 1 256 ? 0.467 -5.145 3.139 1 97.69 256 LEU A CA 1
ATOM 1879 C C . LEU A 1 256 ? -0.987 -5.148 3.596 1 97.69 256 LEU A C 1
ATOM 1881 O O . LEU A 1 256 ? -1.549 -4.09 3.896 1 97.69 256 LEU A O 1
ATOM 1885 N N . ILE A 1 257 ? -1.628 -6.285 3.613 1 98.25 257 ILE A N 1
ATOM 1886 C CA . ILE A 1 257 ? -2.996 -6.492 4.074 1 98.25 257 ILE A CA 1
ATOM 1887 C C . ILE A 1 257 ? -3.01 -7.531 5.195 1 98.25 257 ILE A C 1
ATOM 1889 O O . ILE A 1 257 ? -3.242 -8.719 4.945 1 98.25 257 ILE A O 1
ATOM 1893 N N . ASP A 1 258 ? -2.752 -7.066 6.441 1 96.75 258 ASP A N 1
ATOM 1894 C CA . ASP A 1 258 ? -2.48 -8.039 7.492 1 96.75 258 ASP A CA 1
ATOM 1895 C C . ASP A 1 258 ? -3.084 -7.594 8.82 1 96.75 258 ASP A C 1
ATOM 1897 O O . ASP A 1 258 ? -2.631 -8.016 9.891 1 96.75 258 ASP A O 1
ATOM 1901 N N . GLY A 1 259 ? -3.973 -6.625 8.758 1 97.06 259 GLY A N 1
ATOM 1902 C CA . GLY A 1 259 ? -4.617 -6.133 9.969 1 97.06 259 GLY A CA 1
ATOM 1903 C C . GLY A 1 259 ? -3.65 -5.477 10.938 1 97.06 259 GLY A C 1
ATOM 1904 O O . GLY A 1 259 ? -3.939 -5.359 12.125 1 97.06 259 GLY A O 1
ATOM 1905 N N . GLY A 1 260 ? -2.484 -5.156 10.484 1 96.38 260 GLY A N 1
ATOM 1906 C CA . GLY A 1 260 ? -1.49 -4.5 11.32 1 96.38 260 GLY A CA 1
ATOM 1907 C C . GLY A 1 260 ? -0.574 -5.473 12.031 1 96.38 260 GLY A C 1
ATOM 1908 O O . GLY A 1 260 ? 0.21 -5.074 12.898 1 96.38 260 GLY A O 1
ATOM 1909 N N . ALA A 1 261 ? -0.591 -6.766 11.695 1 92.94 261 ALA A N 1
ATOM 1910 C CA . ALA A 1 261 ? 0.193 -7.785 12.391 1 92.94 261 ALA A CA 1
ATOM 1911 C C . ALA A 1 261 ? 1.685 -7.477 12.312 1 92.94 261 ALA A C 1
ATOM 1913 O O . ALA A 1 261 ? 2.396 -7.566 13.32 1 92.94 261 ALA A O 1
ATOM 1914 N N . THR A 1 262 ? 2.182 -7.117 11.125 1 90.94 262 THR A N 1
ATOM 1915 C CA . THR A 1 262 ? 3.6 -6.828 10.945 1 90.94 262 THR A CA 1
ATOM 1916 C C . THR A 1 262 ? 3.988 -5.551 11.688 1 90.94 262 THR A C 1
ATOM 1918 O O . THR A 1 262 ? 5.113 -5.43 12.18 1 90.94 262 THR A O 1
ATOM 1921 N N . ALA A 1 263 ? 3.059 -4.613 11.734 1 90 263 ALA A N 1
ATOM 1922 C CA . ALA A 1 263 ? 3.305 -3.35 12.422 1 90 263 ALA A CA 1
ATOM 1923 C C . ALA A 1 263 ? 3.48 -3.562 13.922 1 90 263 ALA A C 1
ATOM 1925 O O . ALA A 1 263 ? 4.238 -2.838 14.57 1 90 263 ALA A O 1
ATOM 1926 N N . ALA A 1 264 ? 2.818 -4.5 14.445 1 86.25 264 ALA A N 1
ATOM 1927 C CA . ALA A 1 264 ? 2.83 -4.75 15.883 1 86.25 264 ALA A CA 1
ATOM 1928 C C . ALA A 1 264 ? 3.98 -5.672 16.266 1 86.25 264 ALA A C 1
ATOM 1930 O O . ALA A 1 264 ? 4.273 -5.844 17.453 1 86.25 264 ALA A O 1
ATOM 1931 N N . SER A 1 265 ? 4.586 -6.246 15.305 1 77.69 265 SER A N 1
ATOM 1932 C CA . SER A 1 265 ? 5.598 -7.258 15.594 1 77.69 265 SER A CA 1
ATOM 1933 C C . SER A 1 265 ? 7.004 -6.684 15.445 1 77.69 265 SER A C 1
ATOM 1935 O O . SER A 1 265 ? 7.32 -6.047 14.445 1 77.69 265 SER A O 1
ATOM 1937 N N . PRO A 1 266 ? 7.766 -6.828 16.484 1 66.06 266 PRO A N 1
ATOM 1938 C CA . PRO A 1 266 ? 9.148 -6.352 16.391 1 66.06 266 PRO A CA 1
ATOM 1939 C C . PRO A 1 266 ? 9.961 -7.094 15.336 1 66.06 266 PRO A C 1
ATOM 1941 O O . PRO A 1 266 ? 11.031 -6.621 14.938 1 66.06 266 PRO A O 1
ATOM 1944 N N . ASN A 1 267 ? 9.375 -8.172 14.93 1 57.16 267 ASN A N 1
ATOM 1945 C CA . ASN A 1 267 ? 10.109 -9.016 13.992 1 57.16 267 ASN A CA 1
ATOM 1946 C C . ASN A 1 267 ? 9.977 -8.508 12.555 1 57.16 267 ASN A C 1
ATOM 1948 O O . ASN A 1 267 ? 10.656 -9 11.656 1 57.16 267 ASN A O 1
ATOM 1952 N N . PHE A 1 268 ? 9.102 -7.633 12.562 1 53.59 268 PHE A N 1
ATOM 1953 C CA . PHE A 1 268 ? 8.867 -7.117 11.219 1 53.59 268 PHE A CA 1
ATOM 1954 C C . PHE A 1 268 ? 9.391 -5.695 11.086 1 53.59 268 PHE A C 1
ATOM 1956 O O . PHE A 1 268 ? 9.281 -4.898 12.023 1 53.59 268 PHE A O 1
ATOM 1963 N N . LYS A 1 269 ? 10.438 -5.477 10.344 1 51.94 269 LYS A N 1
ATOM 1964 C CA . LYS A 1 269 ? 11.039 -4.152 10.211 1 51.94 269 LYS A CA 1
ATOM 1965 C C . LYS A 1 269 ? 10.477 -3.416 8.992 1 51.94 269 LYS A C 1
ATOM 1967 O O . LYS A 1 269 ? 10.18 -4.031 7.969 1 51.94 269 LYS A O 1
ATOM 1972 N N . MET B 1 1 ? -24.594 12.539 11.281 1 86.31 1 MET B N 1
ATOM 1973 C CA . MET B 1 1 ? -23.922 12.742 10 1 86.31 1 MET B CA 1
ATOM 1974 C C . MET B 1 1 ? -22.438 12.484 10.117 1 86.31 1 MET B C 1
ATOM 1976 O O . MET B 1 1 ? -21.812 12.812 11.125 1 86.31 1 MET B O 1
ATOM 1980 N N . SER B 1 2 ? -21.844 11.805 9.125 1 93.56 2 SER B N 1
ATOM 1981 C CA . SER B 1 2 ? -20.422 11.477 9.133 1 93.56 2 SER B CA 1
ATOM 1982 C C . SER B 1 2 ? -19.562 12.703 8.82 1 93.56 2 SER B C 1
ATOM 1984 O O . SER B 1 2 ? -19.922 13.523 7.969 1 93.56 2 SER B O 1
ATOM 1986 N N . THR B 1 3 ? -18.5 12.938 9.555 1 97.88 3 THR B N 1
ATOM 1987 C CA . THR B 1 3 ? -17.609 14.07 9.375 1 97.88 3 THR B CA 1
ATOM 1988 C C . THR B 1 3 ? -16.25 13.609 8.836 1 97.88 3 THR B C 1
ATOM 1990 O O . THR B 1 3 ? -15.664 12.648 9.344 1 97.88 3 THR B O 1
ATOM 1993 N N . VAL B 1 4 ? -15.828 14.266 7.793 1 98.75 4 VAL B N 1
ATOM 1994 C CA . VAL B 1 4 ? -14.5 14.102 7.219 1 98.75 4 VAL B CA 1
ATOM 1995 C C . VAL B 1 4 ? -13.633 15.312 7.559 1 98.75 4 VAL B C 1
ATOM 1997 O O . VAL B 1 4 ? -14.031 16.453 7.32 1 98.75 4 VAL B O 1
ATOM 2000 N N . VAL B 1 5 ? -12.469 15.016 8.133 1 98.94 5 VAL B N 1
ATOM 2001 C CA . VAL B 1 5 ? -11.539 16.078 8.523 1 98.94 5 VAL B CA 1
ATOM 2002 C C . VAL B 1 5 ? -10.312 16.047 7.617 1 98.94 5 VAL B C 1
ATOM 2004 O O . VAL B 1 5 ? -9.688 15 7.43 1 98.94 5 VAL B O 1
ATOM 2007 N N . ILE B 1 6 ? -10 17.156 7.059 1 98.81 6 ILE B N 1
ATOM 2008 C CA . ILE B 1 6 ? -8.805 17.281 6.242 1 98.81 6 ILE B CA 1
ATOM 2009 C C . ILE B 1 6 ? -7.941 18.438 6.762 1 98.81 6 ILE B C 1
ATOM 2011 O O . ILE B 1 6 ? -8.406 19.578 6.863 1 98.81 6 ILE B O 1
ATOM 2015 N N . THR B 1 7 ? -6.746 18.062 7.168 1 98.69 7 THR B N 1
ATOM 2016 C CA . THR B 1 7 ? -5.77 19.078 7.559 1 98.69 7 THR B CA 1
ATOM 2017 C C . THR B 1 7 ? -4.762 19.312 6.438 1 98.69 7 THR B C 1
ATOM 2019 O O . THR B 1 7 ? -4.137 18.375 5.945 1 98.69 7 THR B O 1
ATOM 2022 N N . GLY B 1 8 ? -4.449 20.578 6.102 1 97.94 8 GLY B N 1
ATOM 2023 C CA . GLY B 1 8 ? -3.732 20.906 4.883 1 97.94 8 GLY B CA 1
ATOM 2024 C C . GLY B 1 8 ? -4.609 20.891 3.646 1 97.94 8 GLY B C 1
ATOM 2025 O O . GLY B 1 8 ? -5.066 19.828 3.219 1 97.94 8 GLY B O 1
ATOM 2026 N N . ILE B 1 9 ? -4.883 22.156 3.131 1 96.94 9 ILE B N 1
ATOM 2027 C CA . ILE B 1 9 ? -5.809 22.188 2.002 1 96.94 9 ILE B CA 1
ATOM 2028 C C . ILE B 1 9 ? -5.109 22.766 0.777 1 96.94 9 ILE B C 1
ATOM 2030 O O . ILE B 1 9 ? -5.645 23.656 0.117 1 96.94 9 ILE B O 1
ATOM 2034 N N . GLY B 1 10 ? -3.834 22.281 0.562 1 95.25 10 GLY B N 1
ATOM 2035 C CA . GLY B 1 10 ? -3.229 22.469 -0.745 1 95.25 10 GLY B CA 1
ATOM 2036 C C . GLY B 1 10 ? -3.873 21.625 -1.831 1 95.25 10 GLY B C 1
ATOM 2037 O O . GLY B 1 10 ? -5.062 21.312 -1.758 1 95.25 10 GLY B O 1
ATOM 2038 N N . GLY B 1 11 ? -3.195 21.375 -2.867 1 94.19 11 GLY B N 1
ATOM 2039 C CA . GLY B 1 11 ? -3.734 20.641 -3.998 1 94.19 11 GLY B CA 1
ATOM 2040 C C . GLY B 1 11 ? -4.285 19.281 -3.617 1 94.19 11 GLY B C 1
ATOM 2041 O O . GLY B 1 11 ? -5.41 18.938 -3.99 1 94.19 11 GLY B O 1
ATOM 2042 N N . MET B 1 12 ? -3.525 18.5 -2.861 1 96.94 12 MET B N 1
ATOM 2043 C CA . MET B 1 12 ? -3.953 17.141 -2.486 1 96.94 12 MET B CA 1
ATOM 2044 C C . MET B 1 12 ? -5.152 17.203 -1.547 1 96.94 12 MET B C 1
ATOM 2046 O O . MET B 1 12 ? -6.125 16.469 -1.729 1 96.94 12 MET B O 1
ATOM 2050 N N . GLY B 1 13 ? -5.086 18.125 -0.538 1 98.38 13 GLY B N 1
ATOM 2051 C CA . GLY B 1 13 ? -6.176 18.234 0.416 1 98.38 13 GLY B CA 1
ATOM 2052 C C . GLY B 1 13 ? -7.504 18.578 -0.236 1 98.38 13 GLY B C 1
ATOM 2053 O O . GLY B 1 13 ? -8.531 18 0.103 1 98.38 13 GLY B O 1
ATOM 2054 N N . LEU B 1 14 ? -7.441 19.484 -1.169 1 98.19 14 LEU B N 1
ATOM 2055 C CA . LEU B 1 14 ? -8.664 19.922 -1.832 1 98.19 14 LEU B CA 1
ATOM 2056 C C . LEU B 1 14 ? -9.227 18.812 -2.723 1 98.19 14 LEU B C 1
ATOM 2058 O O . LEU B 1 14 ? -10.438 18.625 -2.791 1 98.19 14 LEU B O 1
ATOM 2062 N N . ALA B 1 15 ? -8.359 18.078 -3.426 1 98.31 15 ALA B N 1
ATOM 2063 C CA . ALA B 1 15 ? -8.805 16.969 -4.258 1 98.31 15 ALA B CA 1
ATOM 2064 C C . ALA B 1 15 ? -9.469 15.875 -3.414 1 98.31 15 ALA B C 1
ATOM 2066 O O . ALA B 1 15 ? -10.492 15.32 -3.803 1 98.31 15 ALA B O 1
ATOM 2067 N N . ILE B 1 16 ? -8.914 15.617 -2.258 1 98.75 16 ILE B N 1
ATOM 2068 C CA . ILE B 1 16 ? -9.453 14.617 -1.345 1 98.75 16 ILE B CA 1
ATOM 2069 C C . ILE B 1 16 ? -10.805 15.086 -0.81 1 98.75 16 ILE B C 1
ATOM 2071 O O . ILE B 1 16 ? -11.766 14.312 -0.757 1 98.75 16 ILE B O 1
ATOM 2075 N N . ALA B 1 17 ? -10.859 16.359 -0.463 1 98.69 17 ALA B N 1
ATOM 2076 C CA . ALA B 1 17 ? -12.109 16.938 0.033 1 98.69 17 A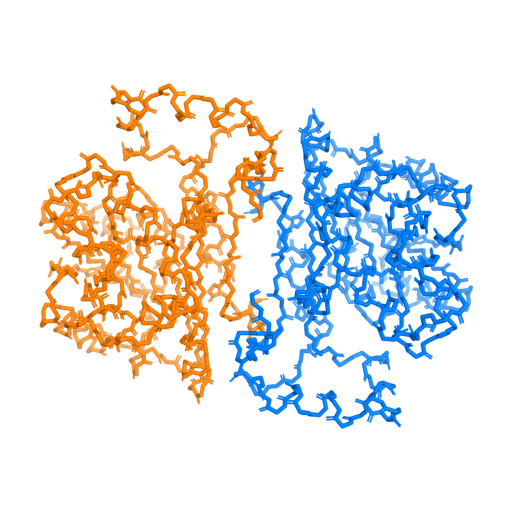LA B CA 1
ATOM 2077 C C . ALA B 1 17 ? -13.227 16.766 -0.989 1 98.69 17 ALA B C 1
ATOM 2079 O O . ALA B 1 17 ? -14.352 16.406 -0.634 1 98.69 17 ALA B O 1
ATOM 2080 N N . ARG B 1 18 ? -12.914 17.016 -2.199 1 98.25 18 ARG B N 1
ATOM 2081 C CA . ARG B 1 18 ? -13.906 16.922 -3.264 1 98.25 18 ARG B CA 1
ATOM 2082 C C . ARG B 1 18 ? -14.43 15.5 -3.398 1 98.25 18 ARG B C 1
ATOM 2084 O O . ARG B 1 18 ? -15.625 15.289 -3.645 1 98.25 18 ARG B O 1
ATOM 2091 N N . ARG B 1 19 ? -13.578 14.555 -3.232 1 98.12 19 ARG B N 1
ATOM 2092 C CA . ARG B 1 19 ? -13.953 13.156 -3.432 1 98.12 19 ARG B CA 1
ATOM 2093 C C . ARG B 1 19 ? -14.711 12.617 -2.227 1 98.12 19 ARG B C 1
ATOM 2095 O O . ARG B 1 19 ? -15.609 11.789 -2.377 1 98.12 19 ARG B O 1
ATOM 2102 N N . LEU B 1 20 ? -14.406 13.102 -1.033 1 98.19 20 LEU B N 1
ATOM 2103 C CA . LEU B 1 20 ? -14.945 12.492 0.178 1 98.19 20 LEU B CA 1
ATOM 2104 C C . LEU B 1 20 ? -16.094 13.32 0.749 1 98.19 20 LEU B C 1
ATOM 2106 O O . LEU B 1 20 ? -16.812 12.859 1.627 1 98.19 20 LEU B O 1
ATOM 2110 N N . GLY B 1 21 ? -16.266 14.5 0.305 1 97.12 21 GLY B N 1
ATOM 2111 C CA . GLY B 1 21 ? -17.125 15.453 0.985 1 97.12 21 GLY B CA 1
ATOM 2112 C C . GLY B 1 21 ? -18.594 15.289 0.632 1 97.12 21 GLY B C 1
ATOM 2113 O O . GLY B 1 21 ? -19.469 15.828 1.317 1 97.12 21 GLY B O 1
ATOM 2114 N N . SER B 1 22 ? -18.859 14.578 -0.497 1 94.19 22 SER B N 1
ATOM 2115 C CA . SER B 1 22 ? -20.234 14.461 -0.942 1 94.19 22 SER B CA 1
ATOM 2116 C C . SER B 1 22 ? -21.078 13.695 0.07 1 94.19 22 SER B C 1
ATOM 2118 O O . SER B 1 22 ? -20.75 12.57 0.442 1 94.19 22 SER B O 1
ATOM 2120 N N . GLY B 1 23 ? -22.141 14.344 0.571 1 94.75 23 GLY B N 1
ATOM 2121 C CA . GLY B 1 23 ? -23.062 13.711 1.491 1 94.75 23 GLY B CA 1
ATOM 2122 C C . GLY B 1 23 ? -22.562 13.664 2.918 1 94.75 23 GLY B C 1
ATOM 2123 O O . GLY B 1 23 ? -23.172 13.047 3.787 1 94.75 23 GLY B O 1
ATOM 2124 N N . ARG B 1 24 ? -21.438 14.297 3.191 1 97.44 24 ARG B N 1
ATOM 2125 C CA . ARG B 1 24 ? -20.828 14.305 4.512 1 97.44 24 ARG B CA 1
ATOM 2126 C C . ARG B 1 24 ? -20.516 15.727 4.965 1 97.44 24 ARG B C 1
ATOM 2128 O O . ARG B 1 24 ? -20.672 16.672 4.195 1 97.44 24 ARG B O 1
ATOM 2135 N N . ARG B 1 25 ? -20.234 15.898 6.215 1 98.19 25 ARG B N 1
ATOM 2136 C CA . ARG B 1 25 ? -19.688 17.156 6.711 1 98.19 25 ARG B CA 1
ATOM 2137 C C . ARG B 1 25 ? -18.172 17.203 6.504 1 98.19 25 ARG B C 1
ATOM 2139 O O . ARG B 1 25 ? -17.469 16.25 6.832 1 98.19 25 ARG B O 1
ATOM 2146 N N . LEU B 1 26 ? -17.797 18.297 5.91 1 98.38 26 LEU B N 1
ATOM 2147 C CA . LEU B 1 26 ? -16.375 18.5 5.66 1 98.38 26 LEU B CA 1
ATOM 2148 C C . LEU B 1 26 ? -15.812 19.562 6.613 1 98.38 26 LEU B C 1
ATOM 2150 O O . LEU B 1 26 ? -16.344 20.672 6.699 1 98.38 26 LEU B O 1
ATOM 2154 N N . LEU B 1 27 ? -14.82 19.172 7.375 1 98.81 27 LEU B N 1
ATOM 2155 C CA . LEU B 1 27 ? -14.047 20.141 8.156 1 98.81 27 LEU B CA 1
ATOM 2156 C C . LEU B 1 27 ? -12.641 20.297 7.578 1 98.81 27 LEU B C 1
ATOM 2158 O O . LEU B 1 27 ? -11.82 19.391 7.652 1 98.81 27 LEU B O 1
ATOM 2162 N N . LEU B 1 28 ? -12.406 21.469 6.996 1 98.81 28 LEU B N 1
ATOM 2163 C CA . LEU B 1 28 ? -11.133 21.797 6.375 1 98.81 28 LEU B CA 1
ATOM 2164 C C . LEU B 1 28 ? -10.289 22.672 7.289 1 98.81 28 LEU B C 1
ATOM 2166 O O . LEU B 1 28 ? -10.766 23.703 7.773 1 98.81 28 LEU B O 1
ATOM 2170 N N . ALA B 1 29 ? -9.086 22.266 7.535 1 98.88 29 ALA B N 1
ATOM 2171 C CA . ALA B 1 29 ? -8.195 23.016 8.414 1 98.88 29 ALA B CA 1
ATOM 2172 C C . ALA B 1 29 ? -6.891 23.375 7.699 1 98.88 29 ALA B C 1
ATOM 2174 O O . ALA B 1 29 ? -6.367 22.562 6.922 1 98.88 29 ALA B O 1
ATOM 2175 N N . ASP B 1 30 ? -6.402 24.484 7.98 1 98.75 30 ASP B N 1
ATOM 2176 C CA . ASP B 1 30 ? -5.16 24.984 7.402 1 98.75 30 ASP B CA 1
ATOM 2177 C C . ASP B 1 30 ? -4.602 26.141 8.227 1 98.75 30 ASP B C 1
ATOM 2179 O O . ASP B 1 30 ? -5.316 26.734 9.047 1 98.75 30 ASP B O 1
ATOM 2183 N N . TYR B 1 31 ? -3.332 26.344 8.016 1 98.44 31 TYR B N 1
ATOM 2184 C CA . TYR B 1 31 ? -2.703 27.5 8.648 1 98.44 31 TYR B CA 1
ATOM 2185 C C . TYR B 1 31 ? -3.145 28.797 7.984 1 98.44 31 TYR B C 1
ATOM 2187 O O . TYR B 1 31 ? -3.275 29.828 8.648 1 98.44 31 TYR B O 1
ATOM 2195 N N . SER B 1 32 ? -3.383 28.781 6.715 1 98 32 SER B N 1
ATOM 2196 C CA . SER B 1 32 ? -3.697 29.953 5.918 1 98 32 SER B CA 1
ATOM 2197 C C . SER B 1 32 ? -5.184 30.297 5.98 1 98 32 SER B C 1
ATOM 2199 O O . SER B 1 32 ? -6.012 29.578 5.414 1 98 32 SER B O 1
ATOM 2201 N N . GLN B 1 33 ? -5.492 31.438 6.539 1 97.94 33 GLN B N 1
ATOM 2202 C CA . GLN B 1 33 ? -6.879 31.891 6.594 1 97.94 33 GLN B CA 1
ATOM 2203 C C . GLN B 1 33 ? -7.422 32.156 5.195 1 97.94 33 GLN B C 1
ATOM 2205 O O . GLN B 1 33 ? -8.594 31.922 4.914 1 97.94 33 GLN B O 1
ATOM 2210 N N . ASP B 1 34 ? -6.586 32.719 4.352 1 98.19 34 ASP B N 1
ATOM 2211 C CA . ASP B 1 34 ? -6.988 33 2.982 1 98.19 34 ASP B CA 1
ATOM 2212 C C . ASP B 1 34 ? -7.367 31.734 2.223 1 98.19 34 ASP B C 1
ATOM 2214 O O . ASP B 1 34 ? -8.367 31.719 1.508 1 98.19 34 ASP B O 1
ATOM 2218 N N . ALA B 1 35 ? -6.555 30.703 2.404 1 97.75 35 ALA B N 1
ATOM 2219 C CA . ALA B 1 35 ? -6.855 29.422 1.766 1 97.75 35 ALA B CA 1
ATOM 2220 C C . ALA B 1 35 ? -8.188 28.859 2.262 1 97.75 35 ALA B C 1
ATOM 2222 O O . ALA B 1 35 ? -8.977 28.344 1.474 1 97.75 35 ALA B O 1
ATOM 2223 N N . LEU B 1 36 ? -8.438 29.031 3.512 1 98.69 36 LEU B N 1
ATOM 2224 C CA . LEU B 1 36 ? -9.664 28.516 4.117 1 98.69 36 LEU B CA 1
ATOM 2225 C C . LEU B 1 36 ? -10.883 29.25 3.592 1 98.69 36 LEU B C 1
ATOM 2227 O O . LEU B 1 36 ? -11.906 28.641 3.281 1 98.69 36 LEU B O 1
ATOM 2231 N N . LYS B 1 37 ? -10.773 30.547 3.512 1 98.44 37 LYS B N 1
ATOM 2232 C CA . LYS B 1 37 ? -11.883 31.344 2.99 1 98.44 37 LYS B CA 1
ATOM 2233 C C . LYS B 1 37 ? -12.211 30.953 1.556 1 98.44 37 LYS B C 1
ATOM 2235 O O . LYS B 1 37 ? -13.383 30.797 1.206 1 98.44 37 LYS B O 1
ATOM 2240 N N . LYS B 1 38 ? -11.188 30.828 0.78 1 98.25 38 LYS B N 1
ATOM 2241 C CA . LYS B 1 38 ? -11.375 30.422 -0.609 1 98.25 38 LYS B CA 1
ATOM 2242 C C . LYS B 1 38 ? -12.023 29.047 -0.694 1 98.25 38 LYS B C 1
ATOM 2244 O O . LYS B 1 38 ? -12.938 28.828 -1.498 1 98.25 38 LYS B O 1
ATOM 2249 N N . ALA B 1 39 ? -11.547 28.109 0.119 1 98.25 39 ALA B N 1
ATOM 2250 C CA . ALA B 1 39 ? -12.094 26.766 0.124 1 98.25 39 ALA B CA 1
ATOM 2251 C C . ALA B 1 39 ? -13.547 26.75 0.573 1 98.25 39 ALA B C 1
ATOM 2253 O O . ALA B 1 39 ? -14.383 26.047 -0.003 1 98.25 39 ALA B O 1
ATOM 2254 N N . ALA B 1 40 ? -13.844 27.516 1.612 1 98.12 40 ALA B N 1
ATOM 2255 C CA . ALA B 1 40 ? -15.211 27.609 2.109 1 98.12 40 ALA B CA 1
ATOM 2256 C C . ALA B 1 40 ? -16.172 28.078 1.012 1 98.12 40 ALA B C 1
ATOM 2258 O O . ALA B 1 40 ? -17.266 27.531 0.856 1 98.12 40 ALA B O 1
ATOM 2259 N N . THR B 1 41 ? -15.734 29.047 0.279 1 98.19 41 THR B N 1
ATOM 2260 C CA . THR B 1 41 ? -16.547 29.594 -0.799 1 98.19 41 THR B CA 1
ATOM 2261 C C . THR B 1 41 ? -16.719 28.562 -1.919 1 98.19 41 THR B C 1
ATOM 2263 O O . THR B 1 41 ? -17.844 28.297 -2.352 1 98.19 41 THR B O 1
ATOM 2266 N N . THR B 1 42 ? -15.633 27.984 -2.357 1 97.62 42 THR B N 1
ATOM 2267 C CA . THR B 1 42 ? -15.641 27.062 -3.477 1 97.62 42 THR B CA 1
ATOM 2268 C C . THR B 1 42 ? -16.5 25.844 -3.16 1 97.62 42 THR B C 1
ATOM 2270 O O . THR B 1 42 ? -17.359 25.453 -3.959 1 97.62 42 THR B O 1
ATOM 2273 N N . PHE B 1 43 ? -16.312 25.266 -2.039 1 98 43 PHE B N 1
ATOM 2274 C CA . PHE B 1 43 ? -17.047 24.062 -1.662 1 98 43 PHE B CA 1
ATOM 2275 C C . PHE B 1 43 ? -18.484 24.391 -1.292 1 98 43 PHE B C 1
ATOM 2277 O O . PHE B 1 43 ? -19.406 23.641 -1.611 1 98 43 PHE B O 1
ATOM 2284 N N . GLY B 1 44 ? -18.641 25.5 -0.617 1 97.56 44 GLY B N 1
ATOM 2285 C CA . GLY B 1 44 ? -20 25.938 -0.335 1 97.56 44 GLY B CA 1
ATOM 2286 C C . GLY B 1 44 ? -20.844 26.141 -1.586 1 97.56 44 GLY B C 1
ATOM 2287 O O . GLY B 1 44 ? -21.969 25.641 -1.675 1 97.56 44 GLY B O 1
ATOM 2288 N N . ASP B 1 45 ? -20.281 26.797 -2.539 1 97.75 45 ASP B N 1
ATOM 2289 C CA . ASP B 1 45 ? -20.969 27.062 -3.801 1 97.75 45 ASP B CA 1
ATOM 2290 C C . ASP B 1 45 ? -21.281 25.766 -4.543 1 97.75 45 ASP B C 1
ATOM 2292 O O . ASP B 1 45 ? -22.25 25.703 -5.285 1 97.75 45 ASP B O 1
ATOM 2296 N N . ALA B 1 46 ? -20.5 24.781 -4.336 1 97.56 46 ALA B N 1
ATOM 2297 C CA . ALA B 1 46 ? -20.688 23.5 -4.996 1 97.56 46 ALA B CA 1
ATOM 2298 C C . ALA B 1 46 ? -21.672 22.625 -4.23 1 97.56 46 ALA B C 1
ATOM 2300 O O . ALA B 1 46 ? -21.969 21.5 -4.641 1 97.56 46 ALA B O 1
ATOM 2301 N N . GLY B 1 47 ? -22.156 23.062 -3.062 1 97.81 47 GLY B N 1
ATOM 2302 C CA . GLY B 1 47 ? -23.219 22.375 -2.346 1 97.81 47 GLY B CA 1
ATOM 2303 C C . GLY B 1 47 ? -22.719 21.5 -1.214 1 97.81 47 GLY B C 1
ATOM 2304 O O . GLY B 1 47 ? -23.484 20.75 -0.621 1 97.81 47 GLY B O 1
ATOM 2305 N N . PHE B 1 48 ? -21.469 21.594 -0.926 1 97.94 48 PHE B N 1
ATOM 2306 C CA . PHE B 1 48 ? -20.922 20.797 0.165 1 97.94 48 PHE B CA 1
ATOM 2307 C C . PHE B 1 48 ? -21.281 21.391 1.515 1 97.94 48 PHE B C 1
ATOM 2309 O O . PHE B 1 48 ? -21.469 22.609 1.628 1 97.94 48 PHE B O 1
ATOM 2316 N N . ASN B 1 49 ? -21.438 20.578 2.488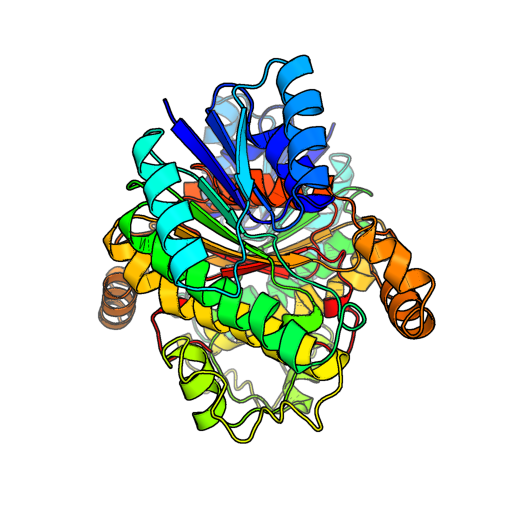 1 98.06 49 ASN B N 1
ATOM 2317 C CA . ASN B 1 49 ? -21.5 20.984 3.885 1 98.06 49 ASN B CA 1
ATOM 2318 C C . ASN B 1 49 ? -20.094 21.188 4.465 1 98.06 49 ASN B C 1
ATOM 2320 O O . ASN B 1 49 ? -19.5 20.25 4.996 1 98.06 49 ASN B O 1
ATOM 2324 N N . VAL B 1 50 ? -19.562 22.422 4.402 1 98.12 50 VAL B N 1
ATOM 2325 C CA . VAL B 1 50 ? -18.141 22.641 4.68 1 98.12 50 VAL B CA 1
ATOM 2326 C C . VAL B 1 50 ? -17.984 23.609 5.859 1 98.12 50 VAL B C 1
ATOM 2328 O O . VAL B 1 50 ? -18.719 24.594 5.965 1 98.12 50 VAL B O 1
ATOM 2331 N N . ASN B 1 51 ? -17.156 23.266 6.797 1 98.19 51 ASN B N 1
ATOM 2332 C CA . ASN B 1 51 ? -16.625 24.094 7.867 1 98.19 51 ASN B CA 1
ATOM 2333 C C . ASN B 1 51 ? -15.117 24.266 7.746 1 98.19 51 ASN B C 1
ATOM 2335 O O . ASN B 1 51 ? -14.438 23.422 7.145 1 98.19 51 ASN B O 1
ATOM 2339 N N . THR B 1 52 ? -14.672 25.359 8.203 1 98.62 52 THR B N 1
ATOM 2340 C CA . THR B 1 52 ? -13.227 25.578 8.164 1 98.62 52 THR B CA 1
ATOM 2341 C C . THR B 1 52 ? -12.703 25.969 9.539 1 98.62 52 THR B C 1
ATOM 2343 O O . THR B 1 52 ? -13.461 26.453 10.383 1 98.62 52 THR B O 1
ATOM 2346 N N . LYS B 1 53 ? -11.469 25.688 9.773 1 98.62 53 LYS B N 1
ATOM 2347 C CA . LYS B 1 53 ? -10.781 26.062 11.008 1 98.62 53 LYS B CA 1
ATOM 2348 C C . LYS B 1 53 ? -9.305 26.344 10.75 1 98.62 53 LYS B C 1
ATOM 2350 O O . LYS B 1 53 ? -8.617 25.547 10.109 1 98.62 53 LYS B O 1
ATOM 2355 N N . GLN B 1 54 ? -8.867 27.5 11.219 1 98.75 54 GLN B N 1
ATOM 2356 C CA . GLN B 1 54 ? -7.434 27.766 11.164 1 98.75 54 GLN B CA 1
ATOM 2357 C C . GLN B 1 54 ? -6.688 26.953 12.219 1 98.75 54 GLN B C 1
ATOM 2359 O O . GLN B 1 54 ? -7.074 26.938 13.391 1 98.75 54 GLN B O 1
ATOM 2364 N N . VAL B 1 55 ? -5.66 26.266 11.828 1 98.81 55 VAL B N 1
ATOM 2365 C CA . VAL B 1 55 ? -4.895 25.422 12.734 1 98.81 55 VAL B CA 1
ATOM 2366 C C . VAL B 1 55 ? -3.4 25.562 12.445 1 98.81 55 VAL B C 1
ATOM 2368 O O . VAL B 1 55 ? -2.99 25.625 11.289 1 98.81 55 VAL B O 1
ATOM 2371 N N . ASP B 1 56 ? -2.604 25.734 13.438 1 98.81 56 ASP B N 1
ATOM 2372 C CA . ASP B 1 56 ? -1.16 25.516 13.383 1 98.81 56 ASP B CA 1
ATOM 2373 C C . ASP B 1 56 ? -0.781 24.141 13.898 1 98.81 56 ASP B C 1
ATOM 2375 O O . ASP B 1 56 ? -0.781 23.906 15.109 1 98.81 56 ASP B O 1
ATOM 2379 N N . VAL B 1 57 ? -0.42 23.25 13 1 98.81 57 VAL B N 1
ATOM 2380 C CA . VAL B 1 57 ? -0.218 21.859 13.391 1 98.81 57 VAL B CA 1
ATOM 2381 C C . VAL B 1 57 ? 1.028 21.75 14.266 1 98.81 57 VAL B C 1
ATOM 2383 O O . VAL B 1 57 ? 1.207 20.75 14.984 1 98.81 57 VAL B O 1
ATOM 2386 N N . ALA B 1 58 ? 1.915 22.719 14.211 1 98.5 58 ALA B N 1
ATOM 2387 C CA . ALA B 1 58 ? 3.121 22.719 15.031 1 98.5 58 ALA B CA 1
ATOM 2388 C C . ALA B 1 58 ? 2.799 23.078 16.484 1 98.5 58 ALA B C 1
ATOM 2390 O O . ALA B 1 58 ? 3.65 22.953 17.359 1 98.5 58 ALA B O 1
ATOM 2391 N N . ASP B 1 59 ? 1.622 23.547 16.703 1 98.56 59 ASP B N 1
ATOM 2392 C CA . ASP B 1 59 ? 1.162 23.938 18.031 1 98.56 59 ASP B CA 1
ATOM 2393 C C . ASP B 1 59 ? 0.179 22.922 18.594 1 98.56 59 ASP B C 1
ATOM 2395 O O . ASP B 1 59 ? -0.949 22.797 18.109 1 98.56 59 ASP B O 1
ATOM 2399 N N . ALA B 1 60 ? 0.582 22.25 19.656 1 98.31 60 ALA B N 1
ATOM 2400 C CA . ALA B 1 60 ? -0.198 21.156 20.234 1 98.31 60 ALA B CA 1
ATOM 2401 C C . ALA B 1 60 ? -1.58 21.641 20.656 1 98.31 60 ALA B C 1
ATOM 2403 O O . ALA B 1 60 ? -2.576 20.938 20.469 1 98.31 60 ALA B O 1
ATOM 2404 N N . GLU B 1 61 ? -1.609 22.766 21.266 1 98.44 61 GLU B N 1
ATOM 2405 C CA . GLU B 1 61 ? -2.883 23.297 21.734 1 98.44 61 GLU B CA 1
ATOM 2406 C C . GLU B 1 61 ? -3.803 23.656 20.578 1 98.44 61 GLU B C 1
ATOM 2408 O O . GLU B 1 61 ? -5.016 23.438 20.641 1 98.44 61 GLU B O 1
ATOM 2413 N N . SER B 1 62 ? -3.232 24.219 19.547 1 98.75 62 SER B N 1
ATOM 2414 C CA . SER B 1 62 ? -3.996 24.516 18.344 1 98.75 62 SER B CA 1
ATOM 2415 C C . SER B 1 62 ? -4.637 23.25 17.781 1 98.75 62 SER B C 1
ATOM 2417 O O . SER B 1 62 ? -5.82 23.25 17.422 1 98.75 62 SER B O 1
ATOM 2419 N N . VAL B 1 63 ? -3.938 22.156 17.75 1 98.81 63 VAL B N 1
ATOM 2420 C CA . VAL B 1 63 ? -4.41 20.906 17.188 1 98.81 63 VAL B CA 1
ATOM 2421 C C . VAL B 1 63 ? -5.457 20.281 18.109 1 98.81 63 VAL B C 1
ATOM 2423 O O . VAL B 1 63 ? -6.461 19.734 17.656 1 98.81 63 VAL B O 1
ATOM 2426 N N . ARG B 1 64 ? -5.215 20.359 19.391 1 98.31 64 ARG B N 1
ATOM 2427 C CA . ARG B 1 64 ? -6.184 19.828 20.344 1 98.31 64 ARG B CA 1
ATOM 2428 C C . ARG B 1 64 ? -7.531 20.516 20.203 1 98.31 64 ARG B C 1
ATOM 2430 O O . ARG B 1 64 ? -8.57 19.859 20.156 1 98.31 64 ARG B O 1
ATOM 2437 N N . ALA B 1 65 ? -7.504 21.828 20.172 1 98.5 65 ALA B N 1
ATOM 2438 C CA . ALA B 1 65 ? -8.734 22.594 19.984 1 98.5 65 ALA B CA 1
ATOM 2439 C C . ALA B 1 65 ? -9.422 22.219 18.672 1 98.5 65 ALA B C 1
ATOM 2441 O O . ALA B 1 65 ? -10.648 22.125 18.625 1 98.5 65 ALA B O 1
ATOM 2442 N N . PHE B 1 66 ? -8.625 22.047 17.672 1 98.69 66 PHE B N 1
ATOM 2443 C CA . PHE B 1 66 ? -9.102 21.641 16.344 1 98.69 66 PHE B CA 1
ATOM 2444 C C . PHE B 1 66 ? -9.797 20.297 16.422 1 98.69 66 PHE B C 1
ATOM 2446 O O . PHE B 1 66 ? -10.906 20.125 15.914 1 98.69 66 PHE B O 1
ATOM 2453 N N . ALA B 1 67 ? -9.219 19.312 17.094 1 98.75 67 ALA B N 1
ATOM 2454 C CA . ALA B 1 67 ? -9.781 17.969 17.25 1 98.75 67 ALA B CA 1
ATOM 2455 C C . ALA B 1 67 ? -11.078 18.016 18.047 1 98.75 67 ALA B C 1
ATOM 2457 O O . ALA B 1 67 ? -12.055 17.344 17.688 1 98.75 67 ALA B O 1
ATOM 2458 N N . GLU B 1 68 ? -11.086 18.797 19.062 1 98.12 68 GLU B N 1
ATOM 2459 C CA . GLU B 1 68 ? -12.297 18.953 19.875 1 98.12 68 GLU B CA 1
ATOM 2460 C C . GLU B 1 68 ? -13.43 19.562 19.062 1 98.12 68 GLU B C 1
ATOM 2462 O O . GLU B 1 68 ? -14.594 19.188 19.219 1 98.12 68 GLU B O 1
ATOM 2467 N N . HIS B 1 69 ? -13.047 20.547 18.297 1 98.44 69 HIS B N 1
ATOM 2468 C CA . HIS B 1 69 ? -14.039 21.141 17.422 1 98.44 69 HIS B CA 1
ATOM 2469 C C . HIS B 1 69 ? -14.617 20.094 16.453 1 98.44 69 HIS B C 1
ATOM 2471 O O . HIS B 1 69 ? -15.828 20.047 16.25 1 98.44 69 HIS B O 1
ATOM 2477 N N . ALA B 1 70 ? -13.812 19.312 15.836 1 98.62 70 ALA B N 1
ATOM 2478 C CA . ALA B 1 70 ? -14.273 18.25 14.953 1 98.62 70 ALA B CA 1
ATOM 2479 C C . ALA B 1 70 ? -15.273 17.344 15.664 1 98.62 70 ALA B C 1
ATOM 2481 O O . ALA B 1 70 ? -16.328 17.016 15.109 1 98.62 70 ALA B O 1
ATOM 2482 N N . LYS B 1 71 ? -14.898 16.938 16.844 1 97.5 71 LYS B N 1
ATOM 2483 C CA . LYS B 1 71 ? -15.758 16.078 17.641 1 97.5 71 LYS B CA 1
ATOM 2484 C C . LYS B 1 71 ? -17.125 16.719 17.875 1 97.5 71 LYS B C 1
ATOM 2486 O O . LYS B 1 71 ? -18.141 16.031 17.828 1 97.5 71 LYS B O 1
ATOM 2491 N N . SER B 1 72 ? -17.109 17.984 18.078 1 97.06 72 SER B N 1
ATOM 2492 C CA . SER B 1 72 ? -18.344 18.688 18.375 1 97.06 72 SER B CA 1
ATOM 2493 C C . SER B 1 72 ? -19.25 18.734 17.156 1 97.06 72 SER B C 1
ATOM 2495 O O . SER B 1 72 ? -20.469 18.953 17.281 1 97.06 72 SER B O 1
ATOM 2497 N N . LEU B 1 73 ? -18.703 18.625 15.945 1 96.75 73 LEU B N 1
ATOM 2498 C CA . LEU B 1 73 ? -19.484 18.719 14.719 1 96.75 73 LEU B CA 1
ATOM 2499 C C . LEU B 1 73 ? -20.219 17.422 14.43 1 96.75 73 LEU B C 1
ATOM 2501 O O . LEU B 1 73 ? -21.172 17.406 13.633 1 96.75 73 LEU B O 1
ATOM 2505 N N . GLY B 1 74 ? -19.781 16.312 15.023 1 94.88 74 GLY B N 1
ATOM 2506 C CA . GLY B 1 74 ? -20.438 15.031 14.789 1 94.88 74 GLY B CA 1
ATOM 2507 C C . GLY B 1 74 ? -19.469 13.867 14.805 1 94.88 74 GLY B C 1
ATOM 2508 O O . GLY B 1 74 ? -18.359 13.977 15.344 1 94.88 74 GLY B O 1
ATOM 2509 N N . LYS B 1 75 ? -19.969 12.75 14.289 1 97.69 75 LYS B N 1
ATOM 2510 C CA . LYS B 1 75 ? -19.188 11.523 14.258 1 97.69 75 LYS B CA 1
ATOM 2511 C C . LYS B 1 75 ? -18.031 11.633 13.273 1 97.69 75 LYS B C 1
ATOM 2513 O O . LYS B 1 75 ? -18.234 11.625 12.055 1 97.69 75 LYS B O 1
ATOM 2518 N N . VAL B 1 76 ? -16.812 11.695 13.773 1 98.75 76 VAL B N 1
ATOM 2519 C CA . VAL B 1 76 ? -15.633 11.781 12.922 1 98.75 76 VAL B CA 1
ATOM 2520 C C . VAL B 1 76 ? -15.266 10.398 12.398 1 98.75 76 VAL B C 1
ATOM 2522 O O . VAL B 1 76 ? -14.898 9.508 13.172 1 98.75 76 VAL B O 1
ATOM 2525 N N . GLU B 1 77 ? -15.273 10.188 11.102 1 98.69 77 GLU B N 1
ATOM 2526 C CA . GLU B 1 77 ? -15.031 8.875 10.531 1 98.69 77 GLU B CA 1
ATOM 2527 C C . GLU B 1 77 ? -13.703 8.828 9.773 1 98.69 77 GLU B C 1
ATOM 2529 O O . GLU B 1 77 ? -13.047 7.789 9.719 1 98.69 77 GLU B O 1
ATOM 2534 N N . ILE B 1 78 ? -13.391 9.93 9.156 1 98.88 78 ILE B N 1
ATOM 2535 C CA . ILE B 1 78 ? -12.188 9.984 8.328 1 98.88 78 ILE B CA 1
ATOM 2536 C C . ILE B 1 78 ? -11.367 11.219 8.68 1 98.88 78 ILE B C 1
ATOM 2538 O O . ILE B 1 78 ? -11.906 12.32 8.781 1 98.88 78 ILE B O 1
ATOM 2542 N N . VAL B 1 79 ? -10.141 11.016 8.938 1 98.94 79 VAL B N 1
ATOM 2543 C CA . VAL B 1 79 ? -9.18 12.102 9.109 1 98.94 79 VAL B CA 1
ATOM 2544 C C . VAL B 1 79 ? -8.031 11.945 8.109 1 98.94 79 VAL B C 1
ATOM 2546 O O . VAL B 1 79 ? -7.387 10.891 8.055 1 98.94 79 VAL B O 1
ATOM 2549 N N . VAL B 1 80 ? -7.832 12.922 7.285 1 98.94 80 VAL B N 1
ATOM 2550 C CA . VAL B 1 80 ? -6.719 12.938 6.34 1 98.94 80 VAL B CA 1
ATOM 2551 C C . VAL B 1 80 ? -5.793 14.109 6.645 1 98.94 80 VAL B C 1
ATOM 2553 O O . VAL B 1 80 ? -6.227 15.266 6.637 1 98.94 80 VAL B O 1
ATOM 2556 N N . HIS B 1 81 ? -4.57 13.812 6.969 1 98.94 81 HIS B N 1
ATOM 2557 C CA . HIS B 1 81 ? -3.572 14.828 7.285 1 98.94 81 HIS B CA 1
ATOM 2558 C C . HIS B 1 81 ? -2.609 15.031 6.121 1 98.94 81 HIS B C 1
ATOM 2560 O O . HIS B 1 81 ? -1.703 14.227 5.906 1 98.94 81 HIS B O 1
ATOM 2566 N N . THR B 1 82 ? -2.773 16.156 5.445 1 98.56 82 THR B N 1
ATOM 2567 C CA . THR B 1 82 ? -1.931 16.438 4.289 1 98.56 82 THR B CA 1
ATOM 2568 C C . THR B 1 82 ? -1.042 17.656 4.559 1 98.56 82 THR B C 1
ATOM 2570 O O . THR B 1 82 ? -0.244 18.047 3.703 1 98.56 82 THR B O 1
ATOM 2573 N N . ALA B 1 83 ? -1.166 18.234 5.734 1 98.38 83 ALA B N 1
ATOM 2574 C CA . ALA B 1 83 ? -0.383 19.438 6.051 1 98.38 83 ALA B CA 1
ATOM 2575 C C . ALA B 1 83 ? 1.111 19.125 6.043 1 98.38 83 ALA B C 1
ATOM 2577 O O . ALA B 1 83 ? 1.542 18.094 6.57 1 98.38 83 ALA B O 1
ATOM 2578 N N . GLY B 1 84 ? 1.879 19.891 5.465 1 97.19 84 GLY B N 1
ATOM 2579 C CA . GLY B 1 84 ? 3.326 19.781 5.363 1 97.19 84 GLY B CA 1
ATOM 2580 C C . GLY B 1 84 ? 3.938 20.828 4.441 1 97.19 84 GLY B C 1
ATOM 2581 O O . GLY B 1 84 ? 3.227 21.484 3.678 1 97.19 84 GLY B O 1
ATOM 2582 N N . ILE B 1 85 ? 5.188 21.062 4.625 1 96.69 85 ILE B N 1
ATOM 2583 C CA . ILE B 1 85 ? 5.891 21.984 3.732 1 96.69 85 ILE B CA 1
ATOM 2584 C C . ILE B 1 85 ? 7.062 21.25 3.074 1 96.69 85 ILE B C 1
ATOM 2586 O O . ILE B 1 85 ? 7.547 20.25 3.586 1 96.69 85 ILE B O 1
ATOM 2590 N N . SER B 1 86 ? 7.484 21.797 1.916 1 95.81 86 SER B N 1
ATOM 2591 C CA . SER B 1 86 ? 8.539 21.188 1.106 1 95.81 86 SER B CA 1
ATOM 2592 C C . SER B 1 86 ? 9.914 21.422 1.728 1 95.81 86 SER B C 1
ATOM 2594 O O . SER B 1 86 ? 10.047 22.172 2.689 1 95.81 86 SER B O 1
ATOM 2596 N N . PRO B 1 87 ? 10.938 20.766 1.169 1 94.88 87 PRO B N 1
ATOM 2597 C CA . PRO B 1 87 ? 12.305 20.969 1.667 1 94.88 87 PRO B CA 1
ATOM 2598 C C . PRO B 1 87 ? 12.766 22.422 1.554 1 94.88 87 PRO B C 1
ATOM 2600 O O . PRO B 1 87 ? 13.695 22.828 2.26 1 94.88 87 PRO B O 1
ATOM 2603 N N . THR B 1 88 ? 12.141 23.156 0.703 1 93.56 88 THR B N 1
ATOM 2604 C CA . THR B 1 88 ? 12.547 24.547 0.485 1 93.56 88 THR B CA 1
ATOM 2605 C C . THR B 1 88 ? 11.547 25.5 1.11 1 93.56 88 THR B C 1
ATOM 2607 O O . THR B 1 88 ? 11.625 26.719 0.896 1 93.56 88 THR B O 1
ATOM 2610 N N . GLY B 1 89 ? 10.602 24.984 1.817 1 93.38 89 GLY B N 1
ATOM 2611 C CA . GLY B 1 89 ? 9.508 25.797 2.338 1 93.38 89 GLY B CA 1
ATOM 2612 C C . GLY B 1 89 ? 9.867 26.547 3.607 1 93.38 89 GLY B C 1
ATOM 2613 O O . GLY B 1 89 ? 9.047 27.281 4.156 1 93.38 89 GLY B O 1
ATOM 2614 N N . GLY B 1 90 ? 11.055 26.453 4.137 1 94.56 90 GLY B N 1
ATOM 2615 C CA . GLY B 1 90 ? 11.523 27.109 5.352 1 94.56 90 GLY B CA 1
ATOM 2616 C C . GLY B 1 90 ? 12.805 26.5 5.891 1 94.56 90 GLY B C 1
ATOM 2617 O O . GLY B 1 90 ? 13.391 25.609 5.27 1 94.56 90 GLY B O 1
ATOM 2618 N N . PRO B 1 91 ? 13.227 27.094 6.992 1 96.81 91 PRO B N 1
ATOM 2619 C CA . PRO B 1 91 ? 14.391 26.469 7.629 1 96.81 91 PRO B CA 1
ATOM 2620 C C . PRO B 1 91 ? 14.102 25.078 8.18 1 96.81 91 PRO B C 1
ATOM 2622 O O . PRO B 1 91 ? 12.938 24.719 8.359 1 96.81 91 PRO B O 1
ATOM 2625 N N . ALA B 1 92 ? 15.117 24.328 8.406 1 98 92 ALA B N 1
ATOM 2626 C CA . ALA B 1 92 ? 14.984 22.953 8.891 1 98 92 ALA B CA 1
ATOM 2627 C C . ALA B 1 92 ? 14.117 22.891 10.148 1 98 92 ALA B C 1
ATOM 2629 O O . ALA B 1 92 ? 13.273 22 10.281 1 98 92 ALA B O 1
ATOM 2630 N N . SER B 1 93 ? 14.336 23.828 11 1 98 93 SER B N 1
ATOM 2631 C CA . SER B 1 93 ? 13.578 23.844 12.25 1 98 93 SER B CA 1
ATOM 2632 C C . SER B 1 93 ? 12.078 23.922 11.984 1 98 93 SER B C 1
ATOM 2634 O O . SER B 1 93 ? 11.297 23.219 12.633 1 98 93 SER B O 1
ATOM 2636 N N . ARG B 1 94 ? 11.711 24.703 11.086 1 97.75 94 ARG B N 1
ATOM 2637 C CA . ARG B 1 94 ? 10.297 24.844 10.742 1 97.75 94 ARG B CA 1
ATOM 2638 C C . ARG B 1 94 ? 9.766 23.578 10.086 1 97.75 94 ARG B C 1
ATOM 2640 O O . ARG B 1 94 ? 8.633 23.172 10.359 1 97.75 94 ARG B O 1
ATOM 2647 N N . ILE B 1 95 ? 10.531 22.969 9.203 1 98.44 95 ILE B N 1
ATOM 2648 C CA . ILE B 1 95 ? 10.148 21.734 8.547 1 98.44 95 ILE B CA 1
ATOM 2649 C C . ILE B 1 95 ? 9.938 20.641 9.586 1 98.44 95 ILE B C 1
ATOM 2651 O O . ILE B 1 95 ? 8.93 19.938 9.562 1 98.44 95 ILE B O 1
ATOM 2655 N N . TYR B 1 96 ? 10.812 20.5 10.539 1 98.75 96 TYR B N 1
ATOM 2656 C CA . TYR B 1 96 ? 10.648 19.531 11.625 1 98.75 96 TYR B CA 1
ATOM 2657 C C . TYR B 1 96 ? 9.383 19.812 12.414 1 98.75 96 TYR B C 1
ATOM 2659 O O . TYR B 1 96 ? 8.617 18.891 12.711 1 98.75 96 TYR B O 1
ATOM 2667 N N . ASP B 1 97 ? 9.133 21.062 12.727 1 98.62 97 ASP B N 1
ATOM 2668 C CA . ASP B 1 97 ? 7.988 21.453 13.547 1 98.62 97 ASP B CA 1
ATOM 2669 C C . ASP B 1 97 ? 6.676 21.078 12.852 1 98.62 97 ASP B C 1
ATOM 2671 O O . ASP B 1 97 ? 5.746 20.594 13.5 1 98.62 97 ASP B O 1
ATOM 2675 N N . ILE B 1 98 ? 6.637 21.328 11.609 1 98.69 98 ILE B N 1
ATOM 2676 C CA . ILE B 1 98 ? 5.387 21.172 10.875 1 98.69 98 ILE B CA 1
ATOM 2677 C C . ILE B 1 98 ? 5.238 19.719 10.422 1 98.69 98 ILE B C 1
ATOM 2679 O O . ILE B 1 98 ? 4.242 19.062 10.727 1 98.69 98 ILE B O 1
ATOM 2683 N N . ASN B 1 99 ? 6.234 19.188 9.703 1 98.88 99 ASN B N 1
ATOM 2684 C CA . ASN B 1 99 ? 6.113 17.891 9.039 1 98.88 99 ASN B CA 1
ATOM 2685 C C . ASN B 1 99 ? 6.258 16.734 10.031 1 98.88 99 ASN B C 1
ATOM 2687 O O . ASN B 1 99 ? 5.68 15.672 9.836 1 98.88 99 ASN B O 1
ATOM 2691 N N . LEU B 1 100 ? 7.086 16.906 11.031 1 98.81 100 LEU B N 1
ATOM 2692 C CA . LEU B 1 100 ? 7.348 15.82 11.969 1 98.81 100 LEU B CA 1
ATOM 2693 C C . LEU B 1 100 ? 6.488 15.969 13.219 1 98.81 100 LEU B C 1
ATOM 2695 O O . LEU B 1 100 ? 5.578 15.172 13.445 1 98.81 100 LEU B O 1
ATOM 2699 N N . VAL B 1 101 ? 6.695 17.031 13.953 1 98.88 101 VAL B N 1
ATOM 2700 C CA . VAL B 1 101 ? 5.992 17.25 15.211 1 98.88 101 VAL B CA 1
ATOM 2701 C C . VAL B 1 101 ? 4.504 17.469 14.945 1 98.88 101 VAL B C 1
ATOM 2703 O O . VAL B 1 101 ? 3.652 16.922 15.656 1 98.88 101 VAL B O 1
ATOM 2706 N N . GLY B 1 102 ? 4.195 18.234 13.961 1 98.94 102 GLY B N 1
ATOM 2707 C CA . GLY B 1 102 ? 2.811 18.5 13.602 1 98.94 102 GLY B CA 1
ATOM 2708 C C . GLY B 1 102 ? 2.025 17.234 13.297 1 98.94 102 GLY B C 1
ATOM 2709 O O . GLY B 1 102 ? 0.867 17.109 13.703 1 98.94 102 GLY B O 1
ATOM 2710 N N . THR B 1 103 ? 2.641 16.312 12.562 1 98.88 103 THR B N 1
ATOM 2711 C CA . THR B 1 103 ? 1.985 15.047 12.258 1 98.88 103 THR B CA 1
ATOM 2712 C C . THR B 1 103 ? 1.695 14.266 13.539 1 98.88 103 THR B C 1
ATOM 2714 O O . THR B 1 103 ? 0.606 13.711 13.703 1 98.88 103 THR B O 1
ATOM 2717 N N . ILE B 1 104 ? 2.643 14.242 14.461 1 98.88 104 ILE B N 1
ATOM 2718 C CA . ILE B 1 104 ? 2.455 13.555 15.734 1 98.88 104 ILE B CA 1
ATOM 2719 C C . ILE B 1 104 ? 1.3 14.188 16.5 1 98.88 104 ILE B C 1
ATOM 2721 O O . ILE B 1 104 ? 0.458 13.484 17.062 1 98.88 104 ILE B O 1
ATOM 2725 N N . HIS B 1 105 ? 1.239 15.555 16.484 1 98.88 105 HIS B N 1
ATOM 2726 C CA . HIS B 1 105 ? 0.149 16.266 17.156 1 98.88 105 HIS B CA 1
ATOM 2727 C C . HIS B 1 105 ? -1.207 15.797 16.641 1 98.88 105 HIS B C 1
ATOM 2729 O O . HIS B 1 105 ? -2.111 15.508 17.422 1 98.88 105 HIS B O 1
ATOM 2735 N N . VAL B 1 106 ? -1.348 15.695 15.367 1 98.88 106 VAL B N 1
ATOM 2736 C CA . VAL B 1 106 ? -2.627 15.3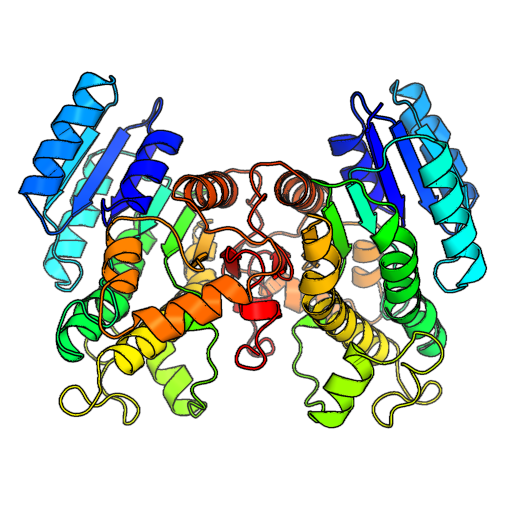59 14.758 1 98.88 106 VAL B CA 1
ATOM 2737 C C . VAL B 1 106 ? -2.975 13.898 15.062 1 98.88 106 VAL B C 1
ATOM 2739 O O . VAL B 1 106 ? -4.102 13.594 15.453 1 98.88 106 VAL B O 1
ATOM 2742 N N . MET B 1 107 ? -2.023 13.023 14.906 1 98.75 107 MET B N 1
ATOM 2743 C CA . MET B 1 107 ? -2.236 11.617 15.219 1 98.75 107 MET B CA 1
ATOM 2744 C C . MET B 1 107 ? -2.729 11.445 16.656 1 98.75 107 MET B C 1
ATOM 2746 O O . MET B 1 107 ? -3.695 10.719 16.891 1 98.75 107 MET B O 1
ATOM 2750 N N . ASP B 1 108 ? -2.061 12.117 17.547 1 98.44 108 ASP B N 1
ATOM 2751 C CA . ASP B 1 108 ? -2.383 11.992 18.969 1 98.44 108 ASP B CA 1
ATOM 2752 C C . ASP B 1 108 ? -3.766 12.562 19.266 1 98.44 108 ASP B C 1
ATOM 2754 O O . ASP B 1 108 ? -4.555 11.945 19.984 1 98.44 108 ASP B O 1
ATOM 2758 N N . ALA B 1 109 ? -4.035 13.695 18.734 1 98.69 109 ALA B N 1
ATOM 2759 C CA . ALA B 1 109 ? -5.254 14.422 19.062 1 98.69 109 ALA B CA 1
ATOM 2760 C C . ALA B 1 109 ? -6.496 13.68 18.578 1 98.69 109 ALA B C 1
ATOM 2762 O O . ALA B 1 109 ? -7.551 13.734 19.219 1 98.69 109 ALA B O 1
ATOM 2763 N N . PHE B 1 110 ? -6.383 12.953 17.469 1 98.75 110 PHE B N 1
ATOM 2764 C CA . PHE B 1 110 ? -7.578 12.398 16.844 1 98.75 110 PHE B CA 1
ATOM 2765 C C . PHE B 1 110 ? -7.742 10.922 17.203 1 98.75 110 PHE B C 1
ATOM 2767 O O . PHE B 1 110 ? -8.758 10.305 16.875 1 98.75 110 PHE B O 1
ATOM 2774 N N . ARG B 1 111 ? -6.766 10.375 17.859 1 97.5 111 ARG B N 1
ATOM 2775 C CA . ARG B 1 111 ? -6.77 8.945 18.172 1 97.5 111 ARG B CA 1
ATOM 2776 C C . ARG B 1 111 ? -8.07 8.539 18.844 1 97.5 111 ARG B C 1
ATOM 2778 O O . ARG B 1 111 ? -8.703 7.555 18.453 1 97.5 111 ARG B O 1
ATOM 2785 N N . ASP B 1 112 ? -8.539 9.32 19.844 1 96.94 112 ASP B N 1
ATOM 2786 C CA . ASP B 1 112 ? -9.703 8.938 20.625 1 96.94 112 ASP B CA 1
ATOM 2787 C C . ASP B 1 112 ? -10.969 9.602 20.094 1 96.94 112 ASP B C 1
ATOM 2789 O O . ASP B 1 112 ? -12.039 9.484 20.703 1 96.94 112 ASP B O 1
ATOM 2793 N N . ILE B 1 113 ? -10.797 10.281 19.016 1 97.88 113 ILE B N 1
ATOM 2794 C CA . ILE B 1 113 ? -11.914 11.055 18.484 1 97.88 113 ILE B CA 1
ATOM 2795 C C . ILE B 1 113 ? -12.516 10.32 17.281 1 97.88 113 ILE B C 1
ATOM 2797 O O . ILE B 1 113 ? -13.727 10.344 17.078 1 97.88 113 ILE B O 1
ATOM 2801 N N . ILE B 1 114 ? -11.742 9.672 16.516 1 98.69 114 ILE B N 1
ATOM 2802 C CA . ILE B 1 114 ? -12.219 8.945 15.352 1 98.69 114 ILE B CA 1
ATOM 2803 C C . ILE B 1 114 ? -13.117 7.789 15.789 1 98.69 114 ILE B C 1
ATOM 2805 O O . ILE B 1 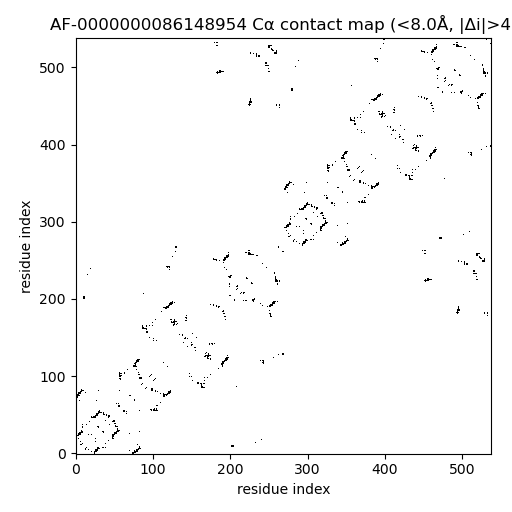114 ? -12.758 7.031 16.688 1 98.69 114 ILE B O 1
ATOM 2809 N N . ALA B 1 115 ? -14.211 7.66 15.219 1 98.31 115 ALA B N 1
ATOM 2810 C CA . ALA B 1 115 ? -15.195 6.641 15.57 1 98.31 115 ALA B CA 1
ATOM 2811 C C . ALA B 1 115 ? -14.719 5.254 15.148 1 98.31 115 ALA B C 1
ATOM 2813 O O . ALA B 1 115 ? -13.984 5.113 14.164 1 98.31 115 ALA B O 1
ATOM 2814 N N . PRO B 1 116 ? -15.203 4.215 15.938 1 97.31 116 PRO B N 1
ATOM 2815 C CA . PRO B 1 116 ? -14.898 2.855 15.492 1 97.31 116 PRO B CA 1
ATOM 2816 C C . PRO B 1 116 ? -15.297 2.605 14.039 1 97.31 116 PRO B C 1
ATOM 2818 O O . PRO B 1 116 ? -16.359 3.043 13.602 1 97.31 116 PRO B O 1
ATOM 2821 N N . GLY B 1 117 ? -14.422 1.908 13.344 1 97.06 117 GLY B N 1
ATOM 2822 C CA . GLY B 1 117 ? -14.641 1.686 11.93 1 97.06 117 GLY B CA 1
ATOM 2823 C C . GLY B 1 117 ? -14.062 2.783 11.055 1 97.06 117 GLY B C 1
ATOM 2824 O O . GLY B 1 117 ? -14.023 2.654 9.828 1 97.06 117 GLY B O 1
ATOM 2825 N N . GLY B 1 118 ? -13.555 3.896 11.711 1 98.44 118 GLY B N 1
ATOM 2826 C CA . GLY B 1 118 ? -12.992 5.031 10.992 1 98.44 118 GLY B CA 1
ATOM 2827 C C . GLY B 1 118 ? -11.547 4.828 10.602 1 98.44 118 GLY B C 1
ATOM 2828 O O . GLY B 1 118 ? -10.992 3.738 10.773 1 98.44 118 GLY B O 1
ATOM 2829 N N . SER B 1 119 ? -10.977 5.855 9.938 1 98.69 119 SER B N 1
ATOM 2830 C CA . SER B 1 119 ? -9.641 5.719 9.367 1 98.69 119 SER B CA 1
ATOM 2831 C C . SER B 1 119 ? -8.922 7.062 9.312 1 98.69 119 SER B C 1
ATOM 2833 O O . SER B 1 119 ? -9.547 8.094 9.047 1 98.69 119 SER B O 1
ATOM 2835 N N . MET B 1 120 ? -7.676 7.023 9.625 1 98.88 120 MET B N 1
ATOM 2836 C CA . MET B 1 120 ? -6.793 8.164 9.391 1 98.88 120 MET B CA 1
ATOM 2837 C C . MET B 1 120 ? -5.762 7.852 8.312 1 98.88 120 MET B C 1
ATOM 2839 O O . MET B 1 120 ? -5.215 6.75 8.281 1 98.88 120 MET B O 1
ATOM 2843 N N . VAL B 1 121 ? -5.535 8.766 7.418 1 98.94 121 VAL B N 1
ATOM 2844 C CA . VAL B 1 121 ? -4.457 8.695 6.441 1 98.94 121 VAL B CA 1
ATOM 2845 C C . VAL B 1 121 ? -3.541 9.906 6.586 1 98.94 121 VAL B C 1
ATOM 2847 O O . VAL B 1 121 ? -4.008 11.047 6.582 1 98.94 121 VAL B O 1
ATOM 2850 N N . CYS B 1 122 ? -2.277 9.688 6.812 1 98.94 122 CYS B N 1
ATOM 2851 C CA . CYS B 1 122 ? -1.271 10.742 6.875 1 98.94 122 CYS B CA 1
ATOM 2852 C C . CYS B 1 122 ? -0.397 10.742 5.629 1 98.94 122 CYS B C 1
ATOM 2854 O O . CYS B 1 122 ? -0.01 9.672 5.141 1 98.94 122 CYS B O 1
ATOM 2856 N N . MET B 1 123 ? -0.028 11.898 5.148 1 98.69 123 MET B N 1
ATOM 2857 C CA . MET B 1 123 ? 0.828 11.992 3.971 1 98.69 123 MET B CA 1
ATOM 2858 C C . MET B 1 123 ? 2.301 11.938 4.359 1 98.69 123 MET B C 1
ATOM 2860 O O . MET B 1 123 ? 2.771 12.773 5.133 1 98.69 123 MET B O 1
ATOM 2864 N N . ALA B 1 124 ? 2.943 11 3.885 1 98.56 124 ALA B N 1
ATOM 2865 C CA . ALA B 1 124 ? 4.402 10.945 3.926 1 98.56 124 ALA B CA 1
ATOM 2866 C C . ALA B 1 124 ? 5.004 11.406 2.604 1 98.56 124 ALA B C 1
ATOM 2868 O O . ALA B 1 124 ? 4.766 12.539 2.164 1 98.56 124 ALA B O 1
ATOM 2869 N N . SER B 1 125 ? 5.883 10.625 2.027 1 97.12 125 SER B N 1
ATOM 2870 C CA . SER B 1 125 ? 6.559 10.938 0.771 1 97.12 125 SER B CA 1
ATOM 2871 C C . SER B 1 125 ? 7.523 9.828 0.367 1 97.12 125 SER B C 1
ATOM 2873 O O . SER B 1 125 ? 7.918 9.008 1.199 1 97.12 125 SER B O 1
ATOM 2875 N N . THR B 1 126 ? 7.812 9.805 -0.949 1 95.44 126 THR B N 1
ATOM 2876 C CA . THR B 1 126 ? 8.906 8.938 -1.373 1 95.44 126 THR B CA 1
ATOM 2877 C C . THR B 1 126 ? 10.18 9.25 -0.595 1 95.44 126 THR B C 1
ATOM 2879 O O . THR B 1 126 ? 11.016 8.367 -0.382 1 95.44 126 THR B O 1
ATOM 2882 N N . ALA B 1 127 ? 10.352 10.445 -0.096 1 94.88 127 ALA B N 1
ATOM 2883 C CA . ALA B 1 127 ? 11.477 10.828 0.757 1 94.88 127 ALA B CA 1
ATOM 2884 C C . ALA B 1 127 ? 11.477 10.023 2.053 1 94.88 127 ALA B C 1
ATOM 2886 O O . ALA B 1 127 ? 12.5 9.945 2.74 1 94.88 127 ALA B O 1
ATOM 2887 N N . GLY B 1 128 ? 10.352 9.477 2.41 1 96 128 GLY B N 1
ATOM 2888 C CA . GLY B 1 128 ? 10.25 8.625 3.58 1 96 128 GLY B CA 1
ATOM 2889 C C . GLY B 1 128 ? 10.844 7.242 3.361 1 96 128 GLY B C 1
ATOM 2890 O O . GLY B 1 128 ? 10.922 6.441 4.297 1 96 128 GLY B O 1
ATOM 2891 N N . HIS B 1 129 ? 11.297 6.91 2.188 1 93.94 129 HIS B N 1
ATOM 2892 C CA . HIS B 1 129 ? 11.844 5.598 1.845 1 93.94 129 HIS B CA 1
ATOM 2893 C C . HIS B 1 129 ? 13.344 5.676 1.589 1 93.94 129 HIS B C 1
ATOM 2895 O O . HIS B 1 129 ? 13.945 4.707 1.12 1 93.94 129 HIS B O 1
ATOM 2901 N N . VAL B 1 130 ? 13.906 6.809 1.877 1 90.12 130 VAL B N 1
ATOM 2902 C CA . VAL B 1 130 ? 15.359 6.938 1.748 1 90.12 130 VAL B CA 1
ATOM 2903 C C . VAL B 1 130 ? 16.047 6.254 2.93 1 90.12 130 VAL B C 1
ATOM 2905 O O . VAL B 1 130 ? 15.484 6.191 4.027 1 90.12 130 VAL B O 1
ATOM 2908 N N . GLU B 1 131 ? 17.25 5.691 2.658 1 88.56 131 GLU B N 1
ATOM 2909 C CA . GLU B 1 131 ? 18.062 5.121 3.73 1 88.56 131 GLU B CA 1
ATOM 2910 C C . GLU B 1 131 ? 18.875 6.195 4.449 1 88.56 131 GLU B C 1
ATOM 2912 O O . GLU B 1 131 ? 19.859 6.691 3.922 1 88.56 131 GLU B O 1
ATOM 2917 N N . LEU B 1 132 ? 18.469 6.488 5.613 1 91 132 LEU B N 1
ATOM 2918 C CA . LEU B 1 132 ? 19.125 7.543 6.379 1 91 132 LEU B CA 1
ATOM 2919 C C . LEU B 1 132 ? 20.234 6.965 7.246 1 91 132 LEU B C 1
ATOM 2921 O O . LEU B 1 132 ? 21.078 7.703 7.758 1 91 132 LEU B O 1
ATOM 2925 N N . GLY B 1 133 ? 20.281 5.605 7.305 1 90.25 133 GLY B N 1
ATOM 2926 C CA . GLY B 1 133 ? 21.312 4.961 8.109 1 90.25 133 GLY B CA 1
ATOM 2927 C C . GLY B 1 133 ? 21.219 5.305 9.586 1 90.25 133 GLY B C 1
ATOM 2928 O O . GLY B 1 133 ? 22.234 5.488 10.25 1 90.25 133 GLY B O 1
ATOM 2929 N N . LEU B 1 134 ? 19.984 5.484 10.062 1 93.12 134 LEU B N 1
ATOM 2930 C CA . LEU B 1 134 ? 19.781 5.828 11.461 1 93.12 134 LEU B CA 1
ATOM 2931 C C . LEU B 1 134 ? 19.969 4.609 12.359 1 93.12 134 LEU B C 1
ATOM 2933 O O . LEU B 1 134 ? 19.453 3.531 12.07 1 93.12 134 LEU B O 1
ATOM 2937 N N . PRO B 1 135 ? 20.75 4.754 13.453 1 94.31 135 PRO B N 1
ATOM 2938 C CA . PRO B 1 135 ? 20.875 3.658 14.414 1 94.31 135 PRO B CA 1
ATOM 2939 C C . PRO B 1 135 ? 19.547 3.264 15.047 1 94.31 135 PRO B C 1
ATOM 2941 O O . PRO B 1 135 ? 18.625 4.078 15.109 1 94.31 135 PRO B O 1
ATOM 2944 N N . ALA B 1 136 ? 19.469 2.031 15.492 1 93.38 136 ALA B N 1
ATOM 2945 C CA . ALA B 1 136 ? 18.234 1.48 16.062 1 93.38 136 ALA B CA 1
ATOM 2946 C C . ALA B 1 136 ? 17.719 2.346 17.203 1 93.38 136 ALA B C 1
ATOM 2948 O O . ALA B 1 136 ? 16.516 2.559 17.344 1 93.38 136 ALA B O 1
ATOM 2949 N N . GLU B 1 137 ? 18.609 2.812 17.969 1 95.31 137 GLU B N 1
ATOM 2950 C CA . GLU B 1 137 ? 18.234 3.625 19.125 1 95.31 137 GLU B CA 1
ATOM 2951 C C . GLU B 1 137 ? 17.578 4.93 18.688 1 95.31 137 GLU B C 1
ATOM 2953 O O . GLU B 1 137 ? 16.625 5.391 19.328 1 95.31 137 GLU B O 1
ATOM 2958 N N . VAL B 1 138 ? 18.109 5.535 17.656 1 96.81 138 VAL B N 1
ATOM 2959 C CA . VAL B 1 138 ? 17.562 6.781 17.125 1 96.81 138 VAL B CA 1
ATOM 2960 C C . VAL B 1 138 ? 16.188 6.516 16.516 1 96.81 138 VAL B C 1
ATOM 2962 O O . VAL B 1 138 ? 15.242 7.285 16.734 1 96.81 138 VAL B O 1
ATOM 2965 N N . LYS B 1 139 ? 16.031 5.41 15.773 1 95.62 139 LYS B N 1
ATOM 2966 C CA . LYS B 1 139 ? 14.742 5.035 15.211 1 95.62 139 LYS B CA 1
ATOM 2967 C C . LYS B 1 139 ? 13.695 4.84 16.312 1 95.62 139 LYS B C 1
ATOM 2969 O O . LYS B 1 139 ? 12.562 5.301 16.188 1 95.62 139 LYS B O 1
ATOM 2974 N N . ASN B 1 140 ? 14.102 4.184 17.359 1 95.81 140 ASN B N 1
ATOM 2975 C CA . ASN B 1 140 ? 13.203 3.971 18.484 1 95.81 140 ASN B CA 1
ATOM 2976 C C . ASN B 1 140 ? 12.781 5.289 19.125 1 95.81 140 ASN B C 1
ATOM 2978 O O . ASN B 1 140 ? 11.609 5.48 19.453 1 95.81 140 ASN B O 1
ATOM 2982 N N . HIS B 1 141 ? 13.727 6.18 19.297 1 97.56 141 HIS B N 1
ATOM 2983 C CA . HIS B 1 141 ? 13.43 7.492 19.859 1 97.56 141 HIS B CA 1
ATOM 2984 C C . HIS B 1 141 ? 12.422 8.242 19 1 97.56 141 HIS B C 1
ATOM 2986 O O . HIS B 1 141 ? 11.43 8.758 19.516 1 97.56 141 HIS B O 1
ATOM 2992 N N . LEU B 1 142 ? 12.656 8.273 17.703 1 97.75 142 LEU B N 1
ATOM 2993 C CA . LEU B 1 142 ? 11.797 8.992 16.781 1 97.75 142 LEU B CA 1
ATOM 2994 C C . LEU B 1 142 ? 10.398 8.383 16.75 1 97.75 142 LEU B C 1
ATOM 2996 O O . LEU B 1 142 ? 9.406 9.094 16.562 1 97.75 142 LEU B O 1
ATOM 3000 N N . THR B 1 143 ? 10.359 7.133 16.953 1 96.69 143 THR B N 1
ATOM 3001 C CA . THR B 1 143 ? 9.109 6.391 16.844 1 96.69 143 THR B CA 1
ATOM 3002 C C . THR B 1 143 ? 8.273 6.547 18.125 1 96.69 143 THR B C 1
ATOM 3004 O O . THR B 1 143 ? 7.043 6.57 18.062 1 96.69 143 THR B O 1
ATOM 3007 N N . THR B 1 144 ? 8.898 6.738 19.25 1 96.25 144 THR B N 1
ATOM 3008 C CA . THR B 1 144 ? 8.164 6.516 20.5 1 96.25 144 THR B CA 1
ATOM 3009 C C . THR B 1 144 ? 8.133 7.785 21.344 1 96.25 144 THR B C 1
ATOM 3011 O O . THR B 1 144 ? 7.305 7.918 22.25 1 96.25 144 THR B O 1
ATOM 3014 N N . SER B 1 145 ? 9.055 8.688 21.141 1 98 145 SER B N 1
ATOM 3015 C CA . SER B 1 145 ? 9.164 9.852 22 1 98 145 SER B CA 1
ATOM 3016 C C . SER B 1 145 ? 7.941 10.758 21.875 1 98 145 SER B C 1
ATOM 3018 O O . SER B 1 145 ? 7.363 10.875 20.781 1 98 145 SER B O 1
ATOM 3020 N N . PRO B 1 146 ? 7.543 11.383 22.984 1 97.69 146 PRO B N 1
ATOM 3021 C CA . PRO B 1 146 ? 6.48 12.383 22.859 1 97.69 146 PRO B CA 1
ATOM 3022 C C . PRO B 1 146 ? 6.887 13.57 21.984 1 97.69 146 PRO B C 1
ATOM 3024 O O . PRO B 1 146 ? 8.078 13.797 21.766 1 97.69 146 PRO B O 1
ATOM 3027 N N . PRO B 1 147 ? 5.895 14.273 21.469 1 97.75 147 PRO B N 1
ATOM 3028 C CA . PRO B 1 147 ? 6.188 15.383 20.562 1 97.75 147 PRO B CA 1
ATOM 3029 C C . PRO B 1 147 ? 7.176 16.391 21.156 1 97.75 147 PRO B C 1
ATOM 3031 O O . PRO B 1 147 ? 7.977 16.969 20.422 1 97.75 147 PRO B O 1
ATOM 3034 N N . SER B 1 148 ? 7.203 16.609 22.469 1 97 148 SER B N 1
ATOM 3035 C CA . SER B 1 148 ? 8.047 17.609 23.125 1 97 148 SER B CA 1
ATOM 3036 C C . SER B 1 148 ? 9.508 17.156 23.156 1 97 148 SER B C 1
ATOM 3038 O O . SER B 1 148 ? 10.398 17.953 23.422 1 97 148 SER B O 1
ATOM 3040 N N . LYS B 1 149 ? 9.781 15.852 22.844 1 98.06 149 LYS B N 1
ATOM 3041 C CA . LYS B 1 149 ? 11.125 15.32 23.031 1 98.06 149 LYS B CA 1
ATOM 3042 C C . LYS B 1 149 ? 11.656 14.695 21.75 1 98.06 149 LYS B C 1
ATOM 3044 O O . LYS B 1 149 ? 12.836 14.359 21.656 1 98.06 149 LYS B O 1
ATOM 3049 N N . VAL B 1 150 ? 10.812 14.578 20.766 1 98.5 150 VAL B N 1
ATOM 3050 C CA . VAL B 1 150 ? 11.133 13.758 19.609 1 98.5 150 VAL B CA 1
ATOM 3051 C C . VAL B 1 150 ? 12.312 14.375 18.844 1 98.5 150 VAL B C 1
ATOM 3053 O O . VAL B 1 150 ? 13.117 13.648 18.25 1 98.5 150 VAL B O 1
ATOM 3056 N N . LEU B 1 151 ? 12.492 15.648 18.953 1 98.31 151 LEU B N 1
ATOM 3057 C CA . LEU B 1 151 ? 13.562 16.297 18.219 1 98.31 151 LEU B CA 1
ATOM 3058 C C . LEU B 1 151 ? 14.875 16.234 18.984 1 98.31 151 LEU B C 1
ATOM 3060 O O . LEU B 1 151 ? 15.93 16.625 18.469 1 98.31 151 LEU B O 1
ATOM 3064 N N . ASP B 1 152 ? 14.797 15.711 20.234 1 97.38 152 ASP B N 1
ATOM 3065 C CA . ASP B 1 152 ? 15.984 15.617 21.062 1 97.38 152 ASP B CA 1
ATOM 3066 C C . ASP B 1 152 ? 16.781 14.352 20.75 1 97.38 152 ASP B C 1
ATOM 3068 O O . ASP B 1 152 ? 16.875 13.445 21.562 1 97.38 152 ASP B O 1
ATOM 3072 N N . THR B 1 153 ? 17.422 14.281 19.688 1 96.88 153 THR B N 1
ATOM 3073 C CA . THR B 1 153 ? 18.234 13.156 19.234 1 96.88 153 THR B CA 1
ATOM 3074 C C . THR B 1 153 ? 19.453 13.641 18.453 1 96.88 153 THR B C 1
ATOM 3076 O O . THR B 1 153 ? 19.406 14.68 17.797 1 96.88 153 THR B O 1
ATOM 3079 N N . PRO B 1 154 ? 20.547 12.945 18.469 1 94 154 PRO B N 1
ATOM 3080 C CA . PRO B 1 154 ? 21.75 13.344 17.766 1 94 154 PRO B CA 1
ATOM 3081 C C . PRO B 1 154 ? 21.562 13.391 16.25 1 94 154 PRO B C 1
ATOM 3083 O O . PRO B 1 154 ? 22.359 14.016 15.539 1 94 154 PRO B O 1
ATOM 3086 N N . ALA B 1 155 ? 20.547 12.758 15.719 1 94.12 155 ALA B N 1
ATOM 3087 C CA . ALA B 1 155 ? 20.312 12.688 14.281 1 94.12 155 ALA B CA 1
ATOM 3088 C C . ALA B 1 155 ? 19.75 14.008 13.758 1 94.12 155 ALA B C 1
ATOM 3090 O O . ALA B 1 155 ? 19.703 14.234 12.547 1 94.12 155 ALA B O 1
ATOM 3091 N N . ILE B 1 156 ? 19.25 14.836 14.641 1 97.75 156 ILE B N 1
ATOM 3092 C CA . ILE B 1 156 ? 18.609 16.078 14.25 1 97.75 156 ILE B CA 1
ATOM 3093 C C . ILE B 1 156 ? 19.375 17.266 14.844 1 97.75 156 ILE B C 1
ATOM 3095 O O . ILE B 1 156 ? 19.625 17.312 16.047 1 97.75 156 ILE B O 1
ATOM 3099 N N . ASP B 1 157 ? 19.859 18.047 14 1 96.81 157 ASP B N 1
ATOM 3100 C CA . ASP B 1 157 ? 20.469 19.328 14.367 1 96.81 157 ASP B CA 1
ATOM 3101 C C . ASP B 1 157 ? 19.703 20.5 13.742 1 96.81 157 ASP B C 1
ATOM 3103 O O . ASP B 1 157 ? 19.891 20.797 12.562 1 96.81 157 ASP B O 1
ATOM 3107 N N . LEU B 1 158 ? 18.922 21.188 14.5 1 94.88 158 LEU B N 1
ATOM 3108 C CA . LEU B 1 158 ? 17.984 22.203 14.023 1 94.88 158 LEU B CA 1
ATOM 3109 C C . LEU B 1 158 ? 18.703 23.359 13.359 1 94.88 158 LEU B C 1
ATOM 3111 O O . LEU B 1 158 ? 18.141 24.047 12.508 1 94.88 158 LEU B O 1
ATOM 3115 N N . GLU B 1 159 ? 19.922 23.578 13.719 1 93 159 GLU B N 1
ATOM 3116 C CA . GLU B 1 159 ? 20.688 24.703 13.203 1 93 159 GLU B CA 1
ATOM 3117 C C . GLU B 1 159 ? 21.531 24.297 11.992 1 93 159 GLU B C 1
ATOM 3119 O O . GLU B 1 159 ? 21.797 25.109 11.117 1 93 159 GLU B O 1
ATOM 3124 N N . LYS B 1 160 ? 21.984 23.078 11.969 1 95.44 160 LYS B N 1
ATOM 3125 C CA . LYS B 1 160 ? 22.953 22.672 10.953 1 95.44 160 LYS B CA 1
ATOM 3126 C C . LYS B 1 160 ? 22.266 21.906 9.82 1 95.44 160 LYS B C 1
ATOM 3128 O O . LYS B 1 160 ? 22.781 21.859 8.703 1 95.44 160 LYS B O 1
ATOM 3133 N N . ASP B 1 161 ? 21.125 21.281 10.141 1 97.12 161 ASP B N 1
ATOM 3134 C CA . ASP B 1 161 ? 20.453 20.5 9.102 1 97.12 161 ASP B CA 1
ATOM 3135 C C . ASP B 1 161 ? 19.953 21.406 7.98 1 97.12 161 ASP B C 1
ATOM 3137 O O . ASP B 1 161 ? 19.578 22.547 8.219 1 97.12 161 ASP B O 1
ATOM 3141 N N . ASP B 1 162 ? 19.984 20.922 6.742 1 96.44 162 ASP B N 1
ATOM 3142 C CA . ASP B 1 162 ? 19.344 21.625 5.645 1 96.44 162 ASP B CA 1
ATOM 3143 C C . ASP B 1 162 ? 17.891 21.156 5.465 1 96.44 162 ASP B C 1
ATOM 3145 O O . ASP B 1 162 ? 17.438 20.266 6.18 1 96.44 162 ASP B O 1
ATOM 3149 N N . GLY B 1 163 ? 17.203 21.781 4.562 1 96.31 163 GLY B N 1
ATOM 3150 C CA . GLY B 1 163 ? 15.789 21.484 4.348 1 96.31 163 GLY B CA 1
ATOM 3151 C C . GLY B 1 163 ? 15.539 20.094 3.82 1 96.31 163 GLY B C 1
ATOM 3152 O O . GLY B 1 163 ? 14.555 19.453 4.191 1 96.31 163 GLY B O 1
ATOM 3153 N N . GLN B 1 164 ? 16.391 19.625 2.994 1 94.81 164 GLN B N 1
ATOM 3154 C CA . GLN B 1 164 ? 16.234 18.297 2.416 1 94.81 164 GLN B CA 1
ATOM 3155 C C . GLN B 1 164 ? 16.359 17.219 3.484 1 94.81 164 GLN B C 1
ATOM 3157 O O . GLN B 1 164 ? 15.531 16.297 3.535 1 94.81 164 GLN B O 1
ATOM 3162 N N . LYS B 1 165 ? 17.359 17.344 4.254 1 96.69 165 LYS B N 1
ATOM 3163 C CA . LYS B 1 165 ? 17.531 16.391 5.336 1 96.69 165 LYS B CA 1
ATOM 3164 C C . LYS B 1 165 ? 16.328 16.422 6.289 1 96.69 165 LYS B C 1
ATOM 3166 O O . LYS B 1 165 ? 15.805 15.367 6.664 1 96.69 165 LYS B O 1
ATOM 3171 N N . ALA B 1 166 ? 15.922 17.609 6.688 1 98.25 166 ALA B N 1
ATOM 3172 C CA . ALA B 1 166 ? 14.789 17.75 7.602 1 98.25 166 ALA B CA 1
ATOM 3173 C C . ALA B 1 166 ? 13.531 17.109 7.023 1 98.25 166 ALA B C 1
ATOM 3175 O O . ALA B 1 166 ? 12.789 16.438 7.738 1 98.25 166 ALA B O 1
ATOM 3176 N N . TYR B 1 167 ? 13.359 17.312 5.805 1 97.56 167 TYR B N 1
ATOM 3177 C CA . TYR B 1 167 ? 12.203 16.734 5.117 1 97.56 167 TYR B CA 1
ATOM 3178 C C . TYR B 1 167 ? 12.266 15.219 5.117 1 97.56 167 TYR B C 1
ATOM 3180 O O . TYR B 1 167 ? 11.297 14.555 5.496 1 97.56 167 TYR B O 1
ATOM 3188 N N . CYS B 1 168 ? 13.367 14.648 4.777 1 97.25 168 CYS B N 1
ATOM 3189 C CA . CYS B 1 168 ? 13.523 13.195 4.723 1 97.25 168 CYS B CA 1
ATOM 3190 C C . CYS B 1 168 ? 13.32 12.578 6.098 1 97.25 168 CYS B C 1
ATOM 3192 O O . CYS B 1 168 ? 12.562 11.609 6.242 1 97.25 168 CYS B O 1
ATOM 3194 N N . VAL B 1 169 ? 13.977 13.141 7.074 1 98.06 169 VAL B N 1
ATOM 3195 C CA . VAL B 1 169 ? 13.852 12.617 8.43 1 98.06 169 VAL B CA 1
ATOM 3196 C C . VAL B 1 169 ? 12.383 12.664 8.867 1 98.06 169 VAL B C 1
ATOM 3198 O O . VAL B 1 169 ? 11.875 11.711 9.461 1 98.06 169 VAL B O 1
ATOM 3201 N N . SER B 1 170 ? 11.703 13.773 8.578 1 98.62 170 SER B N 1
ATOM 3202 C CA . SER B 1 170 ? 10.305 13.922 8.961 1 98.62 170 SER B CA 1
ATOM 3203 C C . SER B 1 170 ? 9.438 12.844 8.312 1 98.62 170 SER B C 1
ATOM 3205 O O . SER B 1 170 ? 8.633 12.195 8.992 1 98.62 170 SER B O 1
ATOM 3207 N N . LYS B 1 171 ? 9.648 12.648 7.059 1 98.56 171 LYS B N 1
ATOM 3208 C CA . LYS B 1 171 ? 8.781 11.734 6.32 1 98.56 171 LYS B CA 1
ATOM 3209 C C . LYS B 1 171 ? 9.086 10.281 6.668 1 98.56 171 LYS B C 1
ATOM 3211 O O . LYS B 1 171 ? 8.172 9.453 6.73 1 98.56 171 LYS B O 1
ATOM 3216 N N . VAL B 1 172 ? 10.344 9.969 6.891 1 98 172 VAL B N 1
ATOM 3217 C CA . VAL B 1 172 ? 10.688 8.656 7.418 1 98 172 VAL B CA 1
ATOM 3218 C C . VAL B 1 172 ? 10.008 8.438 8.766 1 98 172 VAL B C 1
ATOM 3220 O O . VAL B 1 172 ? 9.406 7.387 9 1 98 172 VAL B O 1
ATOM 3223 N N . THR B 1 173 ? 10.062 9.414 9.586 1 98.25 173 THR B N 1
ATOM 3224 C CA . THR B 1 173 ? 9.477 9.32 10.922 1 98.25 173 THR B CA 1
ATOM 3225 C C . THR B 1 173 ? 7.961 9.188 10.844 1 98.25 173 THR B C 1
ATOM 3227 O O . THR B 1 173 ? 7.355 8.453 11.625 1 98.25 173 THR B O 1
ATOM 3230 N N . ASN B 1 174 ? 7.32 9.953 9.914 1 98.75 174 ASN B N 1
ATOM 3231 C CA . ASN B 1 174 ? 5.879 9.812 9.727 1 98.75 174 ASN B CA 1
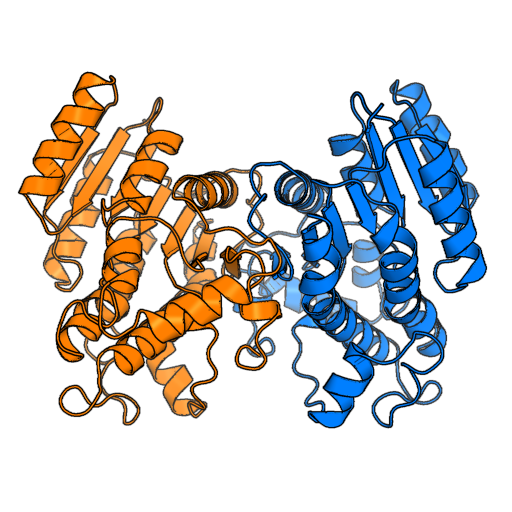ATOM 3232 C C . ASN B 1 174 ? 5.484 8.359 9.508 1 98.75 174 ASN B C 1
ATOM 3234 O O . ASN B 1 174 ? 4.547 7.859 10.133 1 98.75 174 ASN B O 1
ATOM 3238 N N . ILE B 1 175 ? 6.184 7.684 8.625 1 98.12 175 ILE B N 1
ATOM 3239 C CA . ILE B 1 175 ? 5.891 6.289 8.305 1 98.12 175 ILE B CA 1
ATOM 3240 C C . ILE B 1 175 ? 6.074 5.422 9.555 1 98.12 175 ILE B C 1
ATOM 3242 O O . ILE B 1 175 ? 5.215 4.602 9.875 1 98.12 175 ILE B O 1
ATOM 3246 N N . MET B 1 176 ? 7.199 5.637 10.258 1 97.19 176 MET B N 1
ATOM 3247 C CA . MET B 1 176 ? 7.484 4.848 11.453 1 97.19 176 MET B CA 1
ATOM 3248 C C . MET B 1 176 ? 6.418 5.078 12.516 1 97.19 176 MET B C 1
ATOM 3250 O O . MET B 1 176 ? 5.969 4.133 13.164 1 97.19 176 MET B O 1
ATOM 3254 N N . ARG B 1 177 ? 6.008 6.316 12.703 1 98 177 ARG B N 1
ATOM 3255 C CA . ARG B 1 177 ? 5.031 6.68 13.727 1 98 177 ARG B CA 1
ATOM 3256 C C . ARG B 1 177 ? 3.666 6.078 13.414 1 98 177 ARG B C 1
ATOM 3258 O O . ARG B 1 177 ? 2.986 5.578 14.312 1 98 177 ARG B O 1
ATOM 3265 N N . VAL B 1 178 ? 3.244 6.16 12.211 1 98.31 178 VAL B N 1
ATOM 3266 C CA . VAL B 1 178 ? 1.958 5.602 11.805 1 98.31 178 VAL B CA 1
ATOM 3267 C C . VAL B 1 178 ? 1.965 4.086 12.008 1 98.31 178 VAL B C 1
ATOM 3269 O O . VAL B 1 178 ? 1.015 3.523 12.562 1 98.31 178 VAL B O 1
ATOM 3272 N N . ARG B 1 179 ? 3.016 3.465 11.547 1 97 179 ARG B N 1
ATOM 3273 C CA . ARG B 1 179 ? 3.148 2.025 11.75 1 97 179 ARG B CA 1
ATOM 3274 C C . ARG B 1 179 ? 3.033 1.667 13.227 1 97 179 ARG B C 1
ATOM 3276 O O . ARG B 1 179 ? 2.289 0.755 13.594 1 97 179 ARG B O 1
ATOM 3283 N N . ALA B 1 180 ? 3.727 2.4 14.055 1 95.75 180 ALA B N 1
ATOM 3284 C CA . ALA B 1 180 ? 3.752 2.143 15.492 1 95.75 180 ALA B CA 1
ATOM 3285 C C . ALA B 1 180 ? 2.389 2.414 16.125 1 95.75 180 ALA B C 1
ATOM 3287 O O . ALA B 1 180 ? 2.016 1.777 17.109 1 95.75 180 ALA B O 1
ATOM 3288 N N . ALA B 1 181 ? 1.647 3.322 15.57 1 97.25 181 ALA B N 1
ATOM 3289 C CA . ALA B 1 181 ? 0.37 3.738 16.141 1 97.25 181 ALA B CA 1
ATOM 3290 C C . ALA B 1 181 ? -0.737 2.748 15.797 1 97.25 181 ALA B C 1
ATOM 3292 O O . ALA B 1 181 ? -1.821 2.787 16.391 1 97.25 181 ALA B O 1
ATOM 3293 N N . ALA B 1 182 ? -0.532 1.843 14.891 1 96.75 182 ALA B N 1
ATOM 3294 C CA . ALA B 1 182 ? -1.554 0.941 14.359 1 96.75 182 ALA B CA 1
ATOM 3295 C C . ALA B 1 182 ? -2.197 0.129 15.484 1 96.75 182 ALA B C 1
ATOM 3297 O O . ALA B 1 182 ? -3.412 -0.079 15.484 1 96.75 182 ALA B O 1
ATOM 3298 N N . ALA B 1 183 ? -1.393 -0.309 16.438 1 94.94 183 ALA B N 1
ATOM 3299 C CA . ALA B 1 183 ? -1.905 -1.147 17.516 1 94.94 183 ALA B CA 1
ATOM 3300 C C . ALA B 1 183 ? -2.889 -0.375 18.391 1 94.94 183 ALA B C 1
ATOM 3302 O O . ALA B 1 183 ? -3.984 -0.862 18.688 1 94.94 183 ALA B O 1
ATOM 3303 N N . GLU B 1 184 ? -2.463 0.805 18.781 1 96.06 184 GLU B N 1
ATOM 3304 C CA . GLU B 1 184 ? -3.314 1.614 19.656 1 96.06 184 GLU B CA 1
ATOM 3305 C C . GLU B 1 184 ? -4.598 2.029 18.938 1 96.06 184 GLU B C 1
ATOM 3307 O O . GLU B 1 184 ? -5.684 1.982 19.516 1 96.06 184 GLU B O 1
ATOM 3312 N N . TYR B 1 185 ? -4.496 2.49 17.703 1 98.06 185 TYR B N 1
ATOM 3313 C CA . TYR B 1 185 ? -5.68 2.812 16.906 1 98.06 185 TYR B CA 1
ATOM 3314 C C . TYR B 1 185 ? -6.574 1.59 16.734 1 98.06 185 TYR B C 1
ATOM 3316 O O . TYR B 1 185 ? -7.797 1.692 16.828 1 98.06 185 TYR B O 1
ATOM 3324 N N . GLY B 1 186 ? -5.957 0.477 16.484 1 97 186 GLY B N 1
ATOM 3325 C CA . GLY B 1 186 ? -6.668 -0.769 16.25 1 97 186 GLY B CA 1
ATOM 3326 C C . GLY B 1 186 ? -7.512 -1.203 17.422 1 97 186 GLY B C 1
ATOM 3327 O O . GLY B 1 186 ? -8.57 -1.816 17.25 1 97 186 GLY B O 1
ATOM 3328 N N . LYS B 1 187 ? -7.094 -0.917 18.672 1 95.38 187 LYS B N 1
ATOM 3329 C CA . LYS B 1 187 ? -7.859 -1.241 19.875 1 95.38 187 LYS B CA 1
ATOM 3330 C C . LYS B 1 187 ? -9.25 -0.606 19.828 1 95.38 187 LYS B C 1
ATOM 3332 O O . LYS B 1 187 ? -10.18 -1.102 20.469 1 95.38 187 LYS B O 1
ATOM 3337 N N . ARG B 1 188 ? -9.367 0.4 19.062 1 96.62 188 ARG B N 1
ATOM 3338 C CA . ARG B 1 188 ? -10.641 1.096 18.922 1 96.62 188 ARG B CA 1
ATOM 3339 C C . ARG B 1 188 ? -11.289 0.802 17.578 1 96.62 188 ARG B C 1
ATOM 3341 O O . ARG B 1 188 ? -12.203 1.511 17.156 1 96.62 188 ARG B O 1
ATOM 3348 N N . ASN B 1 189 ? -10.742 -0.162 16.875 1 97.19 189 ASN B N 1
ATOM 3349 C CA . ASN B 1 189 ? -11.203 -0.513 15.531 1 97.19 189 ASN B CA 1
ATOM 3350 C C . ASN B 1 189 ? -11.086 0.669 14.578 1 97.19 189 ASN B C 1
ATOM 3352 O O . ASN B 1 189 ? -12.008 0.945 13.812 1 97.19 189 ASN B O 1
ATOM 3356 N N . VAL B 1 190 ? -10.062 1.427 14.742 1 98.5 190 VAL B N 1
ATOM 3357 C CA . VAL B 1 190 ? -9.703 2.521 13.844 1 98.5 190 VAL B CA 1
ATOM 3358 C C . VAL B 1 190 ? -8.438 2.164 13.062 1 98.5 190 VAL B C 1
ATOM 3360 O O . VAL B 1 190 ? -7.488 1.617 13.625 1 98.5 190 VAL B O 1
ATOM 3363 N N . ARG B 1 191 ? -8.438 2.381 11.781 1 98.75 191 ARG B N 1
ATOM 3364 C CA . ARG B 1 191 ? -7.27 2.133 10.938 1 98.75 191 ARG B CA 1
ATOM 3365 C C . ARG B 1 191 ? -6.453 3.406 10.75 1 98.75 191 ARG B C 1
ATOM 3367 O O . ARG B 1 191 ? -7 4.512 10.773 1 98.75 191 ARG B O 1
ATOM 3374 N N . ILE B 1 192 ? -5.129 3.283 10.602 1 98.88 192 ILE B N 1
ATOM 3375 C CA . ILE B 1 192 ? -4.242 4.406 10.32 1 98.88 192 ILE B CA 1
ATOM 3376 C C . ILE B 1 192 ? -3.166 3.98 9.328 1 98.88 192 ILE B C 1
ATOM 3378 O O . ILE B 1 192 ? -2.547 2.926 9.484 1 98.88 192 ILE B O 1
ATOM 3382 N N . ASN B 1 193 ? -2.998 4.711 8.281 1 98.88 193 ASN B N 1
ATOM 3383 C CA . ASN B 1 193 ? -2.031 4.402 7.234 1 98.88 193 ASN B CA 1
ATOM 3384 C C . ASN B 1 193 ? -1.366 5.668 6.699 1 98.88 193 ASN B C 1
ATOM 3386 O O . ASN B 1 193 ? -1.867 6.777 6.91 1 98.88 193 ASN B O 1
ATOM 3390 N N . THR B 1 194 ? -0.23 5.496 6.07 1 98.81 194 THR B N 1
ATOM 3391 C CA . THR B 1 194 ? 0.408 6.586 5.344 1 98.81 194 THR B CA 1
ATOM 3392 C C . THR B 1 194 ? 0.314 6.359 3.836 1 98.81 194 THR B C 1
ATOM 3394 O O . THR B 1 194 ? 0.192 5.219 3.383 1 98.81 194 THR B O 1
ATOM 3397 N N . ILE B 1 195 ? 0.275 7.387 3.104 1 98.88 195 ILE B N 1
ATOM 3398 C CA . ILE B 1 195 ? 0.538 7.402 1.668 1 98.88 195 ILE B CA 1
ATOM 3399 C C . ILE B 1 195 ? 1.857 8.117 1.394 1 98.88 195 ILE B C 1
ATOM 3401 O O . ILE B 1 195 ? 2.129 9.18 1.967 1 98.88 195 ILE B O 1
ATOM 3405 N N . SER B 1 196 ? 2.686 7.539 0.579 1 98.38 196 SER B N 1
ATOM 3406 C CA . SER B 1 196 ? 3.934 8.156 0.135 1 98.38 196 SER B CA 1
ATOM 3407 C C . SER B 1 196 ? 3.881 8.5 -1.35 1 98.38 196 SER B C 1
ATOM 3409 O O . SER B 1 196 ? 4.113 7.641 -2.201 1 98.38 196 SER B O 1
ATOM 3411 N N . PRO B 1 197 ? 3.639 9.781 -1.627 1 97.69 197 PRO B N 1
ATOM 3412 C CA . PRO B 1 197 ? 3.574 10.211 -3.023 1 97.69 197 PRO B CA 1
ATOM 3413 C C . PRO B 1 197 ? 4.953 10.391 -3.65 1 97.69 197 PRO B C 1
ATOM 3415 O O . PRO B 1 197 ? 5.91 10.742 -2.955 1 97.69 197 PRO B O 1
ATOM 3418 N N . GLY B 1 198 ? 5.008 10.094 -4.949 1 95.25 198 GLY B N 1
ATOM 3419 C CA . GLY B 1 198 ? 6.102 10.625 -5.75 1 95.25 198 GLY B CA 1
ATOM 3420 C C . GLY B 1 198 ? 5.91 12.086 -6.125 1 95.25 198 GLY B C 1
ATOM 3421 O O . GLY B 1 198 ? 5.445 12.883 -5.312 1 95.25 198 GLY B O 1
ATOM 3422 N N . PHE B 1 199 ? 6.375 12.438 -7.25 1 93.75 199 PHE B N 1
ATOM 3423 C CA . PHE B 1 199 ? 6.141 13.805 -7.695 1 93.75 199 PHE B CA 1
ATOM 3424 C C . PHE B 1 199 ? 4.691 13.992 -8.133 1 93.75 199 PHE B C 1
ATOM 3426 O O . PHE B 1 199 ? 4.219 13.305 -9.039 1 93.75 199 PHE B O 1
ATOM 3433 N N . ILE B 1 200 ? 4.031 14.781 -7.512 1 94.88 200 ILE B N 1
ATOM 3434 C CA . ILE B 1 200 ? 2.641 15.102 -7.82 1 94.88 200 ILE B CA 1
ATOM 3435 C C . ILE B 1 200 ? 2.539 16.531 -8.352 1 94.88 200 ILE B C 1
ATOM 3437 O O . ILE B 1 200 ? 3.109 17.453 -7.77 1 94.88 200 ILE B O 1
ATOM 3441 N N . SER B 1 201 ? 1.799 16.734 -9.383 1 92.62 201 SER B N 1
ATOM 3442 C CA . SER B 1 201 ? 1.631 18.031 -10.016 1 92.62 201 SER B CA 1
ATOM 3443 C C . SER B 1 201 ? 0.678 18.922 -9.219 1 92.62 201 SER B C 1
ATOM 3445 O O . SER B 1 201 ? -0.436 19.203 -9.664 1 92.62 201 SER B O 1
ATOM 3447 N N . THR B 1 202 ? 1.075 19.344 -8.094 1 89 202 THR B N 1
ATOM 3448 C CA . THR B 1 202 ? 0.436 20.344 -7.242 1 89 202 THR B CA 1
ATOM 3449 C C . THR B 1 202 ? 1.189 21.672 -7.309 1 89 202 THR B C 1
ATOM 3451 O O . THR B 1 202 ? 2.281 21.734 -7.875 1 89 202 THR B O 1
ATOM 3454 N N . PRO B 1 203 ? 0.56 22.719 -6.805 1 83.25 203 PRO B N 1
ATOM 3455 C CA . PRO B 1 203 ? 1.33 23.969 -6.727 1 83.25 203 PRO B CA 1
ATOM 3456 C C . PRO B 1 203 ? 2.664 23.797 -6.004 1 83.25 203 PRO B C 1
ATOM 3458 O O . PRO B 1 203 ? 3.688 24.312 -6.457 1 83.25 203 PRO B O 1
ATOM 3461 N N . MET B 1 204 ? 2.695 23.047 -4.949 1 81.94 204 MET B N 1
ATOM 3462 C CA . MET B 1 204 ? 3.939 22.75 -4.242 1 81.94 204 MET B CA 1
ATOM 3463 C C . MET B 1 204 ? 4.922 22.016 -5.152 1 81.94 204 MET B C 1
ATOM 3465 O O . MET B 1 204 ? 6.109 22.359 -5.188 1 81.94 204 MET B O 1
ATOM 3469 N N . GLY B 1 205 ? 4.473 21 -5.836 1 86.44 205 GLY B N 1
ATOM 3470 C CA . GLY B 1 205 ? 5.309 20.281 -6.777 1 86.44 205 GLY B CA 1
ATOM 3471 C C . GLY B 1 205 ? 5.867 21.156 -7.879 1 86.44 205 GLY B C 1
ATOM 3472 O O . GLY B 1 205 ? 7.047 21.047 -8.234 1 86.44 205 GLY B O 1
ATOM 3473 N N . GLN B 1 206 ? 5.008 22 -8.375 1 85.12 206 GLN B N 1
ATOM 3474 C CA . GLN B 1 206 ? 5.434 22.891 -9.453 1 85.12 206 GLN B CA 1
ATOM 3475 C C . GLN B 1 206 ? 6.5 23.859 -8.977 1 85.12 206 GLN B C 1
ATOM 3477 O O . GLN B 1 206 ? 7.449 24.172 -9.703 1 85.12 206 GLN B O 1
ATOM 3482 N N . ASP B 1 207 ? 6.324 24.312 -7.773 1 84.44 207 ASP B N 1
ATOM 3483 C CA . ASP B 1 207 ? 7.305 25.219 -7.184 1 84.44 207 ASP B CA 1
ATOM 3484 C C . ASP B 1 207 ? 8.672 24.547 -7.062 1 84.44 207 ASP B C 1
ATOM 3486 O O . ASP B 1 207 ? 9.703 25.172 -7.281 1 84.44 207 ASP B O 1
ATOM 3490 N N . LEU B 1 208 ? 8.648 23.297 -6.734 1 85.75 208 LEU B N 1
ATOM 3491 C CA . LEU B 1 208 ? 9.891 22.547 -6.582 1 85.75 208 LEU B CA 1
ATOM 3492 C C . LEU B 1 208 ? 10.602 22.375 -7.926 1 85.75 208 LEU B C 1
ATOM 3494 O O . LEU B 1 208 ? 11.828 22.344 -7.984 1 85.75 208 LEU B O 1
ATOM 3498 N N . LEU B 1 209 ? 9.828 22.297 -8.969 1 85.62 209 LEU B N 1
ATOM 3499 C CA . LEU B 1 209 ? 10.367 22.109 -10.312 1 85.62 209 LEU B CA 1
ATOM 3500 C C . LEU B 1 209 ? 11.055 23.391 -10.789 1 85.62 209 LEU B C 1
ATOM 3502 O O . LEU B 1 209 ? 11.82 23.359 -11.758 1 85.62 209 LEU B O 1
ATOM 3506 N N . GLU B 1 210 ? 10.797 24.484 -10.141 1 84.19 210 GLU B N 1
ATOM 3507 C CA . GLU B 1 210 ? 11.352 25.766 -10.555 1 84.19 210 GLU B CA 1
ATOM 3508 C C . GLU B 1 210 ? 12.469 26.219 -9.609 1 84.19 210 GLU B C 1
ATOM 3510 O O . GLU B 1 210 ? 13.125 27.234 -9.852 1 84.19 210 GLU B O 1
ATOM 3515 N N . GLY B 1 211 ? 12.688 25.531 -8.656 1 83.75 211 GLY B N 1
ATOM 3516 C CA . GLY B 1 211 ? 13.625 25.969 -7.629 1 83.75 211 GLY B CA 1
ATOM 3517 C C . GLY B 1 211 ? 14.922 25.172 -7.648 1 83.75 211 GLY B C 1
ATOM 3518 O O . GLY B 1 211 ? 15.297 24.609 -8.68 1 83.75 211 GLY B O 1
ATOM 3519 N N . ALA B 1 212 ? 15.664 25.219 -6.52 1 78.5 212 ALA B N 1
ATOM 3520 C CA . ALA B 1 212 ? 17 24.656 -6.363 1 78.5 212 ALA B CA 1
ATOM 3521 C C . ALA B 1 212 ? 17 23.141 -6.562 1 78.5 212 ALA B C 1
ATOM 3523 O O . ALA B 1 212 ? 18.031 22.547 -6.887 1 78.5 212 ALA B O 1
ATOM 3524 N N . MET B 1 213 ? 15.797 22.562 -6.465 1 86.06 213 MET B N 1
ATOM 3525 C CA . MET B 1 213 ? 15.719 21.109 -6.516 1 86.06 213 MET B CA 1
ATOM 3526 C C . MET B 1 213 ? 15.273 20.641 -7.898 1 86.06 213 MET B C 1
ATOM 3528 O O . MET B 1 213 ? 15.031 19.438 -8.102 1 86.06 213 MET B O 1
ATOM 3532 N N . ALA B 1 214 ? 15.164 21.453 -8.867 1 86.06 214 ALA B N 1
ATOM 3533 C CA . ALA B 1 214 ? 14.617 21.188 -10.195 1 86.06 214 ALA B CA 1
ATOM 3534 C C . ALA B 1 214 ? 15.344 20.031 -10.867 1 86.06 214 ALA B C 1
ATOM 3536 O O . ALA B 1 214 ? 14.711 19.125 -11.43 1 86.06 214 ALA B O 1
ATOM 3537 N N . GLU B 1 215 ? 16.625 20.016 -10.82 1 84.19 215 GLU B N 1
ATOM 3538 C CA . GLU B 1 215 ? 17.406 18.969 -11.484 1 84.19 215 GLU B CA 1
ATOM 3539 C C . GLU B 1 215 ? 17.156 17.609 -10.859 1 84.19 215 GLU B C 1
ATOM 3541 O O . GLU B 1 215 ? 16.953 16.609 -11.57 1 84.19 215 GLU B O 1
ATOM 3546 N N . GLN B 1 216 ? 17.156 17.578 -9.531 1 81.94 216 GLN B N 1
ATOM 3547 C CA . GLN B 1 216 ? 16.938 16.328 -8.812 1 81.94 216 GLN B CA 1
ATOM 3548 C C . GLN B 1 216 ? 15.531 15.781 -9.078 1 81.94 216 GLN B C 1
ATOM 3550 O O . GLN B 1 216 ? 15.352 14.586 -9.312 1 81.94 216 GLN B O 1
ATOM 3555 N N . ILE B 1 217 ? 14.641 16.625 -9.078 1 83.12 217 ILE B N 1
ATOM 3556 C CA . ILE B 1 217 ? 13.25 16.25 -9.305 1 83.12 217 ILE B CA 1
ATOM 3557 C C . ILE B 1 217 ? 13.062 15.82 -10.758 1 83.12 217 ILE B C 1
ATOM 3559 O O . ILE B 1 217 ? 12.352 14.852 -11.039 1 83.12 217 ILE B O 1
ATOM 3563 N N . GLY B 1 218 ? 13.703 16.562 -11.703 1 82.94 218 GLY B N 1
ATOM 3564 C CA . GLY B 1 218 ? 13.664 16.172 -13.102 1 82.94 218 GLY B CA 1
ATOM 3565 C C . GLY B 1 218 ? 14.164 14.75 -13.336 1 82.94 218 GLY B C 1
ATOM 3566 O O . GLY B 1 218 ? 13.539 13.984 -14.062 1 82.94 218 GLY B O 1
ATOM 3567 N N . GLN B 1 219 ? 15.227 14.445 -12.719 1 81.62 219 GLN B N 1
ATOM 3568 C CA . GLN B 1 219 ? 15.773 13.102 -12.828 1 81.62 219 GLN B CA 1
ATOM 3569 C C . GLN B 1 219 ? 14.805 12.07 -12.25 1 81.62 219 GLN B C 1
ATOM 3571 O O . GLN B 1 219 ? 14.656 10.977 -12.797 1 81.62 219 GLN B O 1
ATOM 3576 N N . PHE B 1 220 ? 14.281 12.445 -11.156 1 82.94 220 PHE B N 1
ATOM 3577 C CA . PHE B 1 220 ? 13.305 11.578 -10.5 1 82.94 220 PHE B CA 1
ATOM 3578 C C . PHE B 1 220 ? 12.133 11.289 -11.43 1 82.94 220 PHE B C 1
ATOM 3580 O O . PHE B 1 220 ? 11.711 10.141 -11.562 1 82.94 220 PHE B O 1
ATOM 3587 N N . ILE B 1 221 ? 11.688 12.297 -12.109 1 83.69 221 ILE B N 1
ATOM 3588 C CA . ILE B 1 221 ? 10.57 12.164 -13.039 1 83.69 221 ILE B CA 1
ATOM 3589 C C . ILE B 1 221 ? 10.984 11.32 -14.234 1 83.69 221 ILE B C 1
ATOM 3591 O O . ILE B 1 221 ? 10.227 10.461 -14.688 1 83.69 221 ILE B O 1
ATOM 3595 N N . GLU B 1 222 ? 12.195 11.523 -14.648 1 82.75 222 GLU B N 1
ATOM 3596 C CA . GLU B 1 222 ? 12.695 10.836 -15.836 1 82.75 222 GLU B CA 1
ATOM 3597 C C . GLU B 1 222 ? 12.844 9.336 -15.586 1 82.75 222 GLU B C 1
ATOM 3599 O O . GLU B 1 222 ? 12.742 8.531 -16.516 1 82.75 222 GLU B O 1
ATOM 3604 N N . THR B 1 223 ? 12.961 8.992 -14.367 1 83.06 223 THR B N 1
ATOM 3605 C CA . THR B 1 223 ? 13.195 7.594 -14.047 1 83.06 223 THR B CA 1
ATOM 3606 C C . THR B 1 223 ? 11.906 6.914 -13.602 1 83.06 223 THR B C 1
ATOM 3608 O O . THR B 1 223 ? 11.922 5.762 -13.156 1 83.06 223 THR B O 1
ATOM 3611 N N . THR B 1 224 ? 10.852 7.609 -13.727 1 90.81 224 THR B N 1
ATOM 3612 C CA . THR B 1 224 ? 9.57 7.047 -13.328 1 90.81 224 THR B CA 1
ATOM 3613 C C . THR B 1 224 ? 9.07 6.039 -14.359 1 90.81 224 THR B C 1
ATOM 3615 O O . THR B 1 224 ? 8.844 6.387 -15.516 1 90.81 224 THR B O 1
ATOM 3618 N N . PRO B 1 225 ? 8.867 4.82 -13.977 1 93.19 225 PRO B N 1
ATOM 3619 C CA . PRO B 1 225 ? 8.461 3.734 -14.875 1 93.19 225 PRO B CA 1
ATOM 3620 C C . PRO B 1 225 ? 7.203 4.066 -15.672 1 93.19 225 PRO B C 1
ATOM 3622 O O . PRO B 1 225 ? 7.133 3.775 -16.859 1 93.19 225 PRO B O 1
ATOM 3625 N N . LEU B 1 226 ? 6.141 4.629 -15.094 1 94.88 226 LEU B N 1
ATOM 3626 C CA . LEU B 1 226 ? 4.883 4.91 -15.781 1 94.88 226 LEU B CA 1
ATOM 3627 C C . LEU B 1 226 ? 4.965 6.227 -16.547 1 94.88 226 LEU B C 1
ATOM 3629 O O . LEU B 1 226 ? 3.979 6.664 -17.141 1 94.88 226 LEU B O 1
ATOM 3633 N N . SER B 1 227 ? 6.004 6.938 -16.656 1 90.44 227 SER B N 1
ATOM 3634 C CA . SER B 1 227 ? 6.395 8.039 -17.516 1 90.44 227 SER B CA 1
ATOM 3635 C C . SER B 1 227 ? 5.391 9.188 -17.438 1 90.44 227 SER B C 1
ATOM 3637 O O . SER B 1 227 ? 4.973 9.719 -18.469 1 90.44 227 SER B O 1
ATOM 3639 N N . ARG B 1 228 ? 4.922 9.461 -16.328 1 91.5 228 ARG B N 1
ATOM 3640 C CA . ARG B 1 228 ? 4.074 10.625 -16.109 1 91.5 228 ARG B CA 1
ATOM 3641 C C . ARG B 1 228 ? 4.254 11.164 -14.688 1 91.5 228 ARG B C 1
ATOM 3643 O O . ARG B 1 228 ? 4.766 10.461 -13.812 1 91.5 228 ARG B O 1
ATOM 3650 N N . LYS B 1 229 ? 3.859 12.438 -14.547 1 93.88 229 LYS B N 1
ATOM 3651 C CA . LYS B 1 229 ? 3.705 12.984 -13.203 1 93.88 229 LYS B CA 1
ATOM 3652 C C . LYS B 1 229 ? 2.412 12.5 -12.555 1 93.88 229 LYS B C 1
ATOM 3654 O O . LYS B 1 229 ? 1.441 12.195 -13.25 1 93.88 229 LYS B O 1
ATOM 3659 N N . GLY B 1 230 ? 2.488 12.297 -11.273 1 96.56 230 GLY B N 1
ATOM 3660 C CA . GLY B 1 230 ? 1.247 12.047 -10.555 1 96.56 230 GLY B CA 1
ATOM 3661 C C . GLY B 1 230 ? 0.346 13.258 -10.477 1 96.56 230 GLY B C 1
ATOM 3662 O O . GLY B 1 230 ? 0.796 14.391 -10.688 1 96.56 230 GLY B O 1
ATOM 3663 N N . THR B 1 231 ? -0.917 13.047 -10.234 1 97.38 231 THR B N 1
ATOM 3664 C CA . THR B 1 231 ? -1.89 14.117 -10.07 1 97.38 231 THR B CA 1
ATOM 3665 C C . THR B 1 231 ? -2.512 14.086 -8.68 1 97.38 231 THR B C 1
ATOM 3667 O O . THR B 1 231 ? -2.373 13.094 -7.957 1 97.38 231 THR B O 1
ATOM 3670 N N . GLU B 1 232 ? -3.15 15.156 -8.32 1 97.62 232 GLU B N 1
ATOM 3671 C CA . GLU B 1 232 ? -3.879 15.203 -7.059 1 97.62 232 GLU B CA 1
ATOM 3672 C C . GLU B 1 232 ? -4.965 14.133 -7.008 1 97.62 232 GLU B C 1
ATOM 3674 O O . GLU B 1 232 ? -5.262 13.594 -5.941 1 97.62 232 GLU B O 1
ATOM 3679 N N . GLU B 1 233 ? -5.48 13.781 -8.148 1 97.94 233 GLU B N 1
ATOM 3680 C CA . GLU B 1 233 ? -6.527 12.766 -8.234 1 97.94 233 GLU B CA 1
ATOM 3681 C C . GLU B 1 233 ? -5.973 11.375 -7.953 1 97.94 233 GLU B C 1
ATOM 3683 O O . GLU B 1 233 ? -6.664 10.523 -7.387 1 97.94 233 GLU B O 1
ATOM 3688 N N . ASP B 1 234 ? -4.727 11.094 -8.383 1 98.5 234 ASP B N 1
ATOM 3689 C CA . ASP B 1 234 ? -4.086 9.828 -8.047 1 98.5 234 ASP B CA 1
ATOM 3690 C C . ASP B 1 234 ? -4.062 9.602 -6.539 1 98.5 234 ASP B C 1
ATOM 3692 O O . ASP B 1 234 ? -4.316 8.5 -6.066 1 98.5 234 ASP B O 1
ATOM 3696 N N . ILE B 1 235 ? -3.773 10.688 -5.824 1 98.69 235 ILE B N 1
ATOM 3697 C CA . ILE B 1 235 ? -3.689 10.617 -4.371 1 98.69 235 ILE B CA 1
ATOM 3698 C C . ILE B 1 235 ? -5.09 10.492 -3.777 1 98.69 235 ILE B C 1
ATOM 3700 O O . ILE B 1 235 ? -5.316 9.672 -2.885 1 98.69 235 ILE B O 1
ATOM 3704 N N . ALA B 1 236 ? -6.02 11.281 -4.281 1 98.75 236 ALA B N 1
ATOM 3705 C CA . ALA B 1 236 ? -7.391 11.25 -3.777 1 98.75 236 ALA B CA 1
ATOM 3706 C C . ALA B 1 236 ? -8.008 9.859 -3.945 1 98.75 236 ALA B C 1
ATOM 3708 O O . ALA B 1 236 ? -8.688 9.367 -3.045 1 98.75 236 ALA B O 1
ATOM 3709 N N . ASP B 1 237 ? -7.758 9.203 -5.082 1 98.75 237 ASP B N 1
ATOM 3710 C CA . ASP B 1 237 ? -8.266 7.859 -5.34 1 98.75 237 ASP B CA 1
ATOM 3711 C C . ASP B 1 237 ? -7.762 6.871 -4.289 1 98.75 237 ASP B C 1
ATOM 3713 O O . ASP B 1 237 ? -8.531 6.043 -3.791 1 98.75 237 ASP B O 1
ATOM 3717 N N . ALA B 1 238 ? -6.504 6.977 -3.959 1 98.81 238 ALA B N 1
ATOM 3718 C CA . ALA B 1 238 ? -5.91 6.082 -2.969 1 98.81 238 ALA B CA 1
ATOM 3719 C C . ALA B 1 238 ? -6.496 6.336 -1.582 1 98.81 238 ALA B C 1
ATOM 3721 O O . ALA B 1 238 ? -6.754 5.391 -0.83 1 98.81 238 ALA B O 1
ATOM 3722 N N . VAL B 1 239 ? -6.691 7.617 -1.235 1 98.94 239 VAL B N 1
ATOM 3723 C CA . VAL B 1 239 ? -7.27 7.957 0.06 1 98.94 239 VAL B CA 1
ATOM 3724 C C . VAL B 1 239 ? -8.688 7.398 0.156 1 98.94 239 VAL B C 1
ATOM 3726 O O . VAL B 1 239 ? -9.07 6.828 1.182 1 98.94 239 VAL B O 1
ATOM 3729 N N . VAL B 1 240 ? -9.508 7.574 -0.923 1 98.81 240 VAL B N 1
ATOM 3730 C CA . VAL B 1 240 ? -10.867 7.055 -0.944 1 98.81 240 VAL B CA 1
ATOM 3731 C C . VAL B 1 240 ? -10.844 5.547 -0.693 1 98.81 240 VAL B C 1
ATOM 3733 O O . VAL B 1 240 ? -11.625 5.035 0.114 1 98.81 240 VAL B O 1
ATOM 3736 N N . PHE B 1 241 ? -9.945 4.836 -1.279 1 98.88 241 PHE B N 1
ATOM 3737 C CA . PHE B 1 241 ? -9.828 3.396 -1.076 1 98.88 241 PHE B CA 1
ATOM 3738 C C . PHE B 1 241 ? -9.445 3.084 0.367 1 98.88 241 PHE B C 1
ATOM 3740 O O . PHE B 1 241 ? -10.156 2.344 1.053 1 98.88 241 PHE B O 1
ATOM 3747 N N . LEU B 1 242 ? -8.367 3.715 0.888 1 98.88 242 LEU B N 1
ATOM 3748 C CA . LEU B 1 242 ? -7.812 3.381 2.197 1 98.88 242 LEU B CA 1
ATOM 3749 C C . LEU B 1 242 ? -8.805 3.727 3.307 1 98.88 242 LEU B C 1
ATOM 3751 O O . LEU B 1 242 ? -8.719 3.186 4.41 1 98.88 242 LEU B O 1
ATOM 3755 N N . THR B 1 243 ? -9.703 4.66 3.016 1 98.69 243 THR B N 1
ATOM 3756 C CA . THR B 1 243 ? -10.641 5.07 4.059 1 98.69 243 THR B CA 1
ATOM 3757 C C . THR B 1 243 ? -11.984 4.371 3.885 1 98.69 243 THR B C 1
ATOM 3759 O O . THR B 1 243 ? -12.922 4.625 4.645 1 98.69 243 THR B O 1
ATOM 3762 N N . SER B 1 244 ? -12.164 3.484 2.912 1 98.31 244 SER B N 1
ATOM 3763 C CA . SER B 1 244 ? -13.406 2.77 2.654 1 98.31 244 SER B CA 1
ATOM 3764 C C . SER B 1 244 ? -13.445 1.437 3.393 1 98.31 244 SER B C 1
ATOM 3766 O O . SER B 1 244 ? -12.414 0.962 3.879 1 98.31 244 SER B O 1
ATOM 3768 N N . PRO B 1 245 ? -14.625 0.79 3.445 1 97.62 245 PRO B N 1
ATOM 3769 C CA . PRO B 1 245 ? -14.734 -0.549 4.027 1 97.62 245 PRO B CA 1
ATOM 3770 C C . PRO B 1 245 ? -13.953 -1.601 3.246 1 97.62 245 PRO B C 1
ATOM 3772 O O . PRO B 1 245 ? -13.648 -2.67 3.777 1 97.62 245 PRO B O 1
ATOM 3775 N N . GLN B 1 246 ? -13.57 -1.325 1.983 1 98.25 246 GLN B N 1
ATOM 3776 C CA . GLN B 1 246 ? -12.82 -2.26 1.151 1 98.25 246 GLN B CA 1
ATOM 3777 C C . GLN B 1 246 ? -11.383 -2.4 1.64 1 98.25 246 GLN B C 1
ATOM 3779 O O . GLN B 1 246 ? -10.68 -3.332 1.249 1 98.25 246 GLN B O 1
ATOM 3784 N N . ALA B 1 247 ? -10.93 -1.463 2.49 1 98.62 247 ALA B N 1
ATOM 3785 C CA . ALA B 1 247 ? -9.578 -1.503 3.045 1 98.62 247 ALA B CA 1
ATOM 3786 C C . ALA B 1 247 ? -9.609 -1.824 4.539 1 98.62 247 ALA B C 1
ATOM 3788 O O . ALA B 1 247 ? -8.719 -1.415 5.285 1 98.62 247 ALA B O 1
ATOM 3789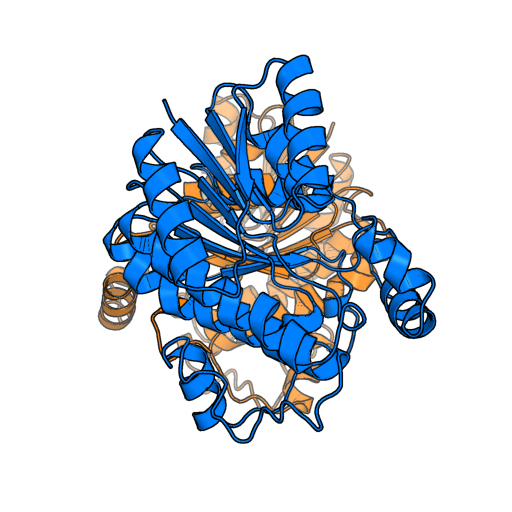 N N . SER B 1 248 ? -10.672 -2.578 5.004 1 98.06 248 SER B N 1
ATOM 3790 C CA . SER B 1 248 ? -10.977 -2.758 6.422 1 98.06 248 SER B CA 1
ATOM 3791 C C . SER B 1 248 ? -9.883 -3.566 7.121 1 98.06 248 SER B C 1
ATOM 3793 O O . SER B 1 248 ? -9.828 -3.607 8.352 1 98.06 248 SER B O 1
ATOM 3795 N N . PHE B 1 249 ? -8.953 -4.246 6.383 1 98.25 249 PHE B N 1
ATOM 3796 C CA . PHE B 1 249 ? -7.914 -5.07 6.984 1 98.25 249 PHE B CA 1
ATOM 3797 C C . PHE B 1 249 ? -6.535 -4.48 6.723 1 98.25 249 PHE B C 1
ATOM 3799 O O . PHE B 1 249 ? -5.527 -5.188 6.797 1 98.25 249 PHE B O 1
ATOM 3806 N N . ILE B 1 250 ? -6.488 -3.17 6.371 1 98.69 250 ILE B N 1
ATOM 3807 C CA . ILE B 1 250 ? -5.25 -2.467 6.062 1 98.69 250 ILE B CA 1
ATOM 3808 C C . ILE B 1 250 ? -4.992 -1.388 7.113 1 98.69 250 ILE B C 1
ATOM 3810 O O . ILE B 1 250 ? -5.715 -0.39 7.176 1 98.69 250 ILE B O 1
ATOM 3814 N N . THR B 1 251 ? -3.98 -1.59 7.945 1 98.62 251 THR B N 1
ATOM 3815 C CA . THR B 1 251 ? -3.584 -0.595 8.938 1 98.62 251 THR B CA 1
ATOM 3816 C C . THR B 1 251 ? -2.086 -0.677 9.211 1 98.62 251 THR B C 1
ATOM 3818 O O . THR B 1 251 ? -1.47 -1.726 9.016 1 98.62 251 THR B O 1
ATOM 3821 N N . GLY B 1 252 ? -1.508 0.423 9.508 1 97.81 252 GLY B N 1
ATOM 3822 C CA . GLY B 1 252 ? -0.094 0.475 9.844 1 97.81 252 GLY B CA 1
ATOM 3823 C C . GLY B 1 252 ? 0.813 0.309 8.641 1 97.81 252 GLY B C 1
ATOM 3824 O O . GLY B 1 252 ? 1.959 -0.125 8.773 1 97.81 252 GLY B O 1
ATOM 3825 N N . THR B 1 253 ? 0.307 0.579 7.453 1 97.19 253 THR B N 1
ATOM 3826 C CA . THR B 1 253 ? 1.052 0.348 6.219 1 97.19 253 THR B CA 1
ATOM 3827 C C . THR B 1 253 ? 1.244 1.652 5.453 1 97.19 253 THR B C 1
ATOM 3829 O O . THR B 1 253 ? 0.515 2.621 5.672 1 97.19 253 THR B O 1
ATOM 3832 N N . ASP B 1 254 ? 2.287 1.716 4.688 1 98 254 ASP B N 1
ATOM 3833 C CA . ASP B 1 254 ? 2.539 2.832 3.781 1 98 254 ASP B CA 1
ATOM 3834 C C . ASP B 1 254 ? 2.254 2.438 2.334 1 98 254 ASP B C 1
ATOM 3836 O O . ASP B 1 254 ? 2.754 1.419 1.853 1 98 254 ASP B O 1
ATOM 3840 N N . LEU B 1 255 ? 1.386 3.16 1.699 1 98.62 255 LEU B N 1
ATOM 3841 C CA . LEU B 1 255 ? 1.099 2.932 0.287 1 98.62 255 LEU B CA 1
ATOM 3842 C C . LEU B 1 255 ? 1.888 3.898 -0.591 1 98.62 255 LEU B C 1
ATOM 3844 O O . LEU B 1 255 ? 1.625 5.102 -0.587 1 98.62 255 LEU B O 1
ATOM 3848 N N . LEU B 1 256 ? 2.84 3.393 -1.3 1 97.69 256 LEU B N 1
ATOM 3849 C CA . LEU B 1 256 ? 3.654 4.176 -2.223 1 97.69 256 LEU B CA 1
ATOM 3850 C C . LEU B 1 256 ? 2.893 4.457 -3.514 1 97.69 256 LEU B C 1
ATOM 3852 O O . LEU B 1 256 ? 2.449 3.529 -4.195 1 97.69 256 LEU B O 1
ATOM 3856 N N . ILE B 1 257 ? 2.689 5.703 -3.844 1 98.25 257 ILE B N 1
ATOM 3857 C CA . ILE B 1 257 ? 2.039 6.168 -5.062 1 98.25 257 ILE B CA 1
ATOM 3858 C C . ILE B 1 257 ? 2.982 7.09 -5.832 1 98.25 257 ILE B C 1
ATOM 3860 O O . ILE B 1 257 ? 2.916 8.312 -5.691 1 98.25 257 ILE B O 1
ATOM 3864 N N . ASP B 1 258 ? 3.879 6.477 -6.648 1 96.69 258 ASP B N 1
ATOM 3865 C CA . ASP B 1 258 ? 4.973 7.277 -7.191 1 96.69 258 ASP B CA 1
ATOM 3866 C C . ASP B 1 258 ? 5.297 6.863 -8.625 1 96.69 258 ASP B C 1
ATOM 3868 O O . ASP B 1 258 ? 6.41 7.086 -9.102 1 96.69 258 ASP B O 1
ATOM 3872 N N . GLY B 1 259 ? 4.387 6.121 -9.234 1 97 259 GLY B N 1
ATOM 3873 C CA . GLY B 1 259 ? 4.594 5.684 -10.609 1 97 259 GLY B CA 1
ATOM 3874 C C . GLY B 1 259 ? 5.781 4.754 -10.766 1 97 259 GLY B C 1
ATOM 3875 O O . GLY B 1 259 ? 6.316 4.598 -11.867 1 97 259 GLY B O 1
ATOM 3876 N N . GLY B 1 260 ? 6.281 4.223 -9.695 1 96.38 260 GLY B N 1
ATOM 3877 C CA . GLY B 1 260 ? 7.398 3.295 -9.734 1 96.38 260 GLY B CA 1
ATOM 3878 C C . GLY B 1 260 ? 8.75 3.982 -9.609 1 96.38 260 GLY B C 1
ATOM 3879 O O . GLY B 1 260 ? 9.789 3.352 -9.789 1 96.38 260 GLY B O 1
ATOM 3880 N N . ALA B 1 261 ? 8.797 5.277 -9.258 1 92.88 261 ALA B N 1
ATOM 3881 C CA . ALA B 1 261 ? 10.039 6.039 -9.188 1 92.88 261 ALA B CA 1
ATOM 3882 C C . ALA B 1 261 ? 11.008 5.418 -8.188 1 92.88 261 ALA B C 1
ATOM 3884 O O . ALA B 1 261 ? 12.195 5.27 -8.484 1 92.88 261 ALA B O 1
ATOM 3885 N N . THR B 1 262 ? 10.523 5.059 -7.004 1 90.81 262 THR B N 1
ATOM 3886 C CA . THR B 1 262 ? 11.383 4.484 -5.969 1 90.81 262 THR B CA 1
ATOM 3887 C C . THR B 1 262 ? 11.859 3.096 -6.379 1 90.81 262 THR B C 1
ATOM 3889 O O . THR B 1 262 ? 12.969 2.689 -6.027 1 90.81 262 THR B O 1
ATOM 3892 N N . ALA B 1 263 ? 11.016 2.381 -7.094 1 89.88 263 ALA B N 1
ATOM 3893 C CA . ALA B 1 263 ? 11.367 1.04 -7.555 1 89.88 263 ALA B CA 1
ATOM 3894 C C . ALA B 1 263 ? 12.516 1.084 -8.555 1 89.88 263 ALA B C 1
ATOM 3896 O O . ALA B 1 263 ? 13.328 0.16 -8.617 1 89.88 263 ALA B O 1
ATOM 3897 N N . ALA B 1 264 ? 12.57 2.1 -9.328 1 86.12 264 ALA B N 1
ATOM 3898 C CA . ALA B 1 264 ? 13.562 2.219 -10.383 1 86.12 264 ALA B CA 1
ATOM 3899 C C . ALA B 1 264 ? 14.859 2.836 -9.852 1 86.12 264 ALA B C 1
ATOM 3901 O O . ALA B 1 264 ? 15.883 2.832 -10.539 1 86.12 264 ALA B O 1
ATOM 3902 N N . SER B 1 265 ? 14.789 3.342 -8.68 1 77.25 265 SER B N 1
ATOM 3903 C CA . SER B 1 265 ? 15.938 4.078 -8.164 1 77.25 265 SER B CA 1
ATOM 3904 C C . SER B 1 265 ? 16.75 3.219 -7.199 1 77.25 265 SER B C 1
ATOM 3906 O O . SER B 1 265 ? 16.203 2.602 -6.289 1 77.25 265 SER B O 1
ATOM 3908 N N . PRO B 1 266 ? 18.016 3.119 -7.484 1 65.81 266 PRO B N 1
ATOM 3909 C CA . PRO B 1 266 ? 18.859 2.355 -6.57 1 65.81 266 PRO B CA 1
ATOM 3910 C C . PRO B 1 266 ? 18.938 2.975 -5.176 1 65.81 266 PRO B C 1
ATOM 3912 O O . PRO B 1 266 ? 19.359 2.314 -4.227 1 65.81 266 PRO B O 1
ATOM 3915 N N . ASN B 1 267 ? 18.484 4.18 -5.145 1 57.25 267 ASN B N 1
ATOM 3916 C CA . ASN B 1 267 ? 18.594 4.914 -3.887 1 57.25 267 ASN B CA 1
ATOM 3917 C C . ASN B 1 267 ? 17.469 4.57 -2.928 1 57.25 267 ASN B C 1
ATOM 3919 O O . ASN B 1 267 ? 17.484 4.969 -1.763 1 57.25 267 ASN B O 1
ATOM 3923 N N . PHE B 1 268 ? 16.625 3.91 -3.576 1 53.53 268 PHE B N 1
ATOM 3924 C CA . PHE B 1 268 ? 15.469 3.562 -2.752 1 53.53 268 PHE B CA 1
ATOM 3925 C C . PHE B 1 268 ? 15.453 2.07 -2.443 1 53.53 268 PHE B C 1
ATOM 3927 O O . PHE B 1 268 ? 15.766 1.249 -3.309 1 53.53 268 PHE B O 1
ATOM 3934 N N . LYS B 1 269 ? 15.781 1.674 -1.244 1 51.03 269 LYS B N 1
ATOM 3935 C CA . LYS B 1 269 ? 15.875 0.259 -0.896 1 51.03 269 LYS B CA 1
ATOM 3936 C C . LYS B 1 269 ? 14.562 -0.247 -0.295 1 51.03 269 LYS B C 1
ATOM 3938 O O . LYS B 1 269 ? 13.875 0.488 0.419 1 51.03 269 LYS B O 1
#

Radius of gyration: 23.11 Å; Cα contacts (8 Å, |Δi|>4): 1208; chains: 2; bounding box: 49×64×51 Å

InterPro domains:
  IPR002347 Short-chain dehydrogenase/reductase SDR [PF00106] (3-131)
  IPR002347 Short-chain dehydrogenase/reductase SDR [PF13561] (163-262)
  IPR002347 Short-chain dehydrogenase/reductase SDR [PR00081] (2-19)
  IPR002347 Short-chain dehydrogenase/reductase SDR [PR00081] (74-85)
  IPR002347 Short-chain dehydrogenase/reductase SDR [PR00081] (112-128)
  IPR002347 Short-chain dehydrogenase/reductase SDR [PR00081] (167-186)
  IPR002347 Short-chain dehydrogenase/reductase SDR [PR00081] (188-205)
  IPR002347 Short-chain dehydrogenase/reductase SDR [PR00081] (225-245)
  IPR036291 NAD(P)-binding domain superfamily [SSF51735] (3-263)

Secondary structure (DSSP, 8-state):
-EEEEEE--SHHHHHHHHHH-TTSEEEEEES-HHHHHHHHHHHHHTT-EEEEEE--TT-HHHHHHHHHHHHHHSEEEEEEE-----TTSS-HHHHIIIIIIHHHHHHHHHTTTSPTT-EEEEE--GGGGB-----HHHHHHHHHS-TTTTT-STT--TTT--HHHHHHHHHHHHHHHHHHHHHHHHTTT-EEEEEEE-SB-SHHHHHHHHSTTHHHHHHHHHT-TT-S-B-HHHHHHHHHHHTSGGGTT--S-EEEESTTHHHH-TTB-/-EEEEEE--SHHHHHHHHHH-TTSEEEEEES-HHHHHHHHHHHHHTT-EEEEEE--TT-HHHHHHHHHHHHHHSEEEEEEE-----TTSS-HHHHIIIIIIHHHHHHHHHTTTSPTT-EEEEE--GGGGB-----HHHHHHHHHS-TTTTT-STT--TTT--HHHHHHHHHHHHHHHHHHHHHHHHTTT-EEEEEEE-SB-SHHHHHHHHSTTHHHHHHHHHT-TT-S-B-HHHHHHHHHHHTSGGGTT--S-EEEESTTHHHH-TTB-

Organism: NCBI:txid717836

Sequence (538 aa):
MSTVVITGIGGMGLAIARRLGSGRRLLLADYSQDALKKAATTFGDAGFNVNTKQVDVADAESVRAFAEHAKSLGKVEIVVHTAGISPTGGPASRIYDINLVGTIHVMDAFRDIIAPGGSMVCMASTAGHVELGLPAEVKNHLTTSPPSKVLDTPAIDLEKDDGQKAYCVSKVTNIMRVRAAAAEYGKRNVRINTISPGFISTPMGQDLLEGAMAEQIGQFIETTPLSRKGTEEDIADAVVFLTSPQASFITGTDLLIDGGATAASPNFKMSTVVITGIGGMGLAIARRLGSGRRLLLADYSQDALKKAATTFGDAGFNVNTKQVDVADAESVRAFAEHAKSLGKVEIVVHTAGISPTGGPASRIYDINLVGTIHVMDAFRDIIAPGGSMVCMASTAGHVELGLPAEVKNHLTTSPPSKVLDTPAIDLEKDDGQKAYCVSKVTNIMRVRAAAAEYGKRNVRINTISPGFISTPMGQDLLEGAMAEQIGQFIETTPLSRKGTEEDIADAVVFLTSPQASFITGTDLLIDGGATAASPNFK

Foldseek 3Di:
DEEEEEEDCFFLRVLLCVVPQVPHAYEYEYQDPVSQVVSCVVCVVVPGNYHYDYAQLLDLVRLLVVLVVRLVVDAYAEYEYEWAAALPRDALLVRCSTLALSLLSNCVNCLVRHAALGEYEYEAALLLQFCPVDDPVLLCLLQDPHSVCNQVDPLHDRVPDGSSSSNSVSRVSSLSNQLSCQVSSVVRNYAYEYEHEAQEPTPNSVVCCVDPCVVVSVVLLVQQQQNDHHYSNLSSVVSCCCGDVVVSPDHSYYHYHYNCSLVRDPRGD/DEEEEEEDCFFLRVLLCVVPQVPHAYEYEYQDPVSQVVSCVVCVVVPGNYHYDYADLLDLVRLLVVLVVRLVVDAYAEYEYEWAAALPRDALLVRCSTLALSLLSNCVNCLVRHAALGEYEYEAALLLQFCPVDDPVLLCLLQDPHSVCNQVDPLHDRVPDGSSSSNSVSRVSSLSNQLSCQVSSVVRNYAYEYEHEAQEPTPNSVVCCVDPCVVVSVVLLVQQQQNDHHYSNLSSVVSCCCGDVVVSPDHSYYHYHYNCSLVRDPRGD

pLDDT: mean 95.4, std 6.47, range [51.03, 98.94]

Solvent-accessible surface area (backbone atoms only — not comparable to full-atom values): 26296 Å² total; per-residue (Å²): 109,52,26,38,36,34,32,20,67,54,52,50,32,46,39,32,43,66,71,62,25,74,96,25,37,27,39,41,25,25,68,48,62,67,59,43,53,53,48,48,49,56,40,40,75,71,67,41,50,65,45,69,45,75,33,46,50,61,36,59,67,43,33,40,54,50,39,52,50,49,52,72,76,33,52,28,36,38,39,36,41,55,53,64,66,57,42,82,68,48,57,20,48,55,34,34,35,36,38,32,37,10,48,49,36,49,54,62,45,37,57,87,52,46,33,70,76,16,26,37,41,37,61,45,25,52,54,28,44,51,79,79,82,69,53,69,68,56,50,49,40,53,47,65,44,54,71,94,47,39,70,74,42,91,90,52,44,64,84,75,44,47,23,59,57,28,42,28,54,18,20,30,38,46,49,46,32,36,18,59,41,15,42,68,34,11,75,51,44,22,33,27,30,31,38,17,41,41,66,37,69,30,70,68,44,51,50,41,59,70,42,97,47,20,68,63,50,48,51,46,51,71,47,16,21,57,68,59,76,39,42,35,61,51,52,26,39,46,50,54,44,59,61,33,80,59,27,72,42,42,24,20,39,63,48,60,41,33,23,15,28,56,42,60,30,88,70,33,115,112,51,25,37,37,34,32,20,66,55,52,50,32,46,40,33,45,65,72,62,25,73,96,24,37,27,38,42,25,25,68,48,61,68,61,42,54,53,47,47,50,57,41,40,75,71,68,42,49,66,46,69,45,75,32,46,50,59,34,60,66,44,34,41,53,50,39,52,49,49,50,72,76,34,50,28,36,37,38,36,42,52,55,62,67,57,41,82,66,48,56,19,48,54,35,34,34,37,39,31,38,9,47,48,37,50,54,62,46,38,56,85,52,46,33,69,76,16,26,34,40,39,60,43,25,53,52,29,44,52,79,79,81,69,53,70,69,56,52,49,41,53,45,65,43,55,71,94,48,40,69,73,44,92,91,51,45,63,83,76,44,48,22,58,57,28,40,26,54,18,20,32,37,46,48,46,32,37,17,60,42,16,43,67,34,10,73,51,43,23,34,28,30,30,37,18,41,41,67,38,69,30,71,69,43,51,51,41,58,72,43,96,47,21,66,63,50,48,51,48,51,71,46,16,21,56,68,61,77,42,44,36,61,50,52,24,40,47,50,55,45,59,60,32,80,58,27,73,42,42,23,20,38,63,46,60,41,33,24,16,27,54,41,60,30,86,70,34,114